Protein AF-A0A2E7MAU9-F1 (afdb_monomer)

pLDDT: mean 73.9, std 22.78, range [24.48, 98.44]

Nearest PDB structures (foldseek):
  3no2-assembly1_A  TM=4.862E-01  e=2.668E-08  Bacteroides caccae ATCC 43185
  8fo9-assembly1_C  TM=5.262E-01  e=4.729E-03  Homo sapiens
  9c61-assembly1_A  TM=3.497E-01  e=7.335E-04  Homo sapiens
  7rcb-assembly1_B  TM=6.253E-01  e=1.070E+00  Homo sapiens

Sequence (410 aa):
MRTTRFSCFSLPISLLAAASLGLVGCDQIPPELVDAVVANQPEEDVSGDDQDSLADFVADEDGDGFTPDEGDCDDSDPSTHPGADEDECDGVDRDCDGFIADCADEAPDMTDPTDDLRLGDDDDDDDDDDDDDDGDDDDDGDDESVASGARFAVLVSDGTNEQDIQIRDANNELMQHIDANIPGGQYLDYHRDGFFLVSNNDRVYRVETDGSQSVLFDGCSEAVLEAEMDCVAPIYQIDEKLNGNVVIAAEAKAVEIDLYGTIVGVTYGSCFMDVIAKPVGSEDAALMDVMAPNVVDWSGSSDDPNELVFTYANYDHRALGQDLAGGYWVAGWSEDVSRYVDGEEQFIGELSEIFPGAFEVVSMDGAGQTSVFALIQAESGSVIARISEEGTSDTVIEAGWDYWYDMVVL

Foldseek 3Di:
DDDDDDDDDDDDDDDDDDDDPDPPFLVRDDQVPPVPPVPDDPPDDDDDDDDDDDDPPQDQQCPLPAGVVNQFPDSVDSQAEQPHDADQPDQDRRNNPPDHRHNPDDDDDPDDDDDDDDDDDDDDDDDDDDDDDDDPPPCPVPLVVLLQAWKKWFWADPVPQFIWIFIAHLVRDTPDTQQQRHHNWFEWDAFPVQWIWTDHFFFIWTAHSNNDIDTQAGQCDPVCVVVVHDRQGGWQYWDAWPVRWIWTFGAQKIFTAHSNHHTQAIDGDHGFRAWDQYDDPPDRAIETEHEADDFDDDQDPDPDPRYGGYRYHHDLWHFAEAAPLGWTWTAHLQQWIWIDDNRDIQGQGRNCVLPPFWNDFQHWYYSHNFKIFTFTQGPQGTWTWIAGSNSHIDTRDRPGNGHTSYMDID

Secondary structure (DSSP, 8-state):
-------------------------GGG--GGGGGGTTT---------------------SS-SS--GGGT-S-TT-TTSSTTPPPPTTS---SS-SS--------------------------------------------THHHHHH-EEEEEEE-SSSEEEEEEEETT--EEEEEEEEEET--EEEEETTTEEEEE-SSEEEEE-TTS-EEEEEETTSHHHHHTT-----SEEEEEE-TTS-EEEEETTEEEEE-TTS-EEEEEE-S-EEEEE-S-BTTB--EEEEESSS---------SSTTS--EEEE-SSEEEEEE-TTS-EEEEETTSEEEEEETTEEEEEEEHHHHSTTEEEEEEEEESSSSEEEEEEEETTEEEEEEEETTS-EEEEEEEET--EEEEEE-

Structure (mmCIF, N/CA/C/O backbone):
data_AF-A0A2E7MAU9-F1
#
_entry.id   AF-A0A2E7MAU9-F1
#
loop_
_atom_site.group_PDB
_atom_site.id
_atom_site.type_symbol
_atom_site.label_atom_id
_atom_site.label_alt_id
_atom_site.label_comp_id
_atom_site.label_asym_id
_atom_site.label_entity_id
_atom_site.label_seq_id
_atom_site.pdbx_PDB_ins_code
_atom_site.Cartn_x
_atom_site.Cartn_y
_atom_site.Cartn_z
_atom_site.occupancy
_atom_site.B_iso_or_equiv
_atom_site.auth_seq_id
_atom_site.auth_comp_id
_atom_site.auth_asym_id
_atom_site.auth_atom_id
_atom_site.pdbx_PDB_model_num
ATOM 1 N N . MET A 1 1 ? 70.227 -12.896 50.135 1.00 30.41 1 MET A N 1
ATOM 2 C CA . MET A 1 1 ? 70.548 -14.172 49.459 1.00 30.41 1 MET A CA 1
ATOM 3 C C . MET A 1 1 ? 69.605 -14.309 48.264 1.00 30.41 1 MET A C 1
ATOM 5 O O . MET A 1 1 ? 68.428 -14.070 48.464 1.00 30.41 1 MET A O 1
ATOM 9 N N . ARG A 1 2 ? 70.178 -14.538 47.065 1.00 29.75 2 ARG A N 1
ATOM 10 C CA . ARG A 1 2 ? 69.657 -15.066 45.766 1.00 29.75 2 ARG A CA 1
ATOM 11 C C . ARG A 1 2 ? 68.141 -15.418 45.665 1.00 29.75 2 ARG A C 1
ATOM 13 O O . ARG A 1 2 ? 67.638 -16.001 46.608 1.00 29.75 2 ARG A O 1
ATOM 20 N N . THR A 1 3 ? 67.373 -15.219 44.574 1.00 28.08 3 THR A N 1
ATOM 21 C CA . THR A 1 3 ? 67.659 -15.011 43.127 1.00 28.08 3 THR A CA 1
ATOM 22 C C . THR A 1 3 ? 66.359 -14.754 42.309 1.00 28.08 3 THR A C 1
ATOM 24 O O . THR A 1 3 ? 65.350 -15.382 42.593 1.00 28.08 3 THR A O 1
ATOM 27 N N . THR A 1 4 ? 66.484 -13.946 41.236 1.00 28.98 4 THR A N 1
ATOM 28 C CA . THR A 1 4 ? 65.782 -13.920 39.908 1.00 28.98 4 THR A CA 1
ATOM 29 C C . THR A 1 4 ? 64.334 -13.422 39.675 1.00 28.98 4 THR A C 1
ATOM 31 O O . THR A 1 4 ? 63.436 -13.596 40.481 1.00 28.98 4 THR A O 1
ATOM 34 N N . ARG A 1 5 ? 64.200 -12.775 38.495 1.00 36.25 5 ARG A N 1
ATOM 35 C CA . ARG A 1 5 ? 63.120 -11.980 37.857 1.00 36.25 5 ARG A CA 1
ATOM 36 C C . ARG A 1 5 ? 61.977 -12.825 37.252 1.00 36.25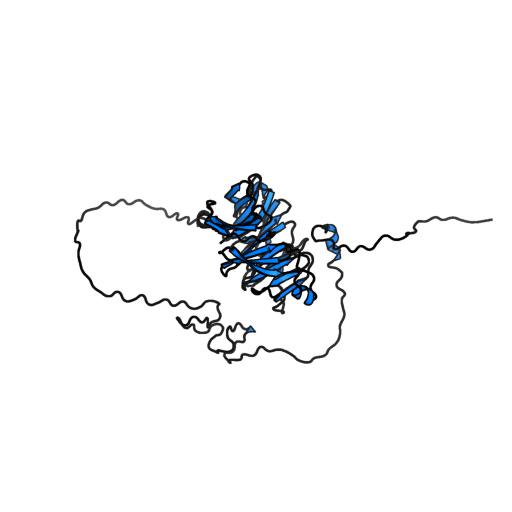 5 ARG A C 1
ATOM 38 O O . ARG A 1 5 ? 62.264 -13.946 36.859 1.00 36.25 5 ARG A O 1
ATOM 45 N N . PHE A 1 6 ? 60.787 -12.240 37.022 1.00 26.52 6 PHE A N 1
ATOM 46 C CA . PHE A 1 6 ? 60.186 -11.936 35.693 1.00 26.52 6 PHE A CA 1
ATOM 47 C C . PHE A 1 6 ? 58.797 -11.257 35.823 1.00 26.52 6 PHE A C 1
ATOM 49 O O . PHE A 1 6 ? 58.112 -11.411 36.826 1.00 26.52 6 PHE A O 1
ATOM 56 N N . SER A 1 7 ? 58.447 -10.464 34.808 1.00 29.16 7 SER A N 1
ATOM 57 C CA . SER A 1 7 ? 57.209 -9.691 34.590 1.00 29.16 7 SER A CA 1
ATOM 58 C C . SER A 1 7 ? 56.127 -10.530 33.893 1.00 29.16 7 SER A C 1
ATOM 60 O O . SER A 1 7 ? 56.510 -11.311 33.028 1.00 29.16 7 SER A O 1
ATOM 62 N N . CYS A 1 8 ? 54.829 -10.312 34.178 1.00 24.48 8 CYS A N 1
ATOM 63 C CA . CYS A 1 8 ? 53.796 -9.926 33.185 1.00 24.48 8 CYS A CA 1
ATOM 64 C C . CYS A 1 8 ? 52.359 -9.835 33.760 1.00 24.48 8 CYS A C 1
ATOM 66 O O . CYS A 1 8 ? 51.867 -10.789 34.346 1.00 24.48 8 CYS A O 1
ATOM 68 N N . PHE A 1 9 ? 51.732 -8.689 33.462 1.00 24.58 9 PHE A N 1
ATOM 69 C CA . PHE A 1 9 ? 50.348 -8.413 33.030 1.00 24.58 9 PHE A CA 1
ATOM 70 C C . PHE A 1 9 ? 49.085 -8.515 33.927 1.00 24.58 9 PHE A C 1
ATOM 72 O O . PHE A 1 9 ? 48.878 -9.434 34.708 1.00 24.58 9 PHE A O 1
ATOM 79 N N . SER A 1 10 ? 48.268 -7.468 33.712 1.00 27.61 10 SER A N 1
ATOM 80 C CA . SER A 1 10 ? 46.963 -7.005 34.237 1.00 27.61 10 SER A CA 1
ATOM 81 C C . SER A 1 10 ? 45.803 -7.969 33.922 1.00 27.61 10 SER A C 1
ATOM 83 O O . SER A 1 10 ? 45.858 -8.619 32.885 1.00 27.61 10 SER A O 1
ATOM 85 N N . LEU A 1 11 ? 44.769 -8.160 34.757 1.00 26.28 11 LEU A N 1
ATOM 86 C CA . LEU A 1 11 ? 43.612 -7.268 35.011 1.00 26.28 11 LEU A CA 1
ATOM 87 C C . LEU A 1 11 ? 42.786 -7.780 36.219 1.00 26.28 11 LEU A C 1
ATOM 89 O O . LEU A 1 11 ? 42.714 -8.994 36.414 1.00 26.28 11 LEU A O 1
ATOM 93 N N . PRO A 1 12 ? 42.048 -6.909 36.938 1.00 27.47 12 PRO A N 1
ATOM 94 C CA . PRO A 1 12 ? 40.807 -7.311 37.594 1.00 27.47 12 PRO A CA 1
ATOM 95 C C . PRO A 1 12 ? 39.613 -6.500 37.061 1.00 27.47 12 PRO A C 1
ATOM 97 O O . PRO A 1 12 ? 39.573 -5.275 37.180 1.00 27.47 12 PRO A O 1
ATOM 100 N N . ILE A 1 13 ? 38.621 -7.192 36.495 1.00 29.03 13 ILE A N 1
ATOM 101 C CA . ILE A 1 13 ? 37.309 -6.616 36.173 1.00 29.03 13 ILE A CA 1
ATOM 102 C C . ILE A 1 13 ? 36.515 -6.508 37.474 1.00 29.03 13 ILE A C 1
ATOM 104 O O . ILE A 1 13 ? 36.338 -7.487 38.199 1.00 29.03 13 ILE A O 1
ATOM 108 N N . SER A 1 14 ? 36.072 -5.289 37.769 1.00 27.94 14 SER A N 1
ATOM 109 C CA . SER A 1 14 ? 35.207 -4.962 38.897 1.00 27.94 14 SER A CA 1
ATOM 110 C C . SER A 1 14 ? 33.819 -4.603 38.368 1.00 27.94 14 SER A C 1
ATOM 112 O O . SER A 1 14 ? 33.694 -3.653 37.611 1.00 27.94 14 SER A O 1
ATOM 114 N N . LEU A 1 15 ? 32.822 -5.353 38.840 1.00 26.11 15 LEU A N 1
ATOM 115 C CA . LEU A 1 15 ? 31.550 -4.883 39.402 1.00 26.11 15 LEU A CA 1
ATOM 116 C C . LEU A 1 15 ? 30.560 -4.048 38.544 1.00 26.11 15 LEU A C 1
ATOM 118 O O . LEU A 1 15 ? 30.750 -2.857 38.341 1.00 26.11 15 LEU A O 1
ATOM 122 N N . LEU A 1 16 ? 29.431 -4.707 38.232 1.00 31.09 16 LEU A N 1
ATOM 123 C CA . LEU A 1 16 ? 28.031 -4.242 38.125 1.00 31.09 16 LEU A CA 1
ATOM 124 C C . LEU A 1 16 ? 27.711 -2.890 37.450 1.00 31.09 16 LEU A C 1
ATOM 126 O O . LEU A 1 16 ? 27.891 -1.834 38.053 1.00 31.09 16 LEU A O 1
ATOM 130 N N . ALA A 1 17 ? 26.954 -2.960 36.348 1.00 25.23 17 ALA A N 1
ATOM 131 C CA . ALA A 1 17 ? 25.847 -2.038 36.085 1.00 25.23 17 ALA A CA 1
ATOM 132 C C . ALA A 1 17 ? 24.708 -2.743 35.318 1.00 25.23 17 ALA A C 1
ATOM 134 O O . ALA A 1 17 ? 24.935 -3.329 34.270 1.00 25.23 17 ALA A O 1
ATOM 135 N N . ALA A 1 18 ? 23.529 -2.699 35.944 1.00 26.94 18 ALA A N 1
ATOM 136 C CA . ALA A 1 18 ? 22.154 -2.782 35.446 1.00 26.94 18 ALA A CA 1
ATOM 137 C C . ALA A 1 18 ? 21.823 -3.603 34.183 1.00 26.94 18 ALA A C 1
ATOM 139 O O . ALA A 1 18 ? 22.152 -3.239 33.062 1.00 26.94 18 ALA A O 1
ATOM 140 N N . ALA A 1 19 ? 20.997 -4.628 34.404 1.00 34.62 19 ALA A N 1
ATOM 141 C CA . ALA A 1 19 ? 20.053 -5.129 33.422 1.00 34.62 19 ALA A CA 1
ATOM 142 C C . ALA A 1 19 ? 19.014 -4.043 33.089 1.00 34.62 19 ALA A C 1
ATOM 144 O O . ALA A 1 19 ? 18.263 -3.606 33.962 1.00 34.62 19 ALA A O 1
ATOM 145 N N . SER A 1 20 ? 18.972 -3.657 31.821 1.00 28.64 20 SER A N 1
ATOM 146 C CA . SER A 1 20 ? 17.784 -3.165 31.132 1.00 28.64 20 SER A CA 1
ATOM 147 C C . SER A 1 20 ? 17.825 -3.785 29.739 1.00 28.64 20 SER A C 1
ATOM 149 O O . SER A 1 20 ? 18.468 -3.250 28.841 1.00 28.64 20 SER A O 1
ATOM 151 N N . LEU A 1 21 ? 17.201 -4.952 29.584 1.00 32.88 21 LEU A N 1
ATOM 152 C CA . LEU A 1 21 ? 16.746 -5.411 28.274 1.00 32.88 21 LEU A CA 1
ATOM 153 C C . LEU A 1 21 ? 15.588 -4.482 27.896 1.00 32.88 21 LEU A C 1
ATOM 155 O O . LEU A 1 21 ? 14.435 -4.761 28.204 1.00 32.88 21 LEU A O 1
ATOM 159 N N . GLY A 1 22 ? 15.926 -3.297 27.392 1.00 28.95 22 GLY A N 1
ATOM 160 C CA . GLY A 1 22 ? 15.002 -2.529 26.576 1.00 28.95 22 GLY A CA 1
ATOM 161 C C . GLY A 1 22 ? 15.010 -3.186 25.208 1.00 28.95 22 GLY A C 1
ATOM 162 O O . GLY A 1 22 ? 16.095 -3.426 24.677 1.00 28.95 22 GLY A O 1
ATOM 163 N N . LEU A 1 23 ? 13.828 -3.520 24.694 1.00 37.69 23 LEU A N 1
ATOM 164 C CA . LEU A 1 23 ? 13.654 -3.825 23.282 1.00 37.69 23 LEU A CA 1
ATOM 165 C C . LEU A 1 23 ? 14.294 -2.682 22.486 1.00 37.69 23 LEU A C 1
ATOM 167 O O . LEU A 1 23 ? 13.937 -1.516 22.663 1.00 37.69 23 LEU A O 1
ATOM 171 N N . VAL A 1 24 ? 15.320 -3.012 21.710 1.00 42.03 24 VAL A N 1
ATOM 172 C CA . VAL A 1 24 ? 15.852 -2.122 20.683 1.00 42.03 24 VAL A CA 1
ATOM 173 C C . VAL A 1 24 ? 14.859 -2.260 19.538 1.00 42.03 24 VAL A C 1
ATOM 175 O O . VAL A 1 24 ? 14.795 -3.335 18.955 1.00 42.03 24 VAL A O 1
ATOM 178 N N . GLY A 1 25 ? 14.033 -1.238 19.307 1.00 42.00 25 GLY A N 1
ATOM 179 C CA . GLY A 1 25 ? 13.111 -1.238 18.169 1.00 42.00 25 GLY A CA 1
ATOM 180 C C . GLY A 1 25 ? 13.878 -1.247 16.845 1.00 42.00 25 GLY A C 1
ATOM 181 O O . GLY A 1 25 ? 15.048 -0.842 16.823 1.00 42.00 25 GLY A O 1
ATOM 182 N N . CYS A 1 26 ? 13.239 -1.693 15.761 1.00 53.09 26 CYS A N 1
ATOM 183 C CA . CYS A 1 26 ? 13.882 -1.880 14.448 1.00 53.09 26 CYS A CA 1
ATOM 184 C C . CYS A 1 26 ? 14.654 -0.641 13.946 1.00 53.09 26 CYS A C 1
ATOM 186 O O . CYS A 1 26 ? 15.724 -0.780 13.361 1.00 53.09 26 CYS A O 1
ATOM 188 N N . ASP A 1 27 ? 14.206 0.568 14.298 1.00 44.72 27 ASP A N 1
ATOM 189 C CA . ASP A 1 27 ? 14.852 1.854 13.975 1.00 44.72 27 ASP A CA 1
ATOM 190 C C . ASP A 1 27 ? 16.237 2.073 14.643 1.00 44.72 27 ASP A C 1
ATOM 192 O O . ASP A 1 27 ? 16.925 3.062 14.401 1.00 44.72 27 ASP A O 1
ATOM 196 N N . GLN A 1 28 ? 16.675 1.182 15.539 1.00 45.53 28 GLN A N 1
ATOM 197 C CA . GLN A 1 28 ? 17.880 1.371 16.363 1.00 45.53 28 GLN A CA 1
ATOM 198 C C . GLN A 1 28 ? 18.920 0.247 16.206 1.00 45.53 28 GLN A C 1
ATOM 200 O O . GLN A 1 28 ? 19.881 0.190 16.984 1.00 45.53 28 GLN A O 1
ATOM 205 N N . ILE A 1 29 ? 18.755 -0.644 15.221 1.00 44.72 29 ILE A N 1
ATOM 206 C CA . ILE A 1 29 ? 19.693 -1.742 14.952 1.00 44.72 29 ILE A CA 1
ATOM 207 C C . ILE A 1 29 ? 20.746 -1.269 13.933 1.00 44.72 29 ILE A C 1
ATOM 209 O O . ILE A 1 29 ? 20.421 -1.054 12.770 1.00 44.72 29 ILE A O 1
ATOM 213 N N . PRO A 1 30 ? 22.023 -1.091 14.323 1.00 39.09 30 PRO A N 1
ATOM 214 C CA . PRO A 1 30 ? 23.070 -0.756 13.367 1.00 39.09 30 PRO A CA 1
ATOM 215 C C . PRO A 1 30 ? 23.395 -1.970 12.472 1.00 39.09 30 PRO A C 1
ATOM 217 O O . PRO A 1 30 ? 23.480 -3.089 12.992 1.00 39.09 30 PRO A O 1
ATOM 220 N N . PRO A 1 31 ? 23.687 -1.764 11.173 1.00 43.31 31 PRO A N 1
ATOM 221 C CA . PRO A 1 31 ? 23.888 -2.844 10.194 1.00 43.31 31 PRO A CA 1
ATOM 222 C C . PRO A 1 31 ? 25.037 -3.812 10.542 1.00 43.31 31 PRO A C 1
ATOM 224 O O . PRO A 1 31 ? 25.063 -4.949 10.089 1.00 43.31 31 PRO A O 1
ATOM 227 N N . GLU A 1 32 ? 25.972 -3.415 11.412 1.00 41.53 32 GLU A N 1
ATOM 228 C CA . GLU A 1 32 ? 27.127 -4.236 11.813 1.00 41.53 32 GLU A CA 1
ATOM 229 C C . GLU A 1 32 ? 26.816 -5.346 12.849 1.00 41.53 32 GLU A C 1
ATOM 231 O O . GLU A 1 32 ? 27.714 -6.116 13.199 1.00 41.53 32 GLU A O 1
ATOM 236 N N . LEU A 1 33 ? 25.589 -5.434 13.390 1.00 42.75 33 LEU A N 1
ATOM 237 C CA . LEU A 1 33 ? 25.211 -6.421 14.425 1.00 42.75 33 LEU A CA 1
ATOM 238 C C . LEU A 1 33 ? 24.386 -7.620 13.911 1.00 42.75 33 LEU A C 1
ATOM 240 O O . LEU A 1 33 ? 24.076 -8.513 14.703 1.00 42.75 33 LEU A O 1
ATOM 244 N N . VAL A 1 34 ? 24.071 -7.677 12.614 1.00 46.03 34 VAL A N 1
ATOM 245 C CA . VAL A 1 34 ? 23.149 -8.673 12.027 1.00 46.03 34 VAL A CA 1
ATOM 246 C C . VAL A 1 34 ? 23.797 -10.059 11.830 1.00 46.03 34 VAL A C 1
ATOM 248 O O . VAL A 1 34 ? 23.130 -11.084 11.963 1.00 46.03 34 VAL A O 1
ATOM 251 N N . ASP A 1 35 ? 25.126 -10.131 11.696 1.00 35.56 35 ASP A N 1
ATOM 252 C CA . ASP A 1 35 ? 25.879 -11.388 11.495 1.00 35.56 35 ASP A CA 1
ATOM 253 C C . ASP A 1 35 ? 25.819 -12.391 12.674 1.00 35.56 35 ASP A C 1
ATOM 255 O O . ASP A 1 35 ? 26.315 -13.516 12.574 1.00 35.56 35 ASP A O 1
ATOM 259 N N . ALA A 1 36 ? 25.245 -12.013 13.821 1.00 35.97 36 ALA A N 1
ATOM 260 C CA . ALA A 1 36 ? 25.211 -12.856 15.020 1.00 35.97 36 ALA A CA 1
ATOM 261 C C . ALA A 1 36 ? 23.891 -13.622 15.237 1.00 35.97 36 ALA A C 1
ATOM 263 O O . ALA A 1 36 ? 23.847 -14.481 16.123 1.00 35.97 36 ALA A O 1
ATOM 264 N N . VAL A 1 37 ? 22.831 -13.342 14.468 1.00 38.31 37 VAL A N 1
ATOM 265 C CA . VAL A 1 37 ? 21.492 -13.928 14.700 1.00 38.31 37 VAL A CA 1
ATOM 266 C C . VAL A 1 37 ? 21.268 -15.222 13.905 1.00 38.31 37 VAL A C 1
ATOM 268 O O . VAL A 1 37 ? 20.605 -16.128 14.400 1.00 38.31 37 VAL A O 1
ATOM 271 N N . VAL A 1 38 ? 21.935 -15.401 12.760 1.00 38.25 38 VAL A N 1
ATOM 272 C CA . VAL A 1 38 ? 21.810 -16.620 11.927 1.00 38.25 38 VAL A CA 1
ATOM 273 C C . VAL A 1 38 ? 22.558 -17.837 12.519 1.00 38.25 38 VAL A C 1
ATOM 275 O O . VAL A 1 38 ? 22.352 -18.972 12.104 1.00 38.25 38 VAL A O 1
ATOM 278 N N . ALA A 1 39 ? 23.410 -17.651 13.535 1.00 33.16 39 ALA A N 1
ATOM 279 C CA . ALA A 1 39 ? 24.313 -18.701 14.027 1.00 33.16 39 ALA A CA 1
ATOM 280 C C . ALA A 1 39 ? 23.886 -19.420 15.328 1.00 33.16 39 ALA A C 1
ATOM 282 O O . ALA A 1 39 ? 24.680 -20.193 15.863 1.00 33.16 39 ALA A O 1
ATOM 283 N N . ASN A 1 40 ? 22.682 -19.187 15.868 1.00 33.09 40 ASN A N 1
ATOM 284 C CA . ASN A 1 40 ? 22.233 -19.813 17.126 1.00 33.09 40 ASN A CA 1
ATOM 285 C C . ASN A 1 40 ? 20.841 -20.460 17.031 1.00 33.09 40 ASN A C 1
ATOM 287 O O . ASN A 1 40 ? 19.969 -20.204 17.859 1.00 33.09 40 ASN A O 1
ATOM 291 N N . GLN A 1 41 ? 20.656 -21.364 16.074 1.00 33.72 41 GLN A N 1
ATOM 292 C CA . GLN A 1 41 ? 19.671 -22.437 16.220 1.00 33.72 41 GLN A CA 1
ATOM 293 C C . GLN A 1 41 ? 20.356 -23.587 16.990 1.00 33.72 41 GLN A C 1
ATOM 295 O O . GLN A 1 41 ? 21.405 -24.066 16.546 1.00 33.72 41 GLN A O 1
ATOM 300 N N . P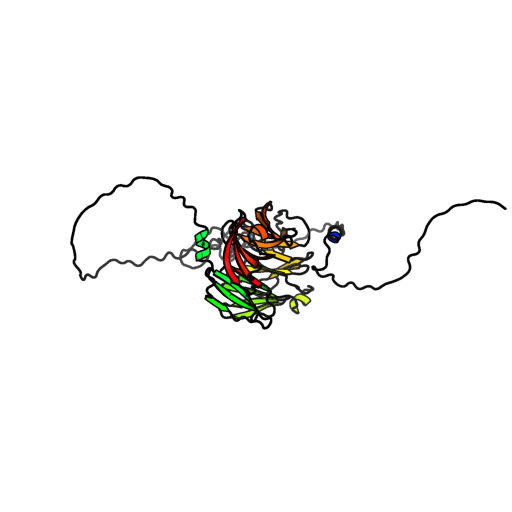RO A 1 42 ? 19.870 -24.011 18.172 1.00 35.31 42 PRO A N 1
ATOM 301 C CA . PRO A 1 42 ? 20.369 -25.225 18.797 1.00 35.31 42 PRO A CA 1
ATOM 302 C C . PRO A 1 42 ? 19.860 -26.433 18.001 1.00 35.31 42 PRO A C 1
ATOM 304 O O . PRO A 1 42 ? 18.662 -26.672 17.920 1.00 35.31 42 PRO A O 1
ATOM 307 N N . GLU A 1 43 ? 20.787 -27.199 17.432 1.00 39.59 43 GLU A N 1
ATOM 308 C CA . GLU A 1 43 ? 20.529 -28.525 16.862 1.00 39.59 43 GLU A CA 1
ATOM 309 C C . GLU A 1 43 ? 20.052 -29.468 17.984 1.00 39.59 43 GLU A C 1
ATOM 311 O O . GLU A 1 43 ? 20.859 -30.007 18.750 1.00 39.59 43 GLU A O 1
ATOM 316 N N . GLU A 1 44 ? 18.739 -29.643 18.131 1.00 40.06 44 GLU A N 1
ATOM 317 C CA . GLU A 1 44 ? 18.167 -30.702 18.966 1.00 40.06 44 GLU A CA 1
ATOM 318 C C . GLU A 1 44 ? 18.110 -32.001 18.144 1.00 40.06 44 GLU A C 1
ATOM 320 O O . GLU A 1 44 ? 17.206 -32.241 17.347 1.00 40.06 44 GLU A O 1
ATOM 325 N N . ASP A 1 45 ? 19.106 -32.861 18.369 1.00 40.00 45 ASP A N 1
ATOM 326 C CA . ASP A 1 45 ? 19.083 -34.283 18.022 1.00 40.00 45 ASP A CA 1
ATOM 327 C C . ASP A 1 45 ? 17.861 -34.972 18.673 1.00 40.00 45 ASP A C 1
ATOM 329 O O . ASP A 1 45 ? 17.895 -35.311 19.861 1.00 40.00 45 ASP A O 1
ATOM 333 N N . VAL A 1 46 ? 16.822 -35.302 17.898 1.00 41.56 46 VAL A N 1
ATOM 334 C CA . VAL A 1 46 ? 15.821 -36.302 18.311 1.00 41.56 46 VAL A CA 1
ATOM 335 C C . VAL A 1 46 ? 15.859 -37.495 17.367 1.00 41.56 46 VAL A C 1
ATOM 337 O O . VAL A 1 46 ? 15.265 -37.529 16.296 1.00 41.56 46 VAL A O 1
ATOM 340 N N . SER A 1 47 ? 16.569 -38.525 17.820 1.00 50.44 47 SER A N 1
ATOM 341 C CA . SER A 1 47 ? 16.387 -39.891 17.337 1.00 50.44 47 SER A CA 1
ATOM 342 C C . SER A 1 47 ? 15.223 -40.541 18.088 1.00 50.44 47 SER A C 1
ATOM 344 O O . SER A 1 47 ? 15.240 -40.605 19.319 1.00 50.44 47 SER A O 1
ATOM 346 N N . GLY A 1 48 ? 14.233 -41.055 17.357 1.00 37.66 48 GLY A N 1
ATOM 347 C CA . GLY A 1 48 ? 13.150 -41.847 17.933 1.00 37.66 48 GLY A CA 1
ATOM 348 C C . GLY A 1 48 ? 12.072 -42.212 16.920 1.00 37.66 48 GLY A C 1
ATOM 349 O O . GLY A 1 48 ? 11.135 -41.452 16.729 1.00 37.66 48 GLY A O 1
ATOM 350 N N . ASP A 1 49 ? 12.215 -43.386 16.301 1.00 48.41 49 ASP A N 1
ATOM 351 C CA . ASP A 1 49 ? 11.130 -44.099 15.621 1.00 48.41 49 ASP A CA 1
ATOM 352 C C . ASP A 1 49 ? 9.931 -44.270 16.566 1.00 48.41 49 ASP A C 1
ATOM 354 O O . ASP A 1 49 ? 10.086 -44.901 17.610 1.00 48.41 49 ASP A O 1
ATOM 358 N N . ASP A 1 50 ? 8.749 -43.807 16.159 1.00 46.69 50 ASP A N 1
ATOM 359 C CA . ASP A 1 50 ? 7.471 -44.467 16.438 1.00 46.69 50 ASP A CA 1
ATOM 360 C C . ASP A 1 50 ? 6.469 -44.091 15.332 1.00 46.69 50 ASP A C 1
ATOM 362 O O . ASP A 1 50 ? 6.015 -42.959 15.195 1.00 46.69 50 ASP A O 1
ATOM 366 N N . GLN A 1 51 ? 6.178 -45.079 14.492 1.00 61.72 51 GLN A N 1
ATOM 367 C CA . GLN A 1 51 ? 5.168 -45.057 13.441 1.00 61.72 51 GLN A CA 1
ATOM 368 C C . GLN A 1 51 ? 3.785 -45.293 14.067 1.00 61.72 51 GLN A C 1
ATOM 370 O O . GLN A 1 51 ? 3.556 -46.405 14.547 1.00 61.72 51 GLN A O 1
ATOM 375 N N . ASP A 1 52 ? 2.869 -44.317 14.010 1.00 45.66 52 ASP A N 1
ATOM 376 C CA . ASP A 1 52 ? 1.417 -44.573 13.928 1.00 45.66 52 ASP A CA 1
ATOM 377 C C . ASP A 1 52 ? 0.620 -43.333 13.452 1.00 45.66 52 ASP A C 1
ATOM 379 O O . ASP A 1 52 ? 0.388 -42.396 14.207 1.00 45.66 52 ASP A O 1
ATOM 383 N N . SER A 1 53 ? 0.219 -43.362 12.175 1.00 53.19 53 SER A N 1
ATOM 384 C CA . SER A 1 53 ? -1.104 -42.982 11.648 1.00 53.19 53 SER A CA 1
ATOM 385 C C . SER A 1 53 ? -1.826 -41.747 12.215 1.00 53.19 53 SER A C 1
ATOM 387 O O . SER A 1 53 ? -2.553 -41.891 13.193 1.00 53.19 53 SER A O 1
ATOM 389 N N . LEU A 1 54 ? -1.843 -40.650 11.444 1.00 43.22 54 LEU A N 1
ATOM 390 C CA . LEU A 1 54 ? -3.069 -40.025 10.904 1.00 43.22 54 LEU A CA 1
ATOM 391 C C . LEU A 1 54 ? -2.700 -39.242 9.628 1.00 43.22 54 LEU A C 1
ATOM 393 O O . LEU A 1 54 ? -2.345 -38.073 9.692 1.00 43.22 54 LEU A O 1
ATOM 397 N N . ALA A 1 55 ? -2.744 -39.915 8.478 1.00 46.19 55 ALA A N 1
ATOM 398 C CA . ALA A 1 55 ? -2.972 -39.221 7.218 1.00 46.19 55 ALA A CA 1
ATOM 399 C C . ALA A 1 55 ? -4.461 -38.867 7.208 1.00 46.19 55 ALA A C 1
ATOM 401 O O . ALA A 1 55 ? -5.298 -39.775 7.164 1.00 46.19 55 ALA A O 1
ATOM 402 N N . ASP A 1 56 ? -4.771 -37.584 7.356 1.00 46.25 56 ASP A N 1
ATOM 403 C CA . ASP A 1 56 ? -6.083 -37.061 7.006 1.00 46.25 56 ASP A CA 1
ATOM 404 C C . ASP A 1 56 ? -6.103 -37.014 5.479 1.00 46.25 56 ASP A C 1
ATOM 406 O O . ASP A 1 56 ? -5.511 -36.140 4.859 1.00 46.25 56 ASP A O 1
ATOM 410 N N . PHE A 1 57 ? -6.614 -38.081 4.869 1.00 50.06 57 PHE A N 1
ATOM 411 C CA . PHE A 1 57 ? -6.949 -38.047 3.456 1.00 50.06 57 PHE A CA 1
ATOM 412 C C . PHE A 1 57 ? -8.220 -37.213 3.372 1.00 50.06 57 PHE A C 1
ATOM 414 O O . PHE A 1 57 ? -9.261 -37.693 3.832 1.00 50.06 57 PHE A O 1
ATOM 421 N N . VAL A 1 58 ? -8.142 -36.006 2.812 1.00 64.56 58 VAL A N 1
ATOM 422 C CA . VAL A 1 58 ? -9.343 -35.348 2.300 1.00 64.56 58 VAL A CA 1
ATOM 423 C C . VAL A 1 58 ? -9.914 -36.310 1.260 1.00 64.56 58 VAL A C 1
ATOM 425 O O . VAL A 1 58 ? -9.212 -36.763 0.353 1.00 64.56 58 VAL A O 1
ATOM 428 N N . ALA A 1 59 ? -11.109 -36.813 1.538 1.00 79.88 59 ALA A N 1
ATOM 429 C CA . ALA A 1 59 ? -11.704 -37.894 0.779 1.00 79.88 59 ALA A CA 1
ATOM 430 C C . ALA A 1 59 ? -12.684 -37.285 -0.210 1.00 79.88 59 ALA A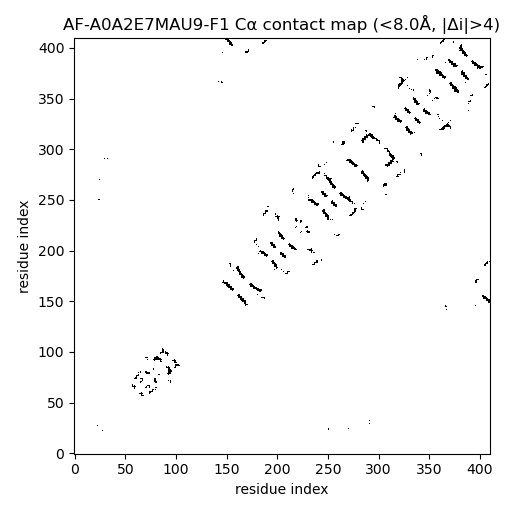 C 1
ATOM 432 O O . ALA A 1 59 ? -13.621 -36.667 0.263 1.00 79.88 59 ALA A O 1
ATOM 433 N N . ASP A 1 60 ? -12.471 -37.556 -1.499 1.00 83.81 60 ASP A N 1
ATOM 434 C CA . ASP A 1 60 ? -13.422 -37.375 -2.608 1.00 83.81 60 ASP A CA 1
ATOM 435 C C . ASP A 1 60 ? -14.825 -37.849 -2.163 1.00 83.81 60 ASP A C 1
ATOM 437 O O . ASP A 1 60 ? -15.075 -39.066 -2.041 1.00 83.81 60 ASP A O 1
ATOM 441 N N . GLU A 1 61 ? -15.678 -36.903 -1.751 1.00 87.94 61 GLU A N 1
ATOM 442 C CA . GLU A 1 61 ? -16.957 -37.181 -1.082 1.00 87.94 61 GLU A CA 1
ATOM 443 C C . GLU A 1 61 ? -18.074 -37.464 -2.101 1.00 87.94 61 GLU A C 1
ATOM 445 O O . GLU A 1 61 ? -19.000 -38.242 -1.800 1.00 87.94 61 GLU A O 1
ATOM 450 N N . ASP A 1 62 ? -17.945 -36.971 -3.332 1.00 86.12 62 ASP A N 1
ATOM 451 C CA . ASP A 1 62 ? -18.929 -37.158 -4.397 1.00 86.12 62 ASP A CA 1
ATOM 452 C C . ASP A 1 62 ? -18.567 -38.216 -5.464 1.00 86.12 62 ASP A C 1
ATOM 454 O O . ASP A 1 62 ? -19.464 -38.797 -6.103 1.00 86.12 62 ASP A O 1
ATOM 458 N N . GLY A 1 63 ? -17.296 -38.606 -5.538 1.00 87.44 63 GLY A N 1
ATOM 459 C CA . GLY A 1 63 ? -16.768 -39.709 -6.328 1.00 87.44 63 GLY A CA 1
ATOM 460 C C . GLY A 1 63 ? -16.442 -39.379 -7.784 1.00 87.44 63 GLY A C 1
ATOM 461 O O . GLY A 1 63 ? -16.462 -40.319 -8.602 1.00 87.44 63 GLY A O 1
ATOM 462 N N . ASP A 1 64 ? -16.205 -38.119 -8.141 1.00 82.19 64 ASP A N 1
ATOM 463 C CA . ASP A 1 64 ? -15.818 -37.734 -9.504 1.00 82.19 64 ASP A CA 1
ATOM 464 C C . ASP A 1 64 ? -14.322 -37.928 -9.821 1.00 82.19 64 ASP A C 1
ATOM 466 O O . ASP A 1 64 ? -13.935 -38.036 -10.996 1.00 82.19 64 ASP A O 1
ATOM 470 N N . GLY A 1 65 ? -13.516 -38.161 -8.783 1.00 86.25 65 GLY A N 1
ATOM 471 C CA . GLY A 1 65 ? -12.091 -38.441 -8.879 1.00 86.25 65 GLY A CA 1
ATOM 472 C C . GLY A 1 65 ? -11.180 -37.242 -8.641 1.00 86.25 65 GLY A C 1
ATOM 473 O O . GLY A 1 65 ? -9.981 -37.408 -8.888 1.00 86.25 65 GLY A O 1
ATOM 474 N N . PHE A 1 66 ? -11.719 -36.114 -8.179 1.00 81.81 66 PHE A N 1
ATOM 475 C CA . PHE A 1 66 ? -10.989 -34.988 -7.608 1.00 81.81 66 PHE A CA 1
ATOM 476 C C . PHE A 1 66 ? -11.300 -34.878 -6.109 1.00 81.81 66 PHE A C 1
ATOM 478 O O . PHE A 1 66 ? -12.295 -35.391 -5.615 1.00 81.81 66 PHE A O 1
ATOM 485 N N . THR A 1 67 ? -10.380 -34.301 -5.346 1.00 88.12 67 THR A N 1
ATOM 486 C CA . THR A 1 67 ? -10.601 -33.934 -3.942 1.00 88.12 67 THR A CA 1
ATOM 487 C C . THR A 1 67 ? -10.518 -32.412 -3.809 1.00 88.12 67 THR A C 1
ATOM 489 O O . THR A 1 67 ? -9.966 -31.756 -4.700 1.00 88.12 67 THR A O 1
ATOM 492 N N . PRO A 1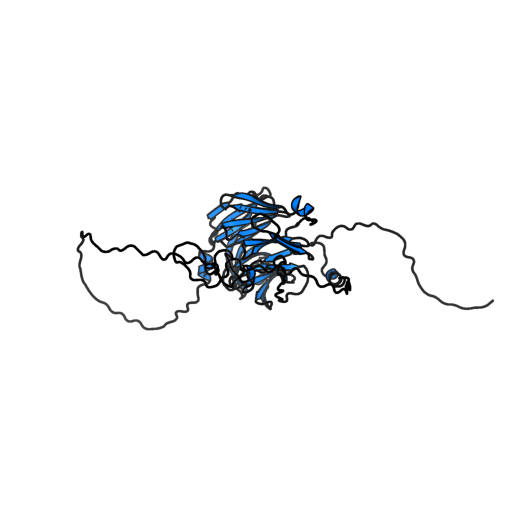 68 ? -10.930 -31.824 -2.670 1.00 82.69 68 PRO A N 1
ATOM 493 C CA . PRO A 1 68 ? -10.720 -30.404 -2.397 1.00 82.69 68 PRO A CA 1
ATOM 494 C C . PRO A 1 68 ? -9.251 -29.983 -2.556 1.00 82.69 68 PRO A C 1
ATOM 496 O O . PRO A 1 68 ? -8.959 -28.890 -3.028 1.00 82.69 68 PRO A O 1
ATOM 499 N N . ASP A 1 69 ? -8.311 -30.879 -2.229 1.00 82.06 69 ASP A N 1
ATOM 500 C CA . ASP A 1 69 ? -6.868 -30.643 -2.381 1.00 82.06 69 ASP A CA 1
ATOM 501 C C . ASP A 1 69 ? -6.397 -30.687 -3.850 1.00 82.06 69 ASP A C 1
ATOM 503 O O . ASP A 1 69 ? -5.327 -30.173 -4.177 1.00 82.06 69 ASP A O 1
ATOM 507 N N . GLU A 1 70 ? -7.165 -31.316 -4.744 1.00 85.00 70 GLU A N 1
ATOM 508 C CA . GLU A 1 70 ? -6.888 -31.402 -6.185 1.00 85.00 70 GLU A CA 1
ATOM 509 C C . GLU A 1 70 ? -7.595 -30.296 -6.995 1.00 85.00 70 GLU A C 1
ATOM 511 O O . GLU A 1 70 ? -7.493 -30.288 -8.224 1.00 85.00 70 GLU A O 1
ATOM 516 N N . GLY A 1 71 ? -8.238 -29.336 -6.318 1.00 83.50 71 GLY A N 1
ATOM 517 C CA . GLY A 1 71 ? -8.888 -28.172 -6.928 1.00 83.50 71 GLY A CA 1
ATOM 518 C C . GLY A 1 71 ? -10.400 -28.302 -7.101 1.00 83.50 71 GLY A C 1
ATOM 519 O O . GLY A 1 71 ? -10.978 -27.529 -7.859 1.00 83.50 71 GLY A O 1
ATOM 520 N N . ASP A 1 72 ? -11.035 -29.265 -6.430 1.00 89.31 72 ASP A N 1
ATOM 521 C CA . ASP A 1 72 ? -12.490 -29.380 -6.397 1.00 89.31 72 ASP A CA 1
ATOM 522 C C . ASP A 1 72 ? -13.117 -28.252 -5.556 1.00 89.31 72 ASP A C 1
ATOM 524 O O . ASP A 1 72 ? -12.887 -28.133 -4.347 1.00 89.31 72 ASP A O 1
ATOM 528 N N . CYS A 1 73 ? -13.886 -27.394 -6.224 1.00 90.88 73 CYS A N 1
ATOM 529 C CA . CYS A 1 73 ? -14.548 -26.245 -5.628 1.00 90.88 73 CYS A CA 1
ATOM 530 C C . CYS A 1 73 ? -15.885 -26.591 -4.938 1.00 90.88 73 CYS A C 1
ATOM 532 O O . CYS A 1 73 ? -16.369 -25.773 -4.146 1.00 90.88 73 CYS A O 1
AT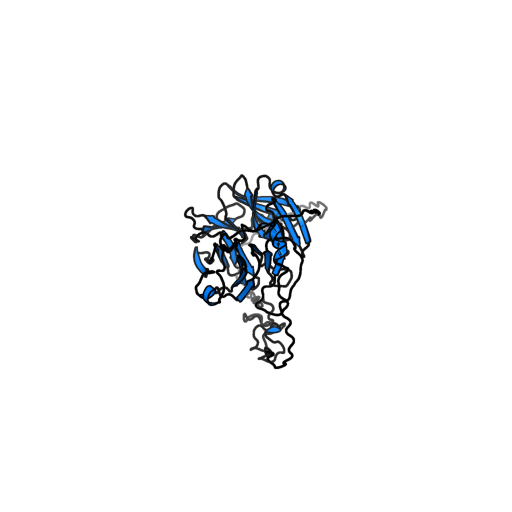OM 534 N N . ASP A 1 74 ? -16.449 -27.787 -5.160 1.00 89.00 74 ASP A N 1
ATOM 535 C CA . ASP A 1 74 ? -17.593 -28.338 -4.419 1.00 89.00 74 ASP A CA 1
ATOM 536 C C . ASP A 1 74 ? -17.575 -29.883 -4.402 1.00 89.00 74 ASP A C 1
ATOM 538 O O . ASP A 1 74 ? -18.394 -30.515 -5.059 1.00 89.00 74 ASP A O 1
ATOM 542 N N . ASP A 1 75 ? -16.747 -30.464 -3.520 1.00 88.38 75 ASP A N 1
ATOM 543 C CA . ASP A 1 75 ? -16.566 -31.918 -3.248 1.00 88.38 75 ASP A CA 1
ATOM 544 C C . ASP A 1 75 ? -17.830 -32.654 -2.746 1.00 88.38 75 ASP A C 1
ATOM 546 O O . ASP A 1 75 ? -17.801 -33.767 -2.215 1.00 88.38 75 ASP A O 1
ATOM 550 N N . SER A 1 76 ? -18.992 -32.011 -2.848 1.00 91.25 76 SER A N 1
ATOM 551 C CA . SER A 1 76 ? -20.299 -32.610 -2.606 1.00 91.25 76 SER A CA 1
ATOM 552 C C . SER A 1 76 ? -21.156 -32.753 -3.873 1.00 91.25 76 SER A C 1
ATOM 554 O O . SER A 1 76 ? -22.246 -33.352 -3.795 1.00 91.25 76 SER A O 1
ATOM 556 N N . ASP A 1 77 ? -20.688 -32.250 -5.020 1.00 88.69 77 ASP A N 1
ATOM 557 C CA . ASP A 1 77 ? -21.352 -32.286 -6.321 1.00 88.69 77 ASP A CA 1
ATOM 558 C C . ASP A 1 77 ? -20.408 -32.798 -7.431 1.00 88.69 77 ASP A C 1
ATOM 560 O O . ASP A 1 77 ? -19.660 -32.015 -8.006 1.00 88.69 77 ASP A O 1
ATOM 564 N N . PRO A 1 78 ? -20.584 -34.050 -7.909 1.00 91.69 78 PRO A N 1
ATOM 565 C CA . PRO A 1 78 ? -19.672 -34.687 -8.867 1.00 91.69 78 PRO A CA 1
ATOM 566 C C . PRO A 1 78 ? -19.794 -34.124 -10.297 1.00 91.69 78 PRO A C 1
ATOM 568 O O . PRO A 1 78 ? -19.426 -34.778 -11.279 1.00 91.69 78 PRO A O 1
ATOM 571 N N . SER A 1 79 ? -20.487 -32.994 -10.451 1.00 89.44 79 SER A N 1
ATOM 572 C CA . SER A 1 79 ? -20.564 -32.202 -11.677 1.00 89.44 79 SER A CA 1
ATOM 573 C C . SER A 1 79 ? -19.814 -30.874 -11.589 1.00 89.44 79 SER A C 1
ATOM 575 O O . SER A 1 79 ? -19.827 -30.139 -12.576 1.00 89.44 79 SER A O 1
ATOM 577 N N . THR A 1 80 ? -19.170 -30.600 -10.455 1.00 91.50 80 THR A N 1
ATOM 578 C CA . THR A 1 80 ? -18.389 -29.401 -10.170 1.00 91.50 80 THR A CA 1
ATOM 579 C C . THR A 1 80 ? -16.976 -29.840 -9.806 1.00 91.50 80 THR A C 1
ATOM 581 O O . THR A 1 80 ? -16.726 -30.212 -8.677 1.00 91.50 80 THR A O 1
ATOM 584 N N . HIS A 1 81 ? -16.065 -29.852 -10.773 1.00 92.06 81 HIS A N 1
ATOM 585 C CA . HIS A 1 81 ? -14.688 -30.301 -10.588 1.00 92.06 81 HIS A CA 1
ATOM 586 C C . HIS A 1 81 ? -13.778 -29.735 -11.680 1.00 92.06 81 HIS A C 1
ATOM 588 O O . HIS A 1 81 ? -14.265 -29.402 -12.765 1.00 92.06 81 HIS A O 1
ATOM 594 N N . PRO A 1 82 ? -12.444 -29.731 -11.496 1.00 93.12 82 PRO A N 1
ATOM 595 C CA . PRO A 1 82 ? -11.504 -29.267 -12.509 1.00 93.12 82 PRO A CA 1
ATOM 596 C C . PRO A 1 82 ? -11.787 -29.821 -13.915 1.00 93.12 82 PRO A C 1
ATOM 598 O O . PRO A 1 82 ? -11.689 -31.028 -14.177 1.00 93.12 82 PRO A O 1
ATOM 601 N N . GLY A 1 83 ? -12.136 -28.926 -14.842 1.00 85.75 83 GLY A N 1
ATOM 602 C CA . GLY A 1 83 ? -12.443 -29.264 -16.236 1.00 85.75 83 GLY A CA 1
ATOM 603 C C . GLY A 1 83 ? -13.802 -29.937 -16.481 1.00 85.75 83 GLY A C 1
ATOM 604 O O . GLY A 1 83 ? -13.932 -30.657 -17.481 1.00 85.75 83 GLY A O 1
ATOM 605 N N . ALA A 1 84 ? -14.782 -29.758 -15.588 1.00 89.19 84 ALA A N 1
ATOM 606 C CA . ALA A 1 84 ? -16.185 -30.100 -15.837 1.00 89.19 84 ALA A CA 1
ATOM 607 C C . ALA A 1 84 ? -16.792 -29.278 -16.998 1.00 89.19 84 ALA A C 1
ATOM 609 O O . ALA A 1 84 ? -16.199 -28.329 -17.498 1.00 89.19 84 ALA A O 1
ATOM 610 N N . ASP A 1 85 ? -17.971 -29.680 -17.486 1.00 87.56 85 ASP A N 1
ATOM 611 C CA . ASP A 1 85 ? -18.688 -28.919 -18.519 1.00 87.56 85 ASP A CA 1
ATOM 612 C C . ASP A 1 85 ? -19.499 -27.782 -17.858 1.00 87.56 85 ASP A C 1
ATOM 614 O O . ASP A 1 85 ? -20.416 -28.048 -17.076 1.00 87.56 85 ASP A O 1
ATOM 618 N N . GLU A 1 86 ? -19.217 -26.535 -18.232 1.00 84.50 86 GLU A N 1
ATOM 619 C CA . GLU A 1 86 ? -19.980 -25.348 -17.820 1.00 84.50 86 GLU A CA 1
ATOM 620 C C . GLU A 1 86 ? -21.424 -25.353 -18.376 1.00 84.50 86 GLU A C 1
ATOM 622 O O . GLU A 1 86 ? -21.653 -25.625 -19.563 1.00 84.50 86 GLU A O 1
ATOM 627 N N . ASP A 1 87 ? -22.417 -25.007 -17.542 1.00 80.31 87 ASP A N 1
ATOM 628 C CA . ASP A 1 87 ? -23.791 -24.720 -17.994 1.00 80.31 87 ASP A CA 1
ATOM 629 C C . ASP A 1 87 ? -23.929 -23.203 -18.180 1.00 80.31 87 ASP A C 1
ATOM 631 O O . ASP A 1 87 ? -23.825 -22.443 -17.222 1.00 80.31 87 ASP A O 1
ATOM 635 N N . GLU A 1 88 ?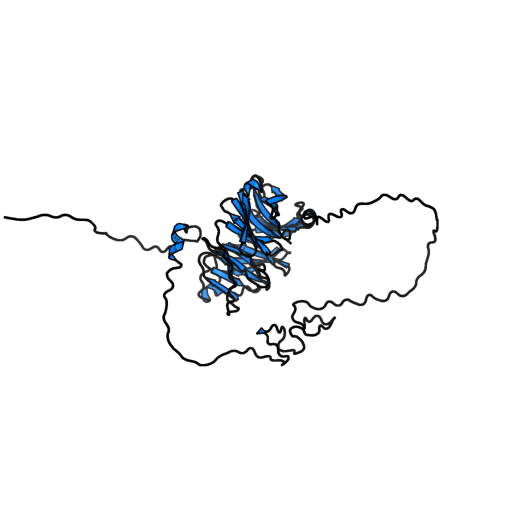 -24.179 -22.755 -19.414 1.00 70.81 88 GLU A N 1
ATOM 636 C CA . GLU A 1 88 ? -24.020 -21.363 -19.883 1.00 70.81 88 GLU A CA 1
ATOM 637 C C . GLU A 1 88 ? -24.920 -20.311 -19.180 1.00 70.81 88 GLU A C 1
ATOM 639 O O . GLU A 1 88 ? -25.011 -19.172 -19.642 1.00 70.81 88 GLU A O 1
ATOM 644 N N . CYS A 1 89 ? -25.660 -20.657 -18.118 1.00 72.81 89 CYS A N 1
ATOM 645 C CA . CYS A 1 89 ? -26.729 -19.815 -17.573 1.00 72.81 89 CYS A CA 1
ATOM 646 C C . CYS A 1 89 ? -27.079 -19.975 -16.086 1.00 72.81 89 CYS A C 1
ATOM 648 O O . CYS A 1 89 ? -28.031 -19.323 -15.637 1.00 72.81 89 CYS A O 1
ATOM 650 N N . ASP A 1 90 ? -26.423 -20.840 -15.317 1.00 79.94 90 ASP A N 1
ATOM 651 C CA . ASP A 1 90 ? -26.864 -21.089 -13.937 1.00 79.94 90 ASP A CA 1
ATOM 652 C C . ASP A 1 90 ? -26.043 -20.367 -12.861 1.00 79.94 90 ASP A C 1
ATOM 654 O O . ASP A 1 90 ? -26.460 -20.331 -11.700 1.00 79.94 90 ASP A O 1
ATOM 658 N N . GLY A 1 91 ? -24.967 -19.692 -13.271 1.00 76.88 91 GLY A N 1
ATOM 659 C CA . GLY A 1 91 ? -24.164 -18.846 -12.398 1.00 76.88 91 GLY A CA 1
ATOM 660 C C . GLY A 1 91 ? -23.251 -19.628 -11.456 1.00 76.88 91 GLY A C 1
ATOM 661 O O . GLY A 1 91 ? -22.858 -19.078 -10.427 1.00 76.88 91 GLY A O 1
ATOM 662 N N . VAL A 1 92 ? -22.983 -20.899 -11.762 1.00 82.56 92 VAL A N 1
ATOM 663 C CA . VAL A 1 92 ? -22.100 -21.783 -10.998 1.00 82.56 92 VAL A CA 1
ATOM 664 C C . VAL A 1 92 ? -20.859 -22.052 -11.839 1.00 82.56 92 VAL A C 1
ATOM 666 O O . VAL A 1 92 ? -20.995 -22.509 -12.967 1.00 82.56 92 VAL A O 1
ATOM 669 N N . ASP A 1 93 ? -19.689 -21.775 -11.272 1.00 84.94 93 ASP A N 1
ATOM 670 C CA . ASP A 1 93 ? -18.392 -22.219 -11.790 1.00 84.94 93 ASP A CA 1
ATOM 671 C C . ASP A 1 93 ? -18.272 -23.721 -11.492 1.00 84.94 93 ASP A C 1
ATOM 673 O O . ASP A 1 93 ? -18.105 -24.117 -10.336 1.00 84.94 93 ASP A O 1
ATOM 677 N N . ARG A 1 94 ? -18.510 -24.554 -12.507 1.00 91.56 94 ARG A N 1
ATOM 678 C CA . ARG A 1 94 ? -18.431 -26.015 -12.416 1.00 91.56 94 ARG A CA 1
ATOM 679 C C . ARG A 1 94 ? -17.048 -26.531 -12.727 1.00 91.56 94 ARG A C 1
ATOM 681 O O . ARG A 1 94 ? -16.710 -27.606 -12.248 1.00 91.56 94 ARG A O 1
ATOM 688 N N . ASP A 1 95 ? -16.287 -25.853 -13.572 1.00 91.75 95 ASP A N 1
ATOM 689 C CA . ASP A 1 95 ? -14.967 -26.329 -13.973 1.00 91.75 95 ASP A CA 1
ATOM 690 C C . ASP A 1 95 ? -13.828 -25.864 -13.052 1.00 91.75 95 ASP A C 1
ATOM 692 O O . ASP A 1 95 ? -12.683 -26.294 -13.245 1.00 91.75 95 ASP A O 1
ATOM 696 N N . CYS A 1 96 ? -14.173 -25.094 -12.014 1.00 88.56 96 CYS A N 1
ATOM 697 C CA . CYS A 1 96 ? -13.318 -24.598 -10.941 1.00 88.56 96 CYS A CA 1
ATOM 698 C C . CYS A 1 96 ? -12.128 -23.776 -11.463 1.00 88.56 96 CYS A C 1
ATOM 700 O O . CYS A 1 96 ? -11.041 -23.795 -10.873 1.00 88.56 96 CYS A O 1
ATOM 702 N N . ASP A 1 97 ? -12.312 -23.071 -12.584 1.00 88.81 97 ASP A N 1
ATOM 703 C CA . ASP A 1 97 ? -11.280 -22.241 -13.210 1.00 88.81 97 ASP A CA 1
ATOM 704 C C . ASP A 1 97 ? -11.276 -20.780 -12.710 1.00 88.81 97 ASP A C 1
ATOM 706 O O . ASP A 1 97 ? -10.371 -20.003 -13.043 1.00 88.81 97 ASP A O 1
ATOM 710 N N . GLY A 1 98 ? -12.243 -20.428 -11.853 1.00 83.44 98 GLY A N 1
ATOM 711 C CA . GLY A 1 98 ? -12.413 -19.100 -11.272 1.00 83.44 98 GLY A CA 1
ATOM 712 C C . GLY A 1 98 ? -13.283 -18.162 -12.111 1.00 83.44 98 GLY A C 1
ATOM 713 O O . GLY A 1 98 ? -13.428 -16.986 -11.748 1.00 83.44 98 GLY A O 1
ATOM 714 N N . PHE A 1 99 ? -13.872 -18.643 -13.210 1.00 79.50 99 PHE A N 1
ATOM 715 C CA . PHE A 1 99 ? -14.752 -17.888 -14.091 1.00 79.50 99 PHE A CA 1
ATOM 716 C C . PHE A 1 99 ? -16.100 -18.594 -14.261 1.00 79.50 99 PHE A C 1
ATOM 718 O O . PHE A 1 99 ? -16.207 -19.710 -14.737 1.00 79.50 99 PHE A O 1
ATOM 725 N N . ILE A 1 100 ? -17.183 -17.875 -13.975 1.00 80.81 100 ILE A N 1
ATOM 726 C CA . ILE A 1 100 ? -18.530 -18.341 -14.321 1.00 80.81 100 ILE A CA 1
ATOM 727 C C . ILE A 1 100 ? -18.764 -18.078 -15.814 1.00 80.81 100 ILE A C 1
ATOM 729 O O . ILE A 1 100 ? -18.625 -16.928 -16.256 1.00 80.81 100 ILE A O 1
ATOM 733 N N . ALA A 1 101 ? -19.186 -19.091 -16.580 1.00 76.06 101 ALA A N 1
ATOM 734 C CA . ALA A 1 101 ? -19.594 -18.891 -17.970 1.00 76.06 101 ALA A CA 1
ATOM 735 C C . ALA A 1 101 ? -20.734 -17.850 -18.079 1.00 76.06 101 ALA A C 1
ATOM 737 O O . ALA A 1 101 ? -21.853 -18.058 -17.602 1.00 76.06 101 ALA A O 1
ATOM 738 N N . ASP A 1 102 ? -20.450 -16.702 -18.710 1.00 64.69 102 ASP A N 1
ATOM 739 C CA . ASP A 1 102 ? -21.428 -15.622 -18.884 1.00 64.69 102 ASP A CA 1
ATOM 740 C C . ASP A 1 102 ? -22.504 -16.015 -19.901 1.00 64.69 102 ASP A C 1
ATOM 742 O O . ASP A 1 102 ? -22.227 -16.546 -20.985 1.00 64.69 102 ASP A O 1
ATOM 746 N N . CYS A 1 103 ? -23.750 -15.688 -19.573 1.00 66.31 103 CYS A N 1
ATOM 747 C CA . CYS A 1 103 ? -24.874 -15.862 -20.470 1.00 66.31 103 CYS A CA 1
ATOM 748 C C . CYS A 1 103 ? -24.720 -14.854 -21.612 1.00 66.31 103 CYS A C 1
ATOM 750 O O . CYS A 1 103 ? -25.174 -13.710 -21.516 1.00 66.31 103 CYS A O 1
ATOM 752 N N . ALA A 1 104 ? -24.128 -15.266 -22.732 1.00 54.50 104 ALA A N 1
ATOM 753 C CA . ALA A 1 104 ? -24.271 -14.531 -23.981 1.00 54.50 104 ALA A CA 1
ATOM 754 C C . ALA A 1 104 ? -25.739 -14.633 -24.431 1.00 54.50 104 ALA A C 1
ATOM 756 O O . ALA A 1 104 ? -26.117 -15.499 -25.220 1.00 54.50 104 ALA A O 1
ATOM 757 N N . ASP A 1 105 ? -26.574 -13.762 -23.862 1.00 48.38 105 ASP A N 1
ATOM 758 C CA . ASP A 1 105 ? -28.012 -13.742 -24.065 1.00 48.38 105 ASP A CA 1
ATOM 759 C C . ASP A 1 105 ? -28.313 -13.582 -25.556 1.00 48.38 105 ASP A C 1
ATOM 761 O O . ASP A 1 105 ? -27.757 -12.730 -26.266 1.00 48.38 105 ASP A O 1
ATOM 765 N N . GLU A 1 106 ? -29.226 -14.426 -26.023 1.00 50.00 106 GLU A N 1
ATOM 766 C CA . GLU A 1 106 ? -29.837 -14.301 -27.326 1.00 50.00 106 GLU A CA 1
ATOM 767 C C . GLU A 1 106 ? -30.398 -12.884 -27.475 1.00 50.00 106 GLU A C 1
ATOM 769 O O . GLU A 1 106 ? -31.404 -12.509 -26.868 1.00 50.00 106 GLU A O 1
ATOM 774 N N . ALA A 1 107 ? -29.761 -12.078 -28.325 1.00 42.47 107 ALA A N 1
ATOM 775 C CA . ALA A 1 107 ? -30.333 -10.808 -28.731 1.00 42.47 107 ALA A CA 1
ATOM 776 C C . ALA A 1 107 ? -31.748 -11.066 -29.290 1.00 42.47 107 ALA A C 1
ATOM 778 O O . ALA A 1 107 ? -31.906 -11.898 -30.192 1.00 42.47 107 ALA A O 1
ATOM 779 N N . PRO A 1 108 ? -32.789 -10.367 -28.800 1.00 42.91 108 PRO A N 1
ATOM 780 C CA . PRO A 1 108 ? -34.136 -10.594 -29.280 1.00 42.91 108 PRO A CA 1
ATOM 781 C C . PRO A 1 108 ? -34.234 -10.255 -30.768 1.00 42.91 108 PRO A C 1
ATOM 783 O O . PRO A 1 108 ? -33.908 -9.152 -31.212 1.00 42.91 108 PRO A O 1
ATOM 786 N N . ASP A 1 109 ? -34.735 -11.243 -31.505 1.00 42.75 109 ASP A N 1
ATOM 787 C CA . ASP A 1 109 ? -35.375 -11.167 -32.814 1.00 42.75 109 ASP A CA 1
ATOM 788 C C . ASP A 1 109 ? -36.029 -9.797 -33.075 1.00 42.75 109 ASP A C 1
ATOM 790 O O . ASP A 1 109 ? -37.093 -9.472 -32.545 1.00 42.75 109 ASP A O 1
ATOM 794 N N . MET A 1 110 ? -35.390 -8.999 -33.933 1.00 43.69 110 MET A N 1
ATOM 795 C CA . MET A 1 110 ? -35.989 -7.824 -34.565 1.00 43.69 110 MET A CA 1
ATOM 796 C C . MET A 1 110 ? -36.281 -8.132 -36.035 1.00 43.69 110 MET A C 1
ATOM 798 O O . MET A 1 110 ? -35.737 -7.509 -36.950 1.00 43.69 110 MET A O 1
ATOM 802 N N . THR A 1 111 ? -37.176 -9.091 -36.274 1.00 41.81 111 THR A N 1
ATOM 803 C CA . THR A 1 111 ? -37.938 -9.158 -37.522 1.00 41.81 111 THR A CA 1
ATOM 804 C C . THR A 1 111 ? -39.234 -8.330 -37.433 1.00 41.81 111 THR A C 1
ATOM 806 O O . THR A 1 111 ? -40.257 -8.787 -36.936 1.00 41.81 111 THR A O 1
ATOM 809 N N . ASP A 1 112 ? -39.180 -7.139 -38.056 1.00 38.69 112 ASP A N 1
ATOM 810 C CA . ASP A 1 112 ? -40.261 -6.526 -38.871 1.00 38.69 112 ASP A CA 1
ATOM 811 C C . ASP A 1 112 ? -41.477 -5.855 -38.154 1.00 38.69 112 ASP A C 1
ATOM 813 O O . ASP A 1 112 ? -41.845 -6.238 -37.046 1.00 38.69 112 ASP A O 1
ATOM 817 N N . PRO A 1 113 ? -42.304 -5.002 -38.813 1.00 53.16 113 PRO A N 1
ATOM 818 C CA . PRO A 1 113 ? -42.105 -3.727 -39.535 1.00 53.16 113 PRO A CA 1
ATOM 819 C C . PRO A 1 113 ? -42.945 -2.561 -38.953 1.00 53.16 113 PRO A C 1
ATOM 821 O O . PRO A 1 113 ? -44.123 -2.737 -38.648 1.00 53.16 113 PRO A O 1
ATOM 824 N N . THR A 1 114 ? -42.431 -1.328 -39.016 1.00 41.25 114 THR A N 1
ATOM 825 C CA . THR A 1 114 ? -43.208 -0.097 -39.324 1.00 41.25 114 THR A CA 1
ATOM 826 C C . THR A 1 114 ? -42.211 0.931 -39.873 1.00 41.25 114 THR A C 1
ATOM 828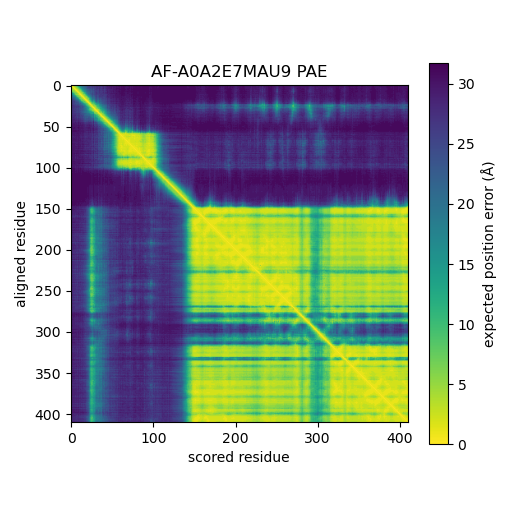 O O . THR A 1 114 ? -41.384 1.434 -39.121 1.00 41.25 114 THR A O 1
ATOM 831 N N . ASP A 1 115 ? -42.058 1.130 -41.182 1.00 41.91 115 ASP A N 1
ATOM 832 C CA . ASP A 1 115 ? -42.958 1.895 -42.063 1.00 41.91 115 ASP A CA 1
ATOM 833 C C . ASP A 1 115 ? -43.473 3.191 -41.408 1.00 41.91 115 ASP A C 1
ATOM 835 O O . ASP A 1 115 ? -44.478 3.145 -40.706 1.00 41.91 115 ASP A O 1
ATOM 839 N N . ASP A 1 116 ? -42.745 4.310 -41.580 1.00 42.81 116 ASP A N 1
ATOM 840 C CA . ASP A 1 116 ? -43.284 5.576 -42.127 1.00 42.81 116 ASP A CA 1
ATOM 841 C C . ASP A 1 116 ? -42.168 6.652 -42.303 1.00 42.81 116 ASP A C 1
ATOM 843 O O . ASP A 1 116 ? -41.738 7.313 -41.362 1.00 42.81 116 ASP A O 1
ATOM 847 N N . LEU A 1 117 ? -41.757 6.858 -43.562 1.00 48.47 117 LEU A N 1
ATOM 848 C CA . LEU A 1 117 ? -41.377 8.138 -44.200 1.00 48.47 117 LEU A CA 1
ATOM 849 C C . LEU A 1 117 ? -40.157 8.953 -43.709 1.00 48.47 117 LEU A C 1
ATOM 851 O O . LEU A 1 117 ? -40.270 9.803 -42.823 1.00 48.47 117 LEU A O 1
ATOM 855 N N . ARG A 1 118 ? -39.118 8.999 -44.562 1.00 42.59 118 ARG A N 1
ATOM 856 C CA . ARG A 1 118 ? -38.891 10.177 -45.432 1.00 42.59 118 ARG A CA 1
ATOM 857 C C . ARG A 1 118 ? -37.899 9.914 -46.571 1.00 42.59 118 ARG A C 1
ATOM 859 O O . ARG A 1 118 ? -36.744 9.590 -46.355 1.00 42.59 118 ARG A O 1
ATOM 866 N N . LEU A 1 119 ? -38.422 10.125 -47.775 1.00 47.34 119 LEU A N 1
ATOM 867 C CA . LEU A 1 119 ? -37.733 10.224 -49.057 1.00 47.34 119 LEU A CA 1
ATOM 868 C C . LEU A 1 119 ? -36.732 11.385 -49.073 1.00 47.34 119 LEU A C 1
ATOM 870 O O . LEU A 1 119 ? -37.045 12.467 -48.566 1.00 47.34 119 LEU A O 1
ATOM 874 N N . GLY A 1 120 ? -35.613 11.168 -49.757 1.00 41.16 120 GLY A N 1
ATOM 875 C CA . GLY A 1 120 ? -34.656 12.198 -50.142 1.00 41.16 120 GLY A CA 1
ATOM 876 C C . GLY A 1 120 ? -33.438 11.594 -50.829 1.00 41.16 120 GLY A C 1
ATOM 877 O O . GLY A 1 120 ? -32.349 11.687 -50.280 1.00 41.16 120 GLY A O 1
ATOM 878 N N . ASP A 1 121 ? -33.656 10.957 -51.982 1.00 57.69 121 ASP A N 1
ATOM 879 C CA . ASP A 1 121 ? -32.617 10.816 -53.005 1.00 57.69 121 ASP A CA 1
ATOM 880 C C . ASP A 1 121 ? -32.171 12.223 -53.427 1.00 57.69 121 ASP A C 1
ATOM 882 O O . ASP A 1 121 ? -33.033 13.075 -53.654 1.00 57.69 121 ASP A O 1
ATOM 886 N N . ASP A 1 122 ? -30.865 12.439 -53.537 1.00 50.16 122 ASP A N 1
ATOM 887 C CA . ASP A 1 122 ? -30.251 13.221 -54.610 1.00 50.16 122 ASP A CA 1
ATOM 888 C C . ASP A 1 122 ? -28.804 12.720 -54.758 1.00 50.16 122 ASP A C 1
ATOM 890 O O . ASP A 1 122 ? -27.992 12.803 -53.833 1.00 50.16 122 ASP A O 1
ATOM 894 N N . ASP A 1 123 ? -28.561 12.122 -55.922 1.00 56.78 123 ASP A N 1
ATOM 895 C CA . ASP A 1 123 ? -27.270 11.753 -56.493 1.00 56.78 123 ASP A CA 1
ATOM 896 C C . ASP A 1 123 ? -26.347 12.985 -56.635 1.00 56.78 123 ASP A C 1
ATOM 898 O O . ASP A 1 123 ? -26.839 14.105 -56.783 1.00 56.78 123 ASP A O 1
ATOM 902 N N . ASP A 1 124 ? -25.024 12.784 -56.596 1.00 50.84 124 ASP A N 1
ATOM 903 C CA . ASP A 1 124 ? -24.091 13.178 -57.674 1.00 50.84 124 ASP A CA 1
ATOM 904 C C . ASP A 1 124 ? -22.618 13.222 -57.191 1.00 50.84 124 ASP A C 1
ATOM 906 O O . ASP A 1 124 ? -22.251 13.987 -56.299 1.00 50.84 124 ASP A O 1
ATOM 910 N N . ASP A 1 125 ? -21.820 12.402 -57.884 1.00 52.25 125 ASP A N 1
ATOM 911 C CA . ASP A 1 125 ? -20.486 12.655 -58.450 1.00 52.25 125 ASP A CA 1
ATOM 912 C C . ASP A 1 125 ? -19.217 12.783 -57.573 1.00 52.25 125 ASP A C 1
ATOM 914 O O . ASP A 1 125 ? -19.022 13.730 -56.815 1.00 52.25 125 ASP A O 1
ATOM 918 N N . ASP A 1 126 ? -18.331 11.802 -57.813 1.00 55.00 126 ASP A N 1
ATOM 919 C CA . ASP A 1 126 ? -16.924 11.915 -58.239 1.00 55.00 126 ASP A CA 1
ATOM 920 C C . ASP A 1 126 ? -16.004 12.932 -57.534 1.00 55.00 126 ASP A C 1
ATOM 922 O O . ASP A 1 126 ? -16.161 14.142 -57.668 1.00 55.00 126 ASP A O 1
ATOM 926 N N . ASP A 1 127 ? -14.934 12.431 -56.910 1.00 52.47 127 ASP A N 1
ATOM 927 C CA . ASP A 1 127 ? -13.583 12.630 -57.455 1.00 52.47 127 ASP A CA 1
ATOM 928 C C . ASP A 1 127 ? -12.571 11.709 -56.746 1.00 52.47 127 ASP A C 1
ATOM 930 O O . ASP A 1 127 ? -12.479 11.658 -55.518 1.00 52.47 127 ASP A O 1
ATOM 934 N N . ASP A 1 128 ? -11.844 10.965 -57.580 1.00 58.25 128 ASP A N 1
ATOM 935 C CA . ASP A 1 128 ? -10.609 10.258 -57.268 1.00 58.25 128 ASP A CA 1
ATOM 936 C C . ASP A 1 128 ? -9.546 11.250 -56.766 1.00 58.25 128 ASP A C 1
ATOM 938 O O . ASP A 1 128 ? -9.322 12.274 -57.408 1.00 58.25 128 ASP A O 1
ATOM 942 N N . ASP A 1 129 ? -8.822 10.895 -55.708 1.00 54.91 129 ASP A N 1
ATOM 943 C CA . ASP A 1 129 ? -7.399 11.217 -55.590 1.00 54.91 129 ASP A CA 1
ATOM 944 C C . ASP A 1 129 ? -6.718 10.048 -54.861 1.00 54.91 129 ASP A C 1
ATOM 946 O O . ASP A 1 129 ? -6.887 9.830 -53.660 1.00 54.91 129 ASP A O 1
ATOM 950 N N . ASP A 1 130 ? -5.999 9.260 -55.663 1.00 57.53 130 ASP A N 1
ATOM 951 C CA . ASP A 1 130 ? -4.919 8.384 -55.233 1.00 57.53 130 ASP A CA 1
ATOM 952 C C . ASP A 1 130 ? -3.833 9.240 -54.558 1.00 57.53 130 ASP A C 1
ATOM 954 O O . ASP A 1 130 ? -3.286 10.138 -55.198 1.00 57.53 130 ASP A O 1
ATOM 958 N N . ASP A 1 131 ? -3.465 8.913 -53.321 1.00 54.94 131 ASP A N 1
ATOM 959 C CA . ASP A 1 131 ? -2.105 9.132 -52.833 1.00 54.94 131 ASP A CA 1
ATOM 960 C C . ASP A 1 131 ? -1.622 7.841 -52.151 1.00 54.94 131 ASP A C 1
ATOM 962 O O . ASP A 1 131 ? -2.299 7.241 -51.312 1.00 54.94 131 ASP A O 1
ATOM 966 N N . ASP A 1 132 ? -0.462 7.416 -52.641 1.00 51.66 132 ASP A N 1
ATOM 967 C CA . ASP A 1 132 ? 0.367 6.263 -52.297 1.00 51.66 132 ASP A CA 1
ATOM 968 C C . ASP A 1 132 ? 0.673 6.174 -50.776 1.00 51.66 132 ASP A C 1
ATOM 970 O O . ASP A 1 132 ? 0.688 7.190 -50.085 1.00 51.66 132 ASP A O 1
ATOM 974 N N . ASP A 1 133 ? 0.763 4.963 -50.204 1.00 50.28 133 ASP A N 1
ATOM 975 C CA . ASP A 1 133 ? 2.032 4.344 -49.727 1.00 50.28 133 ASP A CA 1
ATOM 976 C C . ASP A 1 133 ? 2.785 5.282 -48.751 1.00 50.28 133 ASP A C 1
ATOM 978 O O . ASP A 1 133 ? 3.278 6.339 -49.128 1.00 50.28 133 ASP A O 1
ATOM 982 N N . ASP A 1 134 ? 2.821 5.023 -47.448 1.00 50.31 134 ASP A N 1
ATOM 983 C CA . ASP A 1 134 ? 3.571 3.922 -46.857 1.00 50.31 134 ASP A CA 1
ATOM 984 C C . ASP A 1 134 ? 2.980 3.567 -45.483 1.00 50.31 134 ASP A C 1
ATOM 986 O O . ASP A 1 134 ? 2.651 4.439 -44.677 1.00 50.31 134 ASP A O 1
ATOM 990 N N . GLY A 1 135 ? 2.859 2.266 -45.224 1.00 52.94 135 GLY A N 1
ATOM 991 C CA . GLY A 1 135 ? 2.596 1.749 -43.892 1.00 52.94 135 GLY A CA 1
ATOM 992 C C . GLY A 1 135 ? 3.794 1.990 -42.984 1.00 52.94 135 GLY A C 1
ATOM 993 O O . GLY A 1 135 ? 4.763 1.245 -43.062 1.00 52.94 135 GLY A O 1
ATOM 994 N N . ASP A 1 136 ? 3.659 2.983 -42.119 1.00 50.81 136 ASP A N 1
ATOM 995 C CA . ASP A 1 136 ? 4.291 3.047 -40.807 1.00 50.81 136 ASP A CA 1
ATOM 996 C C . ASP A 1 136 ? 3.137 3.213 -39.804 1.00 50.81 136 ASP A C 1
ATOM 998 O O . ASP A 1 136 ? 2.936 4.273 -39.215 1.00 50.81 136 ASP A O 1
ATOM 1002 N N . ASP A 1 137 ? 2.327 2.158 -39.646 1.00 49.25 137 ASP A N 1
ATOM 1003 C CA . ASP A 1 137 ? 1.650 1.938 -38.367 1.00 49.25 137 ASP A CA 1
ATOM 1004 C C . ASP A 1 137 ? 2.744 1.445 -37.409 1.00 49.25 137 ASP A C 1
ATOM 1006 O O . ASP A 1 137 ? 2.826 0.262 -37.064 1.00 49.25 137 ASP A O 1
ATOM 1010 N N . ASP A 1 138 ? 3.639 2.366 -37.043 1.00 49.34 138 ASP A N 1
ATOM 1011 C CA . ASP A 1 138 ? 4.289 2.335 -35.744 1.00 49.34 138 ASP A CA 1
ATOM 1012 C C . ASP A 1 138 ? 3.143 2.507 -34.738 1.00 49.34 138 ASP A C 1
ATOM 1014 O O . ASP A 1 138 ? 2.838 3.602 -34.268 1.00 49.34 138 ASP A O 1
ATOM 1018 N N . ASP A 1 139 ? 2.448 1.399 -34.471 1.00 48.28 139 ASP A N 1
ATOM 1019 C CA . ASP A 1 139 ? 1.682 1.176 -33.250 1.00 48.28 139 ASP A CA 1
ATOM 1020 C C . ASP A 1 139 ? 2.711 1.075 -32.113 1.00 48.28 139 ASP A C 1
ATOM 1022 O O . ASP A 1 139 ? 2.926 0.028 -31.498 1.00 48.28 139 ASP A O 1
ATOM 1026 N N . ASP A 1 140 ? 3.429 2.181 -31.901 1.00 47.34 140 ASP A N 1
ATOM 1027 C CA . ASP A 1 140 ? 4.006 2.534 -30.621 1.00 47.34 140 ASP A CA 1
ATOM 1028 C C . ASP A 1 140 ? 2.789 2.708 -29.721 1.00 47.34 140 ASP A C 1
ATOM 1030 O O . ASP A 1 140 ? 2.215 3.789 -29.646 1.00 47.34 140 ASP A O 1
ATOM 1034 N N . GLY A 1 141 ? 2.321 1.599 -29.140 1.00 45.84 141 GLY A N 1
ATOM 1035 C CA . GLY A 1 141 ? 1.216 1.590 -28.197 1.00 45.84 141 GLY A CA 1
ATOM 1036 C C . GLY A 1 141 ? 1.488 2.650 -27.141 1.00 45.84 141 GLY A C 1
ATOM 1037 O O . GLY A 1 141 ? 2.329 2.458 -26.264 1.00 45.84 141 GLY A O 1
ATOM 1038 N N . ASP A 1 142 ? 0.823 3.789 -27.307 1.00 48.69 142 ASP A N 1
ATOM 1039 C CA . ASP A 1 142 ? 1.090 5.017 -26.588 1.00 48.69 142 ASP A CA 1
ATOM 1040 C C . ASP A 1 142 ? 0.925 4.762 -25.084 1.00 48.69 142 ASP A C 1
ATOM 1042 O O . ASP A 1 142 ? -0.189 4.774 -24.548 1.00 48.69 142 ASP A O 1
ATOM 1046 N N . ASP A 1 143 ? 2.047 4.581 -24.385 1.00 51.06 143 ASP A N 1
ATOM 1047 C CA . ASP A 1 143 ? 2.151 4.653 -22.922 1.00 51.06 143 ASP A CA 1
ATOM 1048 C C . ASP A 1 143 ? 1.529 5.982 -22.431 1.00 51.06 143 ASP A C 1
ATOM 1050 O O . ASP A 1 143 ? 0.916 6.062 -21.371 1.00 51.06 143 ASP A O 1
ATOM 1054 N N . GLU A 1 144 ? 1.560 7.041 -23.250 1.00 46.53 144 GLU A N 1
ATOM 1055 C CA . GLU A 1 144 ? 0.850 8.316 -23.035 1.00 46.53 144 GLU A CA 1
ATOM 1056 C C . GLU A 1 144 ? -0.672 8.169 -22.795 1.00 46.53 144 GLU A C 1
ATOM 1058 O O . GLU A 1 144 ? -1.273 9.014 -22.128 1.00 46.53 144 GLU A O 1
ATOM 1063 N N . SER A 1 145 ? -1.318 7.103 -23.288 1.00 48.44 145 SER A N 1
ATOM 1064 C CA . SER A 1 145 ? -2.769 6.912 -23.139 1.00 48.44 145 SER A CA 1
ATOM 1065 C C . SER A 1 145 ? -3.192 6.469 -21.732 1.00 48.44 145 SER A C 1
ATOM 1067 O O . SER A 1 145 ? -4.279 6.857 -21.284 1.00 48.44 145 SER A O 1
ATOM 1069 N N . VAL A 1 146 ? -2.337 5.737 -21.003 1.00 50.56 146 VAL A N 1
ATOM 1070 C CA . VAL A 1 146 ? -2.683 5.170 -19.684 1.00 50.56 146 VAL A CA 1
ATOM 1071 C C . VAL A 1 146 ? -2.808 6.264 -18.626 1.00 50.56 146 VAL A C 1
ATOM 1073 O O . VAL A 1 146 ? -3.732 6.246 -17.812 1.00 50.56 146 VAL A O 1
ATOM 1076 N N . ALA A 1 147 ? -1.959 7.294 -18.702 1.00 57.34 147 ALA A N 1
ATOM 1077 C CA . ALA A 1 147 ? -2.048 8.442 -17.807 1.00 57.34 147 ALA A CA 1
ATOM 1078 C C . ALA A 1 147 ? -3.397 9.171 -17.936 1.00 57.34 147 ALA A C 1
ATOM 1080 O O . ALA A 1 147 ? -3.943 9.609 -16.935 1.00 57.34 147 ALA A O 1
ATOM 1081 N N . SER A 1 148 ? -3.993 9.264 -19.130 1.00 61.91 148 SER A N 1
ATOM 1082 C CA . SER A 1 148 ? -5.222 10.052 -19.334 1.00 61.91 148 SER A CA 1
ATOM 1083 C C . SER A 1 148 ? -6.484 9.473 -18.668 1.00 61.91 148 SER A C 1
ATOM 1085 O O . SER A 1 148 ? -7.444 10.214 -18.441 1.00 61.91 148 SER A O 1
ATOM 1087 N N . GLY A 1 149 ? -6.484 8.172 -18.352 1.00 78.50 149 GLY A N 1
ATOM 1088 C CA . GLY A 1 149 ? -7.597 7.464 -17.706 1.00 78.50 149 GLY A CA 1
ATOM 1089 C C . GLY A 1 149 ? -7.339 7.043 -16.257 1.00 78.50 149 GLY A C 1
ATOM 1090 O O . GLY A 1 149 ? -8.271 6.580 -15.598 1.00 78.50 149 GLY A O 1
ATOM 1091 N N . ALA A 1 150 ? -6.108 7.202 -15.761 1.00 87.94 150 ALA A N 1
ATOM 1092 C CA . ALA A 1 150 ? -5.724 6.784 -14.420 1.00 87.94 150 ALA A CA 1
ATOM 1093 C C . ALA A 1 150 ? -6.451 7.591 -13.333 1.00 87.94 150 ALA A C 1
ATOM 1095 O O . ALA A 1 150 ? -6.651 8.810 -13.439 1.00 87.94 150 ALA A O 1
ATOM 1096 N N . ARG A 1 151 ? -6.824 6.893 -12.259 1.00 95.25 151 ARG A N 1
ATOM 1097 C CA . ARG A 1 151 ? -7.375 7.479 -11.037 1.00 95.25 151 ARG A CA 1
ATOM 1098 C C . ARG A 1 151 ? -6.491 7.088 -9.868 1.00 95.25 151 ARG A C 1
ATOM 1100 O O . ARG A 1 151 ? -6.060 5.947 -9.767 1.00 95.25 151 ARG A O 1
ATOM 1107 N N . PHE A 1 152 ? -6.276 8.039 -8.976 1.00 97.25 152 PHE A N 1
ATOM 1108 C CA . PHE A 1 152 ? -5.405 7.883 -7.824 1.00 97.25 152 PHE A CA 1
ATOM 1109 C C . PHE A 1 152 ? -6.221 8.101 -6.563 1.00 97.25 152 PHE A C 1
ATOM 1111 O O . PHE A 1 152 ? -6.829 9.164 -6.400 1.00 97.25 152 PHE A O 1
ATOM 1118 N N . ALA A 1 153 ? -6.228 7.118 -5.671 1.00 98.19 153 ALA A N 1
ATOM 1119 C CA . ALA A 1 153 ? -6.607 7.343 -4.289 1.00 98.19 153 ALA A CA 1
ATOM 1120 C C . ALA A 1 153 ? -5.359 7.746 -3.511 1.00 98.19 153 ALA A C 1
ATOM 1122 O O . ALA A 1 153 ? -4.354 7.046 -3.541 1.00 98.19 153 ALA A O 1
ATOM 1123 N N . VAL A 1 154 ? -5.424 8.883 -2.822 1.00 98.12 154 VAL A N 1
ATOM 1124 C CA . VAL A 1 154 ? -4.321 9.397 -2.006 1.00 98.12 154 VAL A CA 1
ATOM 1125 C C . VAL A 1 154 ? -4.766 9.588 -0.566 1.00 98.12 154 VAL A C 1
ATOM 1127 O O . VAL A 1 154 ? -5.867 10.088 -0.304 1.00 98.12 154 VAL A O 1
ATOM 1130 N N . LEU A 1 155 ? -3.892 9.211 0.366 1.00 97.88 155 LEU A N 1
ATOM 1131 C CA . LEU A 1 155 ? -4.109 9.380 1.798 1.00 97.88 155 LEU A CA 1
ATOM 1132 C C . LEU A 1 155 ? -3.663 10.782 2.219 1.00 97.88 155 LEU A C 1
ATOM 1134 O O . LEU A 1 155 ? -2.496 11.157 2.074 1.00 97.88 155 LEU A O 1
ATOM 1138 N N . VAL A 1 156 ? -4.589 11.575 2.749 1.00 96.75 156 VAL A N 1
ATOM 1139 C CA . VAL A 1 156 ? -4.361 12.992 3.070 1.00 96.75 156 VAL A CA 1
ATOM 1140 C C . VAL A 1 156 ? -4.690 13.278 4.526 1.00 96.75 156 VAL A C 1
ATOM 1142 O O . VAL A 1 156 ? -5.589 12.666 5.089 1.00 96.75 156 VAL A O 1
ATOM 1145 N N . SER A 1 157 ? -4.003 14.239 5.150 1.00 93.81 157 SER A N 1
ATOM 1146 C CA . SER A 1 157 ? -4.400 14.698 6.488 1.00 93.81 157 SER A CA 1
ATOM 1147 C C . SER A 1 157 ? -5.526 15.728 6.415 1.00 93.81 157 SER A C 1
ATOM 1149 O O . SER A 1 157 ? -5.484 16.660 5.610 1.00 93.81 157 SER A O 1
ATOM 1151 N N . ASP A 1 158 ? -6.473 15.625 7.342 1.00 88.62 158 ASP A N 1
ATOM 1152 C CA . ASP A 1 158 ? -7.528 16.618 7.571 1.00 88.62 158 ASP A CA 1
ATOM 1153 C C . ASP A 1 158 ? -7.058 17.831 8.421 1.00 88.62 158 ASP A C 1
ATOM 1155 O O . ASP A 1 158 ? -7.792 18.802 8.633 1.00 88.62 158 ASP A O 1
ATOM 1159 N N . GLY A 1 159 ? -5.814 17.796 8.922 1.00 87.19 159 GLY A N 1
ATOM 1160 C CA . GLY A 1 159 ? -5.230 18.799 9.817 1.00 87.19 159 GLY A CA 1
ATOM 1161 C C . GLY A 1 159 ? -5.496 18.579 11.314 1.00 87.19 159 GLY A C 1
ATOM 1162 O O . GLY A 1 159 ? -5.066 19.404 12.131 1.00 87.19 159 GLY A O 1
ATOM 1163 N N . THR A 1 160 ? -6.164 17.487 11.695 1.00 87.88 160 THR A N 1
ATOM 1164 C CA . THR A 1 160 ? -6.474 17.108 13.084 1.00 87.88 160 THR A CA 1
ATOM 1165 C C . THR A 1 160 ? -5.750 15.845 13.567 1.00 87.88 160 THR A C 1
ATOM 1167 O O . THR A 1 160 ? -5.977 15.413 14.698 1.00 87.88 160 THR A O 1
ATOM 1170 N N . ASN A 1 161 ? -4.771 15.357 12.789 1.00 83.19 161 ASN A N 1
ATOM 1171 C CA . ASN A 1 161 ? -4.095 14.058 12.962 1.00 83.19 161 ASN A CA 1
ATOM 1172 C C . ASN A 1 161 ? -5.001 12.864 12.606 1.00 83.19 161 ASN A C 1
ATOM 1174 O O . ASN A 1 161 ? -4.756 11.741 13.056 1.00 83.19 161 ASN A O 1
ATOM 1178 N N . GLU A 1 162 ? -6.034 13.125 11.811 1.00 94.25 162 GLU A N 1
ATOM 1179 C CA . GLU A 1 162 ? -6.849 12.120 11.152 1.00 94.25 162 GLU A CA 1
ATOM 1180 C C . GLU A 1 162 ? -6.565 12.169 9.641 1.00 94.25 162 GLU A C 1
ATOM 1182 O O . GLU A 1 162 ? -6.050 13.162 9.099 1.00 94.25 162 GLU A O 1
ATOM 1187 N N . GLN A 1 163 ? -6.813 11.043 8.983 1.00 96.62 163 GLN A N 1
ATOM 1188 C CA . GLN A 1 163 ? -6.559 10.846 7.569 1.00 96.62 163 GLN A CA 1
ATOM 1189 C C . GLN A 1 163 ? -7.856 10.543 6.829 1.00 96.62 163 GLN A C 1
ATOM 1191 O O . GLN A 1 163 ? -8.687 9.754 7.285 1.00 96.62 163 GLN A O 1
ATOM 1196 N N . ASP A 1 164 ? -7.964 11.157 5.660 1.00 97.38 164 ASP A N 1
ATOM 1197 C CA . ASP A 1 164 ? -9.031 10.987 4.687 1.00 97.38 164 ASP A CA 1
ATOM 1198 C C . ASP A 1 164 ? -8.454 10.451 3.380 1.00 97.38 164 ASP A C 1
ATOM 1200 O O . ASP A 1 164 ? -7.241 10.478 3.156 1.00 97.38 164 ASP A O 1
ATOM 1204 N N . ILE A 1 165 ? -9.338 10.020 2.483 1.00 98.44 165 ILE A N 1
ATOM 1205 C CA . ILE A 1 165 ? -8.952 9.556 1.151 1.00 98.44 165 ILE A CA 1
ATOM 1206 C C . ILE A 1 165 ? -9.509 10.531 0.117 1.00 98.44 165 ILE A C 1
ATOM 1208 O O . ILE A 1 165 ? -10.686 10.905 0.148 1.00 98.44 165 ILE A O 1
ATOM 1212 N N . GLN A 1 166 ? -8.666 10.958 -0.817 1.00 97.88 166 GLN A N 1
ATOM 1213 C CA . GLN A 1 166 ? -9.092 11.724 -1.985 1.00 97.88 166 GLN A CA 1
ATOM 1214 C C . GLN A 1 166 ? -8.874 10.898 -3.242 1.00 97.88 166 GLN A C 1
ATOM 1216 O O . GLN A 1 166 ? -7.771 10.420 -3.473 1.00 97.88 166 GLN A O 1
ATOM 1221 N N . ILE A 1 167 ? -9.911 10.778 -4.067 1.00 97.88 167 ILE A N 1
ATOM 1222 C CA . ILE A 1 167 ? -9.811 10.194 -5.403 1.00 97.88 167 ILE A CA 1
ATOM 1223 C C . ILE A 1 167 ? -9.658 11.333 -6.401 1.00 97.88 167 ILE A C 1
ATOM 1225 O O . ILE A 1 167 ? -10.499 12.241 -6.453 1.00 97.88 167 ILE A O 1
ATOM 1229 N N . ARG A 1 168 ? -8.584 11.286 -7.181 1.00 96.12 168 ARG A N 1
ATOM 1230 C CA . ARG A 1 168 ? -8.214 12.305 -8.163 1.00 96.12 168 ARG A CA 1
ATOM 1231 C C . ARG A 1 168 ? -7.978 11.667 -9.522 1.00 96.12 168 ARG A C 1
ATOM 1233 O O . ARG A 1 168 ? -7.493 10.543 -9.596 1.00 96.12 168 ARG A O 1
ATOM 1240 N N . ASP A 1 169 ? -8.323 12.385 -10.581 1.00 94.62 169 ASP A N 1
ATOM 1241 C CA . ASP A 1 169 ? -7.906 12.006 -11.930 1.00 94.62 169 ASP A CA 1
ATOM 1242 C C . ASP A 1 169 ? -6.468 12.476 -12.207 1.00 94.62 169 ASP A C 1
ATOM 1244 O O . ASP A 1 169 ? -5.880 13.243 -11.436 1.00 94.62 169 ASP A O 1
ATOM 1248 N N . ALA A 1 170 ? -5.906 12.064 -13.340 1.00 91.56 170 ALA A N 1
ATOM 1249 C CA . ALA A 1 170 ? -4.575 12.484 -13.769 1.00 91.56 170 ALA A CA 1
ATOM 1250 C C . ALA A 1 170 ? -4.428 13.985 -14.082 1.00 91.56 170 ALA A C 1
ATOM 1252 O O . ALA A 1 170 ? -3.309 14.479 -14.179 1.00 91.56 170 ALA A O 1
ATOM 1253 N N . ASN A 1 171 ? -5.526 14.743 -14.194 1.00 90.56 171 ASN A N 1
ATOM 1254 C CA . ASN A 1 171 ? -5.487 16.205 -14.308 1.00 90.56 171 ASN A CA 1
ATOM 1255 C C . ASN A 1 171 ? -5.473 16.898 -12.936 1.00 90.56 171 ASN A C 1
ATOM 1257 O O . ASN A 1 171 ? -5.561 18.130 -12.865 1.00 90.56 171 ASN A O 1
ATOM 1261 N N . ASN A 1 172 ? -5.378 16.122 -11.851 1.00 92.81 172 ASN A N 1
ATOM 1262 C CA . ASN A 1 172 ? -5.508 16.574 -10.471 1.00 92.81 172 ASN A CA 1
ATOM 1263 C C . ASN A 1 172 ? -6.897 17.165 -10.144 1.00 92.81 172 ASN A C 1
ATOM 1265 O O . ASN A 1 172 ? -7.043 17.976 -9.219 1.00 92.81 172 ASN A O 1
ATOM 1269 N N . GLU A 1 173 ? -7.939 16.779 -10.884 1.00 94.25 173 GLU A N 1
ATOM 1270 C CA . GLU A 1 173 ? -9.319 17.087 -10.526 1.00 94.25 173 GLU A CA 1
ATOM 1271 C C . GLU A 1 173 ? -9.767 16.163 -9.389 1.00 94.25 173 GLU A C 1
ATOM 1273 O O . GLU A 1 173 ? -9.675 14.939 -9.467 1.00 94.25 173 GLU A O 1
ATOM 1278 N N . LEU A 1 174 ? -10.266 16.759 -8.304 1.00 96.12 174 LEU A N 1
ATOM 1279 C CA . LEU A 1 174 ? -10.835 16.009 -7.190 1.00 96.12 174 LEU A CA 1
ATOM 1280 C C . LEU A 1 174 ? -12.173 15.397 -7.616 1.00 96.12 174 LEU A C 1
ATOM 1282 O O . LEU A 1 174 ? -13.170 16.110 -7.744 1.00 96.12 174 LEU A O 1
ATOM 1286 N N . MET A 1 175 ? -12.197 14.077 -7.775 1.00 95.69 175 MET A N 1
ATOM 1287 C CA . MET A 1 175 ? -13.395 13.317 -8.131 1.00 95.69 175 MET A CA 1
ATOM 1288 C C . MET A 1 175 ? -14.242 13.012 -6.896 1.00 95.69 175 MET A C 1
ATOM 1290 O O . MET A 1 175 ? -15.467 13.146 -6.922 1.00 95.69 175 MET A O 1
ATOM 1294 N N . GLN A 1 176 ? -13.587 12.619 -5.802 1.00 96.56 176 GLN A N 1
ATOM 1295 C CA . GLN A 1 176 ? -14.249 12.266 -4.552 1.00 96.56 176 GLN A CA 1
ATOM 1296 C C . GLN A 1 176 ? -13.356 12.570 -3.350 1.00 96.56 176 GLN A C 1
ATOM 1298 O O . GLN A 1 176 ? -12.147 12.375 -3.391 1.00 96.56 176 GLN A O 1
ATOM 1303 N N . HIS A 1 177 ? -13.975 13.016 -2.260 1.00 96.94 177 HIS A N 1
ATOM 1304 C CA . HIS A 1 177 ? -13.352 13.106 -0.941 1.00 96.94 177 HIS A CA 1
ATOM 1305 C C . HIS A 1 177 ? -14.138 12.198 0.005 1.00 96.94 177 HIS A C 1
ATOM 1307 O O . HIS A 1 177 ? -15.345 12.381 0.176 1.00 96.94 177 HIS A O 1
ATOM 1313 N N . ILE A 1 178 ? -13.453 11.204 0.560 1.00 97.75 178 ILE A N 1
ATOM 1314 C CA . ILE A 1 178 ? -13.956 10.234 1.528 1.00 97.75 178 ILE A CA 1
ATOM 1315 C C . ILE A 1 178 ? -13.507 10.698 2.921 1.00 97.75 178 ILE A C 1
ATOM 1317 O O . ILE A 1 178 ? -12.325 10.634 3.252 1.00 97.75 178 ILE A O 1
ATOM 1321 N N . ASP A 1 179 ? -14.464 11.201 3.700 1.00 95.81 179 ASP A N 1
ATOM 1322 C CA . ASP A 1 179 ? -14.287 11.710 5.069 1.00 95.81 179 ASP A CA 1
ATOM 1323 C C . ASP A 1 179 ? -14.269 10.527 6.057 1.00 95.81 179 ASP A C 1
ATOM 1325 O O . ASP A 1 179 ? -15.297 10.149 6.628 1.00 95.81 179 ASP A O 1
ATOM 1329 N N . ALA A 1 180 ? -13.112 9.871 6.160 1.00 93.88 180 ALA A N 1
ATOM 1330 C CA . ALA A 1 180 ? -12.933 8.607 6.878 1.00 93.88 180 ALA A CA 1
ATOM 1331 C C . ALA A 1 180 ? -12.480 8.818 8.332 1.00 93.88 180 ALA A C 1
ATOM 1333 O O . ALA A 1 180 ? -12.735 7.967 9.196 1.00 93.88 180 ALA A O 1
ATOM 1334 N N . ASN A 1 181 ? -11.846 9.965 8.614 1.00 94.94 181 ASN A N 1
ATOM 1335 C CA . ASN A 1 181 ? -11.323 10.335 9.931 1.00 94.94 181 ASN A CA 1
ATOM 1336 C C . ASN A 1 181 ? -10.471 9.213 10.563 1.00 94.94 181 ASN A C 1
ATOM 1338 O O . ASN A 1 181 ? -10.682 8.822 11.717 1.00 94.94 181 ASN A O 1
ATOM 1342 N N . ILE A 1 182 ? -9.547 8.626 9.795 1.00 95.62 182 ILE A N 1
ATOM 1343 C CA . ILE A 1 182 ? -8.709 7.515 10.263 1.00 95.62 182 ILE A CA 1
ATOM 1344 C C . ILE A 1 182 ? -7.625 8.056 11.198 1.00 95.62 182 ILE A C 1
ATOM 1346 O O . ILE A 1 182 ? -6.807 8.855 10.756 1.00 95.62 182 ILE A O 1
ATOM 1350 N N . PRO A 1 183 ? -7.551 7.642 12.475 1.00 93.94 183 PRO A N 1
ATOM 1351 C CA . PRO A 1 183 ? -6.572 8.209 13.395 1.00 93.94 183 PRO A CA 1
ATOM 1352 C C . PRO A 1 183 ? -5.153 7.727 13.084 1.00 93.94 183 PRO A C 1
ATOM 1354 O O . PRO A 1 183 ? -4.816 6.563 13.327 1.00 93.94 183 PRO A O 1
ATOM 1357 N N . GLY A 1 184 ? -4.304 8.643 12.617 1.00 92.81 184 GLY A N 1
ATOM 1358 C CA . GLY A 1 184 ? -2.898 8.366 12.336 1.00 92.81 184 GLY A CA 1
ATOM 1359 C C . GLY A 1 184 ? -2.688 7.341 11.224 1.00 92.81 184 GLY A C 1
ATOM 1360 O O . GLY A 1 184 ? -1.753 6.557 11.336 1.00 92.81 184 GLY A O 1
ATOM 1361 N N . GLY A 1 185 ? -3.555 7.315 10.209 1.00 92.62 185 GLY A N 1
ATOM 1362 C CA . GLY A 1 185 ? -3.366 6.486 9.019 1.00 92.62 185 GLY A CA 1
ATOM 1363 C C . GLY A 1 185 ? -2.037 6.800 8.324 1.00 92.62 185 GLY A C 1
ATOM 1364 O O . GLY A 1 185 ? -1.649 7.968 8.222 1.00 92.62 185 GLY A O 1
ATOM 1365 N N . GLN A 1 186 ? -1.338 5.758 7.885 1.00 92.88 186 GLN A N 1
ATOM 1366 C CA . GLN A 1 186 ? -0.010 5.852 7.272 1.00 92.88 186 GLN A CA 1
ATOM 1367 C C . GLN A 1 186 ? 0.053 5.159 5.917 1.00 92.88 186 GLN A C 1
ATOM 1369 O O . GLN A 1 186 ? 0.644 5.731 5.013 1.00 92.88 186 GLN A O 1
ATOM 1374 N N . TYR A 1 187 ? -0.580 3.993 5.790 1.00 95.12 187 TYR A N 1
ATOM 1375 C CA . TYR A 1 187 ? -0.555 3.187 4.571 1.00 95.12 187 TYR A CA 1
ATOM 1376 C C . TYR A 1 187 ? -1.963 3.025 4.020 1.00 95.12 187 TYR A C 1
ATOM 1378 O O . TYR A 1 187 ? -2.916 2.938 4.803 1.00 95.12 187 TYR A O 1
ATOM 1386 N N . LEU A 1 188 ? -2.078 3.009 2.700 1.00 97.06 188 LEU A N 1
ATOM 1387 C CA . LEU A 1 188 ? -3.316 2.938 1.942 1.00 97.06 188 LEU A CA 1
ATOM 1388 C C . LEU A 1 188 ? -3.201 1.836 0.896 1.00 97.06 188 LEU A C 1
ATOM 1390 O O . LEU A 1 188 ? -2.258 1.818 0.118 1.00 97.06 188 LEU A O 1
ATOM 1394 N N . ASP A 1 189 ? -4.224 0.999 0.826 1.00 96.25 189 ASP A N 1
ATOM 1395 C CA . ASP A 1 189 ? -4.383 0.020 -0.240 1.00 96.25 189 ASP A CA 1
ATOM 1396 C C . ASP A 1 189 ? -5.861 -0.057 -0.669 1.00 96.25 189 ASP A C 1
ATOM 1398 O O . ASP A 1 189 ? -6.761 0.416 0.047 1.00 96.25 189 ASP A O 1
ATOM 1402 N N . TYR A 1 190 ? -6.126 -0.595 -1.856 1.00 95.44 190 TYR A N 1
ATOM 1403 C CA . TYR A 1 190 ? -7.465 -0.746 -2.415 1.00 95.44 190 TYR A CA 1
ATOM 1404 C C . TYR A 1 190 ? -7.778 -2.211 -2.681 1.00 95.44 190 TYR A C 1
ATOM 1406 O O . TYR A 1 190 ? -7.253 -2.819 -3.604 1.00 95.44 190 TYR A O 1
ATOM 1414 N N . HIS A 1 191 ? -8.709 -2.737 -1.893 1.00 95.19 191 HIS A N 1
ATOM 1415 C CA . HIS A 1 191 ? -9.116 -4.123 -1.977 1.00 95.19 191 HIS A CA 1
ATOM 1416 C C . HIS A 1 191 ? -10.010 -4.369 -3.202 1.00 95.19 191 HIS A C 1
ATOM 1418 O O . HIS A 1 191 ? -10.945 -3.591 -3.443 1.00 95.19 191 HIS A O 1
ATOM 1424 N N . ARG A 1 192 ? -9.827 -5.492 -3.912 1.00 91.56 192 ARG A N 1
ATOM 1425 C CA . ARG A 1 192 ? -10.603 -5.847 -5.127 1.00 91.56 192 ARG A CA 1
ATOM 1426 C C . ARG A 1 192 ? -12.123 -5.840 -4.947 1.00 91.56 192 ARG A C 1
ATOM 1428 O O . ARG A 1 192 ? -12.865 -5.550 -5.882 1.00 91.56 192 ARG A O 1
ATOM 1435 N N . ASP A 1 193 ? -12.588 -6.111 -3.729 1.00 92.88 193 ASP A N 1
ATOM 1436 C CA . ASP A 1 193 ? -14.014 -6.079 -3.356 1.00 92.88 193 ASP A CA 1
ATOM 1437 C C . ASP A 1 193 ? -14.593 -4.654 -3.245 1.00 92.88 193 ASP A C 1
ATOM 1439 O O . ASP A 1 193 ? -15.769 -4.468 -2.916 1.00 92.88 193 ASP A O 1
ATOM 1443 N N . GLY A 1 194 ? -13.787 -3.626 -3.510 1.00 94.31 194 GLY A N 1
ATOM 1444 C CA . GLY A 1 194 ? -14.249 -2.256 -3.690 1.00 94.31 194 GLY A CA 1
ATOM 1445 C C . GLY A 1 194 ? -14.201 -1.378 -2.441 1.00 94.31 194 GLY A C 1
ATOM 1446 O O . GLY A 1 194 ? -14.940 -0.390 -2.364 1.00 94.31 194 GLY A O 1
ATOM 1447 N N . PHE A 1 195 ? -13.346 -1.706 -1.472 1.00 97.50 195 PHE A N 1
ATOM 1448 C CA . PHE A 1 195 ? -13.121 -0.910 -0.263 1.00 97.50 195 PHE A CA 1
ATOM 1449 C C . PHE A 1 195 ? -11.635 -0.598 -0.079 1.00 97.50 195 PHE A C 1
ATOM 1451 O O . PHE A 1 195 ? -10.774 -1.260 -0.643 1.00 97.50 195 PHE A O 1
ATOM 1458 N N . PHE A 1 196 ? -11.326 0.405 0.734 1.00 98.44 196 PHE A N 1
ATOM 1459 C CA . PHE A 1 196 ? -9.950 0.759 1.060 1.00 98.44 196 PHE A CA 1
ATOM 1460 C C . PHE A 1 196 ? -9.500 0.083 2.346 1.00 98.44 196 PHE A C 1
ATOM 1462 O O . PHE A 1 196 ? -10.267 -0.042 3.310 1.00 98.44 196 PHE A O 1
ATOM 1469 N N . LEU A 1 197 ? -8.231 -0.285 2.376 1.00 98.25 197 LEU A N 1
ATOM 1470 C CA . LEU A 1 197 ? -7.517 -0.644 3.582 1.00 98.25 197 LEU A CA 1
ATOM 1471 C C . LEU A 1 197 ? -6.655 0.547 3.985 1.00 98.25 197 LEU A C 1
ATOM 1473 O O . LEU A 1 197 ? -5.937 1.113 3.168 1.00 98.25 197 LEU A O 1
ATOM 1477 N N . VAL A 1 198 ? -6.732 0.945 5.250 1.00 98.12 198 VAL A N 1
ATOM 1478 C CA . VAL A 1 198 ? -5.835 1.962 5.807 1.00 98.12 198 VAL A CA 1
ATOM 1479 C C . VAL A 1 198 ? -5.250 1.419 7.091 1.00 98.12 198 VAL A C 1
ATOM 1481 O O . VAL A 1 198 ? -6.010 0.994 7.957 1.00 98.12 198 VAL A O 1
ATOM 1484 N N . SER A 1 199 ? -3.933 1.441 7.263 1.00 97.19 199 SER A N 1
ATOM 1485 C CA . SER A 1 199 ? -3.315 1.041 8.532 1.00 97.19 199 SER A CA 1
ATOM 1486 C C . SER A 1 199 ? -2.688 2.211 9.273 1.00 97.19 199 SER A C 1
ATOM 1488 O O . SER A 1 199 ? -2.305 3.234 8.702 1.00 97.19 199 SER A O 1
ATOM 1490 N N . ASN A 1 200 ? -2.628 2.061 10.590 1.00 95.31 200 ASN A N 1
ATOM 1491 C CA . ASN A 1 200 ? -1.814 2.878 11.476 1.00 95.31 200 ASN A CA 1
ATOM 1492 C C . ASN A 1 200 ? -0.892 1.955 12.289 1.00 95.31 200 ASN A C 1
ATOM 1494 O O . ASN A 1 200 ? -0.827 0.758 12.035 1.00 95.31 200 ASN A O 1
ATOM 1498 N N . ASN A 1 201 ? -0.230 2.494 13.313 1.00 94.88 201 ASN A N 1
ATOM 1499 C CA . ASN A 1 201 ? 0.735 1.769 14.140 1.00 94.88 201 ASN A CA 1
ATOM 1500 C C . ASN A 1 201 ? 0.302 0.366 14.623 1.00 94.88 201 ASN A C 1
ATOM 1502 O O . ASN A 1 201 ? 1.163 -0.494 14.762 1.00 94.88 201 ASN A O 1
ATOM 1506 N N . ASP A 1 202 ? -0.965 0.133 14.969 1.00 95.75 202 ASP A N 1
ATOM 1507 C CA . ASP A 1 202 ? -1.418 -1.138 15.562 1.00 95.75 202 ASP A CA 1
ATOM 1508 C C . ASP A 1 202 ? -2.745 -1.667 15.002 1.00 95.75 202 ASP A C 1
ATOM 1510 O O . ASP A 1 202 ? -3.260 -2.679 15.485 1.00 95.75 202 ASP A O 1
ATOM 1514 N N . ARG A 1 203 ? -3.325 -0.996 14.001 1.00 97.50 203 ARG A N 1
ATOM 1515 C CA . ARG A 1 203 ? -4.633 -1.347 13.442 1.00 97.50 203 ARG A CA 1
ATOM 1516 C C . ARG A 1 203 ? -4.659 -1.269 11.932 1.00 97.50 203 ARG A C 1
ATOM 1518 O O . ARG A 1 203 ? -4.038 -0.394 11.335 1.00 97.50 203 ARG A O 1
ATOM 1525 N N . VAL A 1 204 ? -5.499 -2.121 11.355 1.00 98.38 204 VAL A N 1
ATOM 1526 C CA . VAL A 1 204 ? -5.945 -2.042 9.963 1.00 98.38 204 VAL A CA 1
ATOM 1527 C C . VAL A 1 204 ? -7.431 -1.699 9.959 1.00 98.38 204 VAL A C 1
ATOM 1529 O O . VAL A 1 204 ? -8.237 -2.322 10.657 1.00 98.38 204 VAL A O 1
ATOM 1532 N N . TYR A 1 205 ? -7.795 -0.684 9.190 1.00 98.38 205 TYR A N 1
ATOM 1533 C CA . TYR A 1 205 ? -9.151 -0.196 9.011 1.00 98.38 205 TYR A CA 1
ATOM 1534 C C . TYR A 1 205 ? -9.652 -0.587 7.627 1.00 98.38 205 TYR A C 1
ATOM 1536 O O . TYR A 1 205 ? -8.959 -0.391 6.634 1.00 98.38 205 TYR A O 1
ATOM 1544 N N . ARG A 1 206 ? -10.887 -1.078 7.575 1.00 98.12 206 ARG A N 1
ATOM 1545 C CA . ARG A 1 206 ? -11.670 -1.193 6.347 1.00 98.12 206 ARG A CA 1
ATOM 1546 C C . ARG A 1 206 ? -12.484 0.083 6.187 1.00 98.12 206 ARG A C 1
ATOM 1548 O O . ARG A 1 206 ? -13.243 0.428 7.097 1.00 98.12 206 ARG A O 1
ATOM 1555 N N . VAL A 1 207 ? -12.320 0.766 5.061 1.00 98.31 207 VAL A N 1
ATOM 1556 C CA . VAL A 1 207 ? -12.949 2.055 4.762 1.00 98.31 207 VAL A CA 1
ATOM 1557 C C . VAL A 1 207 ? -13.764 1.936 3.482 1.00 98.31 207 VAL A C 1
ATOM 1559 O O . VAL A 1 207 ? -13.245 1.654 2.407 1.00 98.31 207 VAL A O 1
ATOM 1562 N N . GLU A 1 208 ? -15.063 2.158 3.602 1.00 97.25 208 GLU A N 1
ATOM 1563 C CA . GLU A 1 208 ? -15.989 2.125 2.479 1.00 97.25 208 GLU A CA 1
ATOM 1564 C C . GLU A 1 208 ? -15.918 3.422 1.672 1.00 97.25 208 GLU A C 1
ATOM 1566 O O . GLU A 1 208 ? -15.575 4.495 2.177 1.00 97.25 208 GLU A O 1
ATOM 1571 N N . THR A 1 209 ? -16.348 3.358 0.414 1.00 93.81 209 THR A N 1
ATOM 1572 C CA . THR A 1 209 ? -16.396 4.533 -0.474 1.00 93.81 209 THR A CA 1
ATOM 1573 C C . THR A 1 209 ? -17.347 5.637 0.009 1.00 93.81 209 THR A C 1
ATOM 1575 O O . THR A 1 209 ? -17.250 6.774 -0.453 1.00 93.81 209 THR A O 1
ATOM 1578 N N . ASP A 1 210 ? -18.252 5.347 0.949 1.00 91.81 210 ASP A N 1
ATOM 1579 C CA . ASP A 1 210 ? -19.130 6.340 1.578 1.00 91.81 210 ASP A CA 1
ATOM 1580 C C . ASP A 1 210 ? -18.513 7.034 2.811 1.00 91.81 210 ASP A C 1
ATOM 1582 O O . ASP A 1 210 ? -19.146 7.925 3.385 1.00 91.81 210 ASP A O 1
ATOM 1586 N N . GLY A 1 211 ? -17.287 6.658 3.194 1.00 92.56 211 GLY A N 1
ATOM 1587 C CA . GLY A 1 211 ? -16.555 7.182 4.352 1.00 92.56 211 GLY A CA 1
ATOM 1588 C C . GLY A 1 211 ? -16.820 6.443 5.659 1.00 92.56 211 GLY A C 1
ATOM 1589 O O . GLY A 1 211 ? -16.183 6.741 6.670 1.00 92.56 211 GLY A O 1
ATOM 1590 N N . SER A 1 212 ? -17.728 5.463 5.682 1.00 95.19 212 SER A N 1
ATOM 1591 C CA . SER A 1 212 ? -17.858 4.601 6.853 1.00 95.19 212 SER A CA 1
ATOM 1592 C C . SER A 1 212 ? -16.616 3.721 7.012 1.00 95.19 212 SER A C 1
ATOM 1594 O O . SER A 1 212 ? -16.061 3.210 6.043 1.00 95.19 212 SER A O 1
ATOM 1596 N N . GLN A 1 213 ? -16.164 3.555 8.254 1.00 95.94 213 GLN A N 1
ATOM 1597 C CA . GLN A 1 213 ? -14.993 2.744 8.571 1.00 95.94 213 GLN A CA 1
ATOM 1598 C C . GLN A 1 213 ? -15.256 1.788 9.732 1.00 95.94 213 GLN A C 1
ATOM 1600 O O . GLN A 1 213 ? -16.053 2.062 10.639 1.00 95.94 213 GLN A O 1
ATOM 1605 N N . SER A 1 214 ? -14.545 0.669 9.711 1.00 96.50 214 SER A N 1
ATOM 1606 C CA . SER A 1 214 ? -14.493 -0.312 10.789 1.00 96.50 214 SER A CA 1
ATOM 1607 C C . SER A 1 214 ? -13.058 -0.766 11.008 1.00 96.50 214 SER A C 1
ATOM 1609 O O . SER A 1 214 ? -12.290 -0.871 10.057 1.00 96.50 214 SER A O 1
ATOM 1611 N N . VAL A 1 215 ? -12.707 -1.090 12.251 1.00 97.31 215 VAL A N 1
ATOM 1612 C CA . VAL A 1 215 ? -11.443 -1.777 12.537 1.00 97.31 215 VAL A CA 1
ATOM 1613 C C . VAL A 1 215 ? -11.563 -3.197 11.993 1.00 97.31 215 VAL A C 1
ATOM 1615 O O . VAL A 1 215 ? -12.362 -3.973 12.517 1.00 97.31 215 VAL A O 1
ATOM 1618 N N . LEU A 1 216 ? -10.809 -3.496 10.936 1.00 97.38 216 LEU A N 1
ATOM 1619 C CA . LEU A 1 216 ? -10.696 -4.840 10.377 1.00 97.38 216 LEU A CA 1
ATOM 1620 C C . LEU A 1 216 ? -9.827 -5.699 11.297 1.00 97.38 216 LEU A C 1
ATOM 1622 O O . LEU A 1 216 ? -10.209 -6.806 11.648 1.00 97.38 216 LEU A O 1
ATOM 1626 N N . PHE A 1 217 ? -8.708 -5.145 11.764 1.00 97.75 217 PHE A N 1
ATOM 1627 C CA . PHE A 1 217 ? -7.776 -5.840 12.643 1.00 97.75 217 PHE A CA 1
ATOM 1628 C C . PHE A 1 217 ? -7.214 -4.907 13.717 1.00 97.75 217 PHE A C 1
ATOM 1630 O O . PHE A 1 217 ? -6.822 -3.775 13.433 1.00 97.75 217 PHE A O 1
ATOM 1637 N N . ASP A 1 218 ? -7.183 -5.391 14.961 1.00 97.31 218 ASP A N 1
ATOM 1638 C CA . ASP A 1 218 ? -6.533 -4.733 16.099 1.00 97.31 218 ASP A CA 1
ATOM 1639 C C . ASP A 1 218 ? -5.399 -5.633 16.599 1.00 97.31 218 ASP A C 1
ATOM 1641 O O . ASP A 1 218 ? -5.625 -6.635 17.294 1.00 97.31 218 ASP A O 1
ATOM 1645 N N . GLY A 1 219 ? -4.174 -5.256 16.226 1.00 95.00 219 GLY A N 1
ATOM 1646 C CA . GLY A 1 219 ? -2.946 -5.999 16.486 1.00 95.00 219 GLY A CA 1
ATOM 1647 C C . GLY A 1 219 ? -2.575 -6.086 17.962 1.00 95.00 219 GLY A C 1
ATOM 1648 O O . GLY A 1 219 ? -1.720 -6.891 18.320 1.00 95.00 219 GLY A O 1
ATOM 1649 N N . CYS A 1 220 ? -3.225 -5.311 18.832 1.00 95.44 220 CYS A N 1
ATOM 1650 C CA . CYS A 1 220 ? -3.059 -5.366 20.284 1.00 95.44 220 CYS A CA 1
ATOM 1651 C C . CYS A 1 220 ? -4.342 -5.804 21.010 1.00 95.44 220 CYS A C 1
ATOM 1653 O O . CYS A 1 220 ? -4.471 -5.602 22.225 1.00 95.44 220 CYS A O 1
ATOM 1655 N N . SER A 1 221 ? -5.301 -6.395 20.291 1.00 94.00 221 SER A N 1
ATOM 1656 C CA . SER A 1 221 ? -6.535 -6.898 20.888 1.00 94.00 221 SER A CA 1
ATOM 1657 C C . SER A 1 221 ? -6.279 -8.003 21.915 1.00 94.00 221 SER A C 1
ATOM 1659 O O . SER A 1 221 ? -5.271 -8.710 21.880 1.00 94.00 221 SER A O 1
ATOM 1661 N N . GLU A 1 222 ? -7.238 -8.196 22.828 1.00 88.81 222 GLU A N 1
ATOM 1662 C CA . GLU A 1 222 ? -7.180 -9.303 23.791 1.00 88.81 222 GLU A CA 1
ATOM 1663 C C . GLU A 1 222 ? -7.054 -10.659 23.081 1.00 88.81 222 GLU A C 1
ATOM 1665 O O . GLU A 1 222 ? -6.325 -11.511 23.569 1.00 88.81 222 GLU A O 1
ATOM 1670 N N . ALA A 1 223 ? -7.674 -10.832 21.908 1.00 85.44 223 ALA A N 1
ATOM 1671 C CA . ALA A 1 223 ? -7.596 -12.069 21.132 1.00 85.44 223 ALA A CA 1
ATOM 1672 C C . ALA A 1 223 ? -6.165 -12.385 20.661 1.00 85.44 223 ALA A C 1
ATOM 1674 O O . ALA A 1 223 ? -5.720 -13.522 20.804 1.00 85.44 223 ALA A O 1
ATOM 1675 N N . VAL A 1 224 ? -5.424 -11.383 20.171 1.00 87.44 224 VAL A N 1
ATOM 1676 C CA . VAL A 1 224 ? -4.013 -11.549 19.769 1.00 87.44 224 VAL A CA 1
ATOM 1677 C C . VAL A 1 224 ? -3.156 -11.941 20.976 1.00 87.44 224 VAL A C 1
ATOM 1679 O O . VAL A 1 224 ? -2.370 -12.883 20.914 1.00 87.44 224 VAL A O 1
ATOM 1682 N N . LEU A 1 225 ? -3.359 -11.270 22.111 1.00 85.00 225 LEU A N 1
ATOM 1683 C CA . LEU A 1 225 ? -2.601 -11.544 23.335 1.00 85.00 225 LEU A CA 1
ATOM 1684 C C . LEU A 1 225 ? -2.954 -12.908 23.959 1.00 85.00 225 LEU A C 1
ATOM 1686 O O . LEU A 1 225 ? -2.098 -13.552 24.568 1.00 85.00 225 LEU A O 1
ATOM 1690 N N . GLU A 1 226 ? -4.206 -13.355 23.830 1.00 82.81 226 GLU A N 1
ATOM 1691 C CA . GLU A 1 226 ? -4.666 -14.677 24.277 1.00 82.81 226 GLU A CA 1
ATOM 1692 C C . GLU A 1 226 ? -4.143 -15.814 23.392 1.00 82.81 226 GLU A C 1
ATOM 1694 O O . GLU A 1 226 ? -3.952 -16.922 23.897 1.00 82.81 226 GLU A O 1
ATOM 1699 N N . ALA A 1 227 ? -3.833 -15.536 22.123 1.00 77.38 227 ALA A N 1
ATOM 1700 C CA . ALA A 1 227 ? -3.127 -16.449 21.225 1.00 77.38 227 ALA A CA 1
ATOM 1701 C C . ALA A 1 227 ? -1.614 -16.557 21.530 1.00 77.38 227 ALA A C 1
ATOM 1703 O O . ALA A 1 227 ? -0.858 -17.094 20.728 1.00 77.38 227 ALA A O 1
ATOM 1704 N N . GLU A 1 228 ? -1.166 -16.046 22.686 1.00 78.56 228 GLU A N 1
ATOM 1705 C CA . GLU A 1 228 ? 0.240 -15.986 23.114 1.00 78.56 228 GLU A CA 1
ATOM 1706 C C . GLU A 1 228 ? 1.153 -15.202 22.146 1.00 78.56 228 GLU A C 1
ATOM 1708 O O . GLU A 1 228 ? 2.376 -15.340 22.191 1.00 78.56 228 GLU A O 1
ATOM 1713 N N . MET A 1 229 ? 0.574 -14.332 21.311 1.00 81.31 229 MET A N 1
ATOM 1714 C CA . MET A 1 229 ? 1.314 -13.440 20.421 1.00 81.31 229 MET A CA 1
ATOM 1715 C C . MET A 1 229 ? 1.576 -12.092 21.101 1.00 81.31 229 MET A C 1
ATOM 1717 O O . MET A 1 229 ? 0.694 -11.502 21.726 1.00 81.31 229 MET A O 1
ATOM 1721 N N . ASP A 1 230 ? 2.788 -11.557 20.939 1.00 88.62 230 ASP A N 1
ATOM 1722 C CA . ASP A 1 230 ? 3.039 -10.138 21.201 1.00 88.62 230 ASP A CA 1
ATOM 1723 C C . ASP A 1 230 ? 2.280 -9.279 20.181 1.00 88.62 230 ASP A C 1
ATOM 1725 O O . ASP A 1 230 ? 2.132 -9.700 19.031 1.00 88.62 230 ASP A O 1
ATOM 1729 N N . CYS A 1 231 ? 1.896 -8.056 20.573 1.00 92.12 231 CYS A N 1
ATOM 1730 C CA . CYS A 1 231 ? 1.226 -7.090 19.696 1.00 92.12 231 CYS A CA 1
ATOM 1731 C C . CYS A 1 231 ? 1.800 -7.094 18.271 1.00 92.12 231 CYS A C 1
ATOM 1733 O O . CYS A 1 231 ? 3.022 -7.033 18.091 1.00 92.12 231 CYS A O 1
ATOM 1735 N N . VAL A 1 232 ? 0.929 -7.128 17.266 1.00 92.31 232 VAL A N 1
ATOM 1736 C CA . VAL A 1 232 ? 1.286 -6.934 15.853 1.00 92.31 232 VAL A CA 1
ATOM 1737 C C . VAL A 1 232 ? 1.421 -5.430 15.612 1.00 92.31 232 VAL A C 1
ATOM 1739 O O . VAL A 1 232 ? 0.523 -4.780 15.091 1.00 92.31 232 VAL A O 1
ATOM 1742 N N . ALA A 1 233 ? 2.503 -4.863 16.143 1.00 92.56 233 ALA A N 1
ATOM 1743 C CA . ALA A 1 233 ? 2.798 -3.439 16.106 1.00 92.56 233 ALA A CA 1
ATOM 1744 C C . ALA A 1 233 ? 4.295 -3.191 16.388 1.00 92.56 233 ALA A C 1
ATOM 1746 O O . ALA A 1 233 ? 4.878 -3.954 17.167 1.00 92.56 233 ALA A O 1
ATOM 1747 N N . PRO A 1 234 ? 4.883 -2.089 15.880 1.00 92.31 234 PRO A N 1
ATOM 1748 C CA . PRO A 1 234 ? 4.346 -1.208 14.840 1.00 92.31 234 PRO A CA 1
ATOM 1749 C C . PRO A 1 234 ? 4.087 -1.946 13.518 1.00 92.31 234 PRO A C 1
ATOM 1751 O O . PRO A 1 234 ? 4.860 -2.828 13.151 1.00 92.31 234 PRO A O 1
ATOM 1754 N N . ILE A 1 235 ? 2.992 -1.593 12.843 1.00 93.69 235 ILE A N 1
ATOM 1755 C CA . ILE A 1 235 ? 2.688 -1.982 11.459 1.00 93.69 235 ILE A CA 1
ATOM 1756 C C . ILE A 1 235 ? 3.433 -1.028 10.520 1.00 93.69 235 ILE A C 1
ATOM 1758 O O . ILE A 1 235 ? 3.385 0.189 10.720 1.00 93.69 235 ILE A O 1
ATOM 1762 N N . TYR A 1 236 ? 4.114 -1.588 9.523 1.00 89.19 236 TYR A N 1
ATOM 1763 C CA . TYR A 1 236 ? 4.964 -0.855 8.584 1.00 89.19 236 TYR A CA 1
ATOM 1764 C C . TYR A 1 236 ? 4.492 -0.898 7.136 1.00 89.19 236 TYR A C 1
ATOM 1766 O O . TYR A 1 236 ? 4.889 -0.029 6.381 1.00 89.19 236 TYR A O 1
ATOM 1774 N N . GLN A 1 237 ? 3.672 -1.866 6.738 1.00 91.19 237 GLN A N 1
ATOM 1775 C CA . GLN A 1 237 ? 3.000 -1.870 5.439 1.00 91.19 237 GLN A CA 1
ATOM 1776 C C . GLN A 1 237 ? 1.889 -2.923 5.456 1.00 91.19 237 GLN A C 1
ATOM 1778 O O . GLN A 1 237 ? 1.905 -3.857 6.267 1.00 91.19 237 GLN A O 1
ATOM 1783 N N . ILE A 1 238 ? 0.909 -2.741 4.580 1.00 94.12 238 ILE A N 1
ATOM 1784 C CA . ILE A 1 238 ? -0.150 -3.705 4.299 1.00 94.12 238 ILE A CA 1
ATOM 1785 C C . ILE A 1 238 ? -0.282 -3.863 2.789 1.00 94.12 238 ILE A C 1
ATOM 1787 O O . ILE A 1 238 ? 0.002 -2.907 2.072 1.00 94.12 238 ILE A O 1
ATOM 1791 N N . ASP A 1 239 ? -0.713 -5.034 2.335 1.00 92.06 239 ASP A N 1
ATOM 1792 C CA . ASP A 1 239 ? -1.063 -5.259 0.929 1.00 92.06 239 ASP A CA 1
ATOM 1793 C C . ASP A 1 239 ? -2.076 -6.411 0.801 1.00 92.06 239 ASP A C 1
ATOM 1795 O O . ASP A 1 239 ? -2.139 -7.301 1.666 1.00 92.06 239 ASP A O 1
ATOM 1799 N N . GLU A 1 240 ? -2.877 -6.383 -0.259 1.00 90.81 240 GLU A N 1
ATOM 1800 C CA . GLU A 1 240 ? -3.854 -7.416 -0.605 1.00 90.81 240 GLU A CA 1
ATOM 1801 C C . GLU A 1 240 ? -3.203 -8.569 -1.391 1.00 90.81 240 GLU A C 1
ATOM 1803 O O . GLU A 1 240 ? -2.528 -8.361 -2.398 1.00 90.81 240 GLU A O 1
ATOM 1808 N N . LYS A 1 241 ? -3.470 -9.811 -0.973 1.00 85.62 241 LYS A N 1
ATOM 1809 C CA . LYS A 1 241 ? -3.112 -11.031 -1.713 1.00 85.62 241 LYS A CA 1
ATOM 1810 C C . LYS A 1 241 ? -4.095 -11.360 -2.829 1.00 85.62 241 LYS A C 1
ATOM 1812 O O . LYS A 1 241 ? -5.231 -10.886 -2.869 1.00 85.62 241 LYS A O 1
ATOM 1817 N N . LEU A 1 242 ? -3.714 -12.284 -3.715 1.00 79.88 242 LEU A N 1
ATOM 1818 C CA . LEU A 1 242 ? -4.614 -12.753 -4.769 1.00 79.88 242 LEU A CA 1
ATOM 1819 C C . LEU A 1 242 ? -5.847 -13.484 -4.249 1.00 79.88 242 LEU A C 1
ATOM 1821 O O . LEU A 1 242 ? -6.888 -13.452 -4.905 1.00 79.88 242 LEU A O 1
ATOM 1825 N N . ASN A 1 243 ? -5.736 -14.113 -3.085 1.00 82.81 243 ASN A N 1
ATOM 1826 C CA . ASN A 1 243 ? -6.846 -14.774 -2.412 1.00 82.81 243 ASN A CA 1
ATOM 1827 C C . ASN A 1 243 ? -7.800 -13.797 -1.679 1.00 82.81 243 ASN A C 1
ATOM 1829 O O . ASN A 1 243 ? -8.794 -14.250 -1.114 1.00 82.81 243 ASN A O 1
ATOM 1833 N N . GLY A 1 244 ? -7.524 -12.484 -1.683 1.00 87.31 244 GLY A N 1
ATOM 1834 C CA . GLY A 1 244 ? -8.308 -11.461 -0.975 1.00 87.31 244 GLY A CA 1
ATOM 1835 C C . GLY A 1 244 ? -7.992 -11.337 0.522 1.00 87.31 244 GLY A C 1
ATOM 1836 O O . GLY A 1 244 ? -8.650 -10.590 1.243 1.00 87.31 244 GLY A O 1
ATOM 1837 N N . ASN A 1 245 ? -6.998 -12.066 1.028 1.00 91.00 245 ASN A N 1
ATOM 1838 C CA . ASN A 1 245 ? -6.494 -11.844 2.377 1.00 91.00 245 ASN A CA 1
ATOM 1839 C C . ASN A 1 245 ? -5.558 -10.634 2.404 1.00 91.00 245 ASN A C 1
ATOM 1841 O O . ASN A 1 245 ? -4.998 -10.218 1.390 1.00 91.00 245 ASN A O 1
ATOM 1845 N N . VAL A 1 246 ? -5.363 -10.078 3.595 1.00 93.50 246 VAL A N 1
ATOM 1846 C CA . VAL A 1 246 ? -4.486 -8.924 3.806 1.00 93.50 246 VAL A CA 1
ATOM 1847 C C . VAL A 1 246 ? -3.237 -9.380 4.527 1.00 93.50 246 VAL A C 1
ATOM 1849 O O . VAL A 1 246 ? -3.314 -9.992 5.595 1.00 93.50 246 VAL A O 1
ATOM 1852 N N . VAL A 1 247 ? -2.082 -9.035 3.977 1.00 91.94 247 VAL A N 1
ATOM 1853 C CA . VAL A 1 247 ? -0.797 -9.287 4.618 1.00 91.94 247 VAL A CA 1
ATOM 1854 C C . VAL A 1 247 ? -0.314 -8.015 5.293 1.00 91.94 247 VAL A C 1
ATOM 1856 O O . VAL A 1 247 ? -0.422 -6.918 4.758 1.00 91.94 247 VAL A O 1
ATOM 1859 N N . ILE A 1 248 ? 0.212 -8.170 6.502 1.00 93.06 248 ILE A N 1
ATOM 1860 C CA . ILE A 1 248 ? 0.654 -7.094 7.379 1.00 93.06 248 ILE A CA 1
ATOM 1861 C C . ILE A 1 248 ? 2.132 -7.314 7.689 1.00 93.06 248 ILE A C 1
ATOM 1863 O O . ILE A 1 248 ? 2.486 -8.272 8.385 1.00 93.06 248 ILE A O 1
ATOM 1867 N N . ALA A 1 249 ? 2.985 -6.402 7.227 1.00 90.38 249 ALA A N 1
ATOM 1868 C CA . ALA A 1 249 ? 4.369 -6.304 7.677 1.00 90.38 249 ALA A CA 1
ATOM 1869 C C . ALA A 1 249 ? 4.419 -5.517 8.993 1.00 90.38 249 ALA A C 1
ATOM 1871 O O . ALA A 1 249 ? 3.954 -4.377 9.074 1.00 90.38 249 ALA A O 1
ATOM 1872 N N . ALA A 1 250 ? 4.960 -6.129 10.046 1.00 89.81 250 ALA A N 1
ATOM 1873 C CA . ALA A 1 250 ? 5.071 -5.515 11.362 1.00 89.81 250 ALA A CA 1
ATOM 1874 C C . ALA A 1 250 ? 6.409 -5.835 12.048 1.00 89.81 250 ALA A C 1
ATOM 1876 O O . ALA A 1 250 ? 7.178 -6.724 11.662 1.00 89.81 250 ALA A O 1
ATOM 1877 N N . GLU A 1 251 ? 6.687 -5.122 13.142 1.00 85.25 251 GLU A N 1
ATOM 1878 C CA . GLU A 1 251 ? 7.894 -5.355 13.935 1.00 85.25 251 GLU A CA 1
ATOM 1879 C C . GLU A 1 251 ? 7.981 -6.815 14.402 1.00 85.25 251 GLU A C 1
ATOM 1881 O O . GLU A 1 251 ? 7.160 -7.313 15.172 1.00 85.25 251 GLU A O 1
ATOM 1886 N N . ALA A 1 252 ? 9.032 -7.490 13.935 1.00 81.88 252 ALA A N 1
ATOM 1887 C CA . ALA A 1 252 ? 9.374 -8.880 14.229 1.00 81.88 252 ALA A CA 1
ATOM 1888 C C . ALA A 1 252 ? 8.381 -9.961 13.750 1.00 81.88 252 ALA A C 1
ATOM 1890 O O . ALA A 1 252 ? 8.583 -11.141 14.060 1.00 81.88 252 ALA A O 1
ATOM 1891 N N . LYS A 1 253 ? 7.320 -9.603 13.015 1.00 84.38 253 LYS A N 1
ATOM 1892 C CA . LYS A 1 253 ? 6.377 -10.586 12.466 1.00 84.38 253 LYS A CA 1
ATOM 1893 C C . LYS A 1 253 ? 5.639 -10.093 11.222 1.00 84.38 253 LYS A C 1
ATOM 1895 O O . LYS A 1 253 ? 5.385 -8.905 11.073 1.00 84.38 253 LYS A O 1
ATOM 1900 N N . ALA A 1 254 ? 5.276 -11.044 10.384 1.00 86.12 254 ALA A N 1
ATOM 1901 C CA . ALA A 1 254 ? 4.375 -10.898 9.262 1.00 86.12 254 ALA A CA 1
ATOM 1902 C C . ALA A 1 254 ? 3.093 -11.664 9.585 1.00 86.12 254 ALA A C 1
ATOM 1904 O O . ALA A 1 254 ? 3.161 -12.762 10.146 1.00 86.12 254 ALA A O 1
ATOM 1905 N N . VAL A 1 255 ? 1.938 -11.084 9.280 1.00 89.06 255 VAL A N 1
ATOM 1906 C CA . VAL A 1 255 ? 0.635 -11.688 9.587 1.00 89.06 255 VAL A CA 1
ATOM 1907 C C . VAL A 1 255 ? -0.250 -11.617 8.356 1.00 89.06 255 VAL A C 1
ATOM 1909 O O . VAL A 1 255 ? -0.378 -10.549 7.775 1.00 89.06 255 VAL A O 1
ATOM 1912 N N . GLU A 1 256 ? -0.883 -12.725 7.992 1.00 90.44 256 GLU A N 1
ATOM 1913 C CA . GLU A 1 256 ? -1.985 -12.746 7.029 1.00 90.44 256 GLU A CA 1
ATOM 1914 C C . GLU A 1 256 ? -3.300 -12.843 7.793 1.00 90.44 256 GLU A C 1
ATOM 1916 O O . GLU A 1 256 ? -3.456 -13.673 8.701 1.00 90.44 256 GLU A O 1
ATOM 1921 N N . ILE A 1 257 ? -4.233 -11.966 7.439 1.00 93.00 257 ILE A N 1
ATOM 1922 C CA . ILE A 1 257 ? -5.582 -11.936 7.986 1.00 93.00 257 ILE A CA 1
ATOM 1923 C C . ILE A 1 257 ? -6.615 -12.123 6.880 1.00 93.00 257 ILE A C 1
ATOM 1925 O O . ILE A 1 257 ? -6.447 -11.620 5.772 1.00 93.00 257 ILE A O 1
ATOM 1929 N N . ASP A 1 258 ? -7.713 -12.793 7.209 1.00 93.19 258 ASP A N 1
ATOM 1930 C CA . ASP A 1 258 ? -8.900 -12.803 6.358 1.00 93.19 258 ASP A CA 1
ATOM 1931 C C . ASP A 1 258 ? -9.687 -11.479 6.461 1.00 93.19 258 ASP A C 1
ATOM 1933 O O . ASP A 1 258 ? -9.414 -10.603 7.293 1.00 93.19 258 ASP A O 1
ATOM 1937 N N . LEU A 1 259 ? -10.741 -11.347 5.652 1.00 93.25 259 LEU A N 1
ATOM 1938 C CA . LEU A 1 259 ? -11.627 -10.175 5.653 1.00 93.25 259 LEU A CA 1
ATOM 1939 C C . LEU A 1 259 ? -12.532 -10.047 6.890 1.00 93.25 259 LEU A C 1
ATOM 1941 O O . LEU A 1 259 ? -13.282 -9.074 7.019 1.00 93.25 259 LEU A O 1
ATOM 1945 N N . TYR A 1 260 ? -12.457 -10.995 7.823 1.00 92.00 260 TYR A N 1
ATOM 1946 C CA . TYR A 1 260 ? -13.076 -10.902 9.143 1.00 92.00 260 TYR A CA 1
ATOM 1947 C C . TYR A 1 260 ? -12.083 -10.451 10.224 1.00 92.00 260 TYR A C 1
ATOM 1949 O O . TYR A 1 260 ? -12.491 -10.277 11.378 1.00 92.00 260 TYR A O 1
ATOM 1957 N N . GLY A 1 261 ? -10.813 -10.232 9.865 1.00 91.38 261 GLY A N 1
ATOM 1958 C CA . GLY A 1 261 ? -9.741 -9.885 10.795 1.00 91.38 261 GLY A CA 1
ATOM 1959 C C . GLY A 1 261 ? -9.178 -11.083 11.558 1.00 91.38 261 GLY A C 1
ATOM 1960 O O . GLY A 1 261 ? -8.502 -10.900 12.575 1.00 91.38 261 GLY A O 1
ATOM 1961 N N . THR A 1 262 ? -9.482 -12.305 11.120 1.00 89.94 262 THR A N 1
ATOM 1962 C CA . THR A 1 262 ? -8.941 -13.534 11.702 1.00 89.94 262 THR A CA 1
ATOM 1963 C C . THR A 1 262 ? -7.539 -13.755 11.168 1.00 89.94 262 THR A C 1
ATOM 1965 O O . THR A 1 262 ? -7.323 -13.711 9.964 1.00 89.94 262 THR A O 1
ATOM 1968 N N . ILE A 1 263 ? -6.590 -14.038 12.056 1.00 89.38 263 ILE A N 1
ATOM 1969 C CA . ILE A 1 263 ? -5.238 -14.428 11.659 1.00 89.38 263 ILE A CA 1
ATOM 1970 C C . ILE A 1 263 ? -5.287 -15.832 11.051 1.00 89.38 263 ILE A C 1
ATOM 1972 O O . ILE A 1 263 ? -5.685 -16.775 11.738 1.00 89.38 263 ILE A O 1
ATOM 1976 N N . VAL A 1 264 ? -4.863 -15.954 9.795 1.00 87.62 264 VAL A N 1
ATOM 1977 C CA . VAL A 1 264 ? -4.799 -17.224 9.050 1.00 87.62 264 VAL A CA 1
ATOM 1978 C C . VAL A 1 264 ? -3.364 -17.678 8.785 1.00 87.62 264 VAL A C 1
ATOM 1980 O O . VAL A 1 264 ? -3.129 -18.867 8.612 1.00 87.62 264 VAL A O 1
ATOM 1983 N N . GLY A 1 265 ? -2.394 -16.762 8.850 1.00 82.31 265 GLY A N 1
ATOM 1984 C CA . GLY A 1 265 ? -0.974 -17.077 8.719 1.00 82.31 265 GLY A CA 1
ATOM 1985 C C . GLY A 1 265 ? -0.116 -16.144 9.564 1.00 82.31 265 GLY A C 1
ATOM 1986 O O . GLY A 1 265 ? -0.431 -14.963 9.728 1.00 82.31 265 GLY A O 1
ATOM 1987 N N . VAL A 1 266 ? 0.970 -16.669 10.131 1.00 82.75 266 VAL A N 1
ATOM 1988 C CA . VAL A 1 266 ? 1.945 -15.871 10.887 1.00 82.75 266 VAL A CA 1
ATOM 1989 C C . VAL A 1 266 ? 3.340 -16.382 10.618 1.00 82.75 266 VAL A C 1
ATOM 1991 O O . VAL A 1 266 ? 3.613 -17.567 10.799 1.00 82.75 266 VAL A O 1
ATOM 1994 N N . THR A 1 267 ? 4.246 -15.452 10.344 1.00 79.75 267 THR A N 1
ATOM 1995 C CA . THR A 1 267 ? 5.675 -15.742 10.298 1.00 79.75 267 THR A CA 1
ATOM 1996 C C . THR A 1 267 ? 6.443 -14.794 11.195 1.00 79.75 267 THR A C 1
ATOM 1998 O O . THR A 1 267 ? 6.233 -13.582 11.200 1.00 79.75 267 THR A O 1
ATOM 2001 N N . TYR A 1 268 ? 7.363 -15.354 11.973 1.00 79.38 268 TYR A N 1
ATOM 2002 C CA . TYR A 1 268 ? 8.237 -14.595 12.857 1.00 79.38 268 TYR A CA 1
ATOM 2003 C C . TYR A 1 268 ? 9.592 -14.374 12.201 1.00 79.38 268 TYR A C 1
ATOM 2005 O O . TYR A 1 268 ? 10.157 -15.274 11.583 1.00 79.38 268 TYR A O 1
ATOM 2013 N N . GLY A 1 269 ? 10.143 -13.182 12.387 1.00 71.56 269 GLY A N 1
ATOM 2014 C CA . GLY A 1 269 ? 11.403 -12.794 11.771 1.00 71.56 269 GLY A CA 1
ATOM 2015 C C . GLY A 1 269 ? 12.018 -11.590 12.461 1.00 71.56 269 GLY A C 1
ATOM 2016 O O . GLY A 1 269 ? 11.512 -11.085 13.462 1.00 71.56 269 GLY A O 1
ATOM 2017 N N . SER A 1 270 ? 13.145 -11.122 11.942 1.00 64.06 270 SER A N 1
ATOM 2018 C CA . SER A 1 270 ? 13.720 -9.848 12.360 1.00 64.06 270 SER A CA 1
ATOM 2019 C C . SER A 1 270 ? 13.145 -8.736 11.486 1.00 64.06 270 SER A C 1
ATOM 2021 O O . SER A 1 270 ? 13.554 -8.622 10.350 1.00 64.06 270 SER A O 1
ATOM 2023 N N . CYS A 1 271 ? 12.237 -7.911 12.015 1.00 69.50 271 CYS A N 1
ATOM 2024 C CA . CYS A 1 271 ? 11.805 -6.646 11.395 1.00 69.50 271 CYS A CA 1
ATOM 2025 C C . CYS A 1 271 ? 11.318 -6.742 9.934 1.00 69.50 271 CYS A C 1
ATOM 2027 O O . CYS A 1 271 ? 12.070 -6.391 9.031 1.00 69.50 271 CYS A O 1
ATOM 2029 N N . PHE A 1 272 ? 10.063 -7.149 9.716 1.00 77.12 272 PHE A N 1
ATOM 2030 C CA . PHE A 1 272 ? 9.420 -6.983 8.410 1.00 77.12 272 PHE A CA 1
ATOM 2031 C C . PHE A 1 272 ? 9.017 -5.522 8.255 1.00 77.12 272 PHE A C 1
ATOM 2033 O O . PHE A 1 272 ? 8.217 -5.036 9.052 1.00 77.12 272 PHE A O 1
ATOM 2040 N N . MET A 1 273 ? 9.612 -4.824 7.294 1.00 77.56 273 MET A N 1
ATOM 2041 C CA . MET A 1 273 ? 9.359 -3.395 7.085 1.00 77.56 273 MET A CA 1
ATOM 2042 C C . MET A 1 273 ? 8.418 -3.156 5.913 1.00 77.56 273 MET A C 1
ATOM 2044 O O . MET A 1 273 ? 7.533 -2.317 6.012 1.00 77.56 273 MET A O 1
ATOM 2048 N N . ASP A 1 274 ? 8.566 -3.948 4.858 1.00 80.00 274 ASP A N 1
ATOM 2049 C CA . ASP A 1 274 ? 7.823 -3.760 3.623 1.00 80.00 274 ASP A CA 1
ATOM 2050 C C . ASP A 1 274 ? 7.102 -5.056 3.244 1.00 80.00 274 ASP A C 1
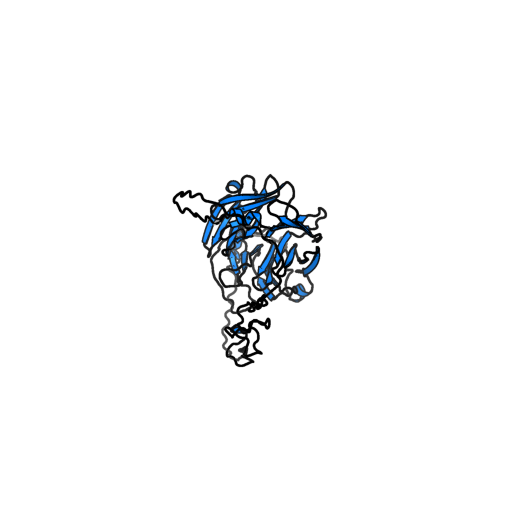ATOM 2052 O O . ASP A 1 274 ? 7.572 -6.155 3.566 1.00 80.00 274 ASP A O 1
ATOM 2056 N N . VAL A 1 275 ? 5.972 -4.926 2.552 1.00 84.12 275 VAL A N 1
ATOM 2057 C CA . VAL A 1 275 ? 5.258 -6.041 1.926 1.00 84.12 275 VAL A CA 1
ATOM 2058 C C . VAL A 1 275 ? 4.691 -5.642 0.570 1.00 84.12 275 VAL A C 1
ATOM 2060 O O . VAL A 1 275 ? 4.101 -4.576 0.434 1.00 84.12 275 VAL A O 1
ATOM 2063 N N . ILE A 1 276 ? 4.844 -6.533 -0.412 1.00 82.19 276 ILE A N 1
ATOM 2064 C CA . ILE A 1 276 ? 4.123 -6.490 -1.686 1.00 82.19 276 ILE A CA 1
ATOM 2065 C C . ILE A 1 276 ? 3.543 -7.885 -1.943 1.00 82.19 276 ILE A C 1
ATOM 2067 O O . ILE A 1 276 ? 4.288 -8.840 -2.155 1.00 82.19 276 ILE A O 1
ATOM 2071 N N . ALA A 1 277 ? 2.224 -8.013 -1.908 1.00 74.31 277 ALA A N 1
ATOM 2072 C CA . ALA A 1 277 ? 1.445 -9.249 -1.952 1.00 74.31 277 ALA A CA 1
ATOM 2073 C C . ALA A 1 277 ? 0.839 -9.540 -3.341 1.00 74.31 277 ALA A C 1
ATOM 2075 O O . ALA A 1 277 ? -0.168 -10.233 -3.472 1.00 74.31 277 ALA A O 1
ATOM 2076 N N . LYS A 1 278 ? 1.473 -9.026 -4.398 1.00 67.62 278 LYS A N 1
ATOM 2077 C CA . LYS A 1 278 ? 1.052 -9.199 -5.794 1.00 67.62 278 LYS A CA 1
ATOM 2078 C C . LYS A 1 278 ? 1.832 -10.340 -6.482 1.00 67.62 278 LYS A C 1
ATOM 2080 O O . LYS A 1 278 ? 2.987 -10.581 -6.119 1.00 67.62 278 LYS A O 1
ATOM 2085 N N . PRO A 1 279 ? 1.228 -11.049 -7.463 1.00 55.56 279 PRO A N 1
ATOM 2086 C CA . PRO A 1 279 ? 1.726 -12.327 -7.981 1.00 55.56 279 PRO A CA 1
ATOM 2087 C C . PRO A 1 279 ? 3.201 -12.322 -8.387 1.00 55.56 279 PRO A C 1
ATOM 2089 O O . PRO A 1 279 ? 3.638 -11.474 -9.169 1.00 55.56 279 PRO A O 1
ATOM 2092 N N . VAL A 1 280 ? 3.928 -13.356 -7.948 1.00 49.62 280 VAL A N 1
ATOM 2093 C CA . VAL A 1 280 ? 5.156 -13.837 -8.600 1.00 49.62 280 VAL A CA 1
ATOM 2094 C C . VAL A 1 280 ? 4.767 -15.026 -9.468 1.00 49.62 280 VAL A C 1
ATOM 2096 O O . VAL A 1 280 ? 4.571 -16.137 -8.976 1.00 49.62 280 VAL A O 1
ATOM 2099 N N . GLY A 1 281 ? 4.624 -14.825 -10.776 1.00 51.88 281 GLY A N 1
ATOM 2100 C CA . GLY A 1 281 ? 4.224 -15.919 -11.664 1.00 51.88 281 GLY A CA 1
ATOM 2101 C C . GLY A 1 281 ? 2.827 -16.468 -11.331 1.00 51.88 281 GLY A C 1
ATOM 2102 O O . GLY A 1 281 ? 1.847 -15.744 -11.465 1.00 51.88 281 GLY A O 1
ATOM 2103 N N . SER A 1 282 ? 2.726 -17.752 -10.960 1.00 47.00 282 SER A N 1
ATOM 2104 C CA . SER A 1 282 ? 1.454 -18.454 -10.691 1.00 47.00 282 SER A CA 1
ATOM 2105 C C . SER A 1 282 ? 1.166 -18.719 -9.209 1.00 47.00 282 SER A C 1
ATOM 2107 O O . SER A 1 282 ? 0.237 -19.466 -8.913 1.00 47.00 282 SER A O 1
ATOM 2109 N N . GLU A 1 283 ? 1.976 -18.194 -8.287 1.00 55.00 283 GLU A N 1
ATOM 2110 C CA . GLU A 1 283 ? 1.842 -18.467 -6.850 1.00 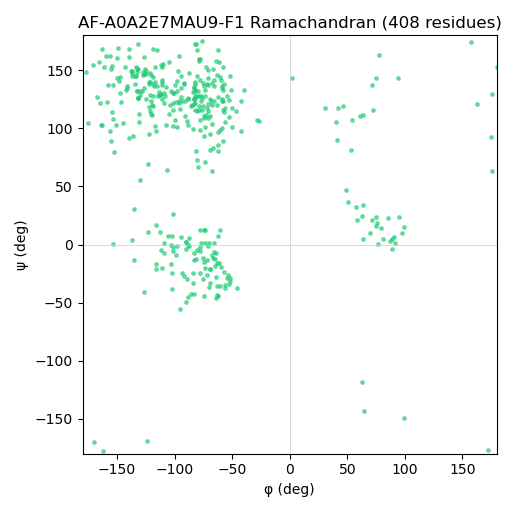55.00 283 GLU A CA 1
ATOM 2111 C C . GLU A 1 283 ? 1.381 -17.218 -6.082 1.00 55.00 283 GLU A C 1
ATOM 2113 O O . GLU A 1 283 ? 1.823 -16.098 -6.349 1.00 55.00 283 GLU A O 1
ATOM 2118 N N . ASP A 1 284 ? 0.489 -17.424 -5.108 1.00 63.94 284 ASP A N 1
ATOM 2119 C CA . ASP A 1 284 ? -0.030 -16.401 -4.190 1.00 63.94 284 ASP A CA 1
ATOM 2120 C C . ASP A 1 284 ? 0.978 -16.131 -3.052 1.00 63.94 284 ASP A C 1
ATOM 2122 O O . ASP A 1 284 ? 0.766 -16.491 -1.889 1.00 63.94 284 ASP A O 1
ATOM 2126 N N . ALA A 1 285 ? 2.129 -15.564 -3.423 1.00 64.06 285 ALA A N 1
ATOM 2127 C CA . ALA A 1 285 ? 3.242 -15.243 -2.530 1.00 64.06 285 ALA A CA 1
ATOM 2128 C C . ALA A 1 285 ? 3.329 -13.737 -2.233 1.00 64.06 285 ALA A C 1
ATOM 2130 O O . ALA A 1 285 ? 2.878 -12.908 -3.023 1.00 64.06 285 ALA A O 1
ATOM 2131 N N . ALA A 1 286 ? 3.963 -13.382 -1.112 1.00 67.31 286 ALA A N 1
ATOM 2132 C CA . ALA A 1 286 ? 4.264 -11.994 -0.767 1.00 67.31 286 ALA A CA 1
ATOM 2133 C C . ALA A 1 286 ? 5.781 -11.755 -0.721 1.00 67.31 286 ALA A C 1
ATOM 2135 O O . ALA A 1 286 ? 6.545 -12.543 -0.159 1.00 67.31 286 ALA A O 1
ATOM 2136 N N . LEU A 1 287 ? 6.241 -10.644 -1.288 1.00 70.38 287 LEU A N 1
ATOM 2137 C CA . LEU A 1 287 ? 7.600 -10.146 -1.099 1.00 70.38 287 LEU A CA 1
ATOM 2138 C C . LEU A 1 287 ? 7.658 -9.377 0.221 1.00 70.38 287 LEU A C 1
ATOM 2140 O O . LEU A 1 287 ? 6.804 -8.527 0.459 1.00 70.38 287 LEU A O 1
ATOM 2144 N N . MET A 1 288 ? 8.674 -9.631 1.047 1.00 70.56 288 MET A N 1
ATOM 2145 C CA . MET A 1 288 ? 8.941 -8.811 2.232 1.00 70.56 288 MET A CA 1
ATOM 2146 C C . MET A 1 288 ? 10.428 -8.515 2.411 1.00 70.56 288 MET A C 1
ATOM 2148 O O . MET A 1 288 ? 11.276 -9.379 2.164 1.00 70.56 288 MET A O 1
ATOM 2152 N N . ASP A 1 289 ? 10.736 -7.314 2.905 1.00 66.75 289 ASP A N 1
ATOM 2153 C CA . ASP A 1 289 ? 12.093 -6.936 3.318 1.00 66.75 289 ASP A CA 1
ATOM 2154 C C . ASP A 1 289 ? 12.279 -7.092 4.836 1.00 66.75 289 ASP A C 1
ATOM 2156 O O . ASP A 1 289 ? 11.468 -6.644 5.656 1.00 66.75 289 ASP A O 1
ATOM 2160 N N . VAL A 1 290 ? 13.393 -7.738 5.178 1.00 56.78 290 VAL A N 1
ATOM 2161 C CA . VAL A 1 290 ? 13.948 -7.932 6.512 1.00 56.78 290 VAL A CA 1
ATOM 2162 C C . VAL A 1 290 ? 15.342 -7.307 6.504 1.00 56.78 290 VAL A C 1
ATOM 2164 O O . VAL A 1 290 ? 16.250 -7.851 5.884 1.00 56.78 290 VAL A O 1
ATOM 2167 N N . MET A 1 291 ? 15.527 -6.210 7.245 1.00 53.81 291 MET A N 1
ATOM 2168 C CA . MET A 1 291 ? 16.791 -5.459 7.373 1.00 53.81 291 MET A CA 1
ATOM 2169 C C . MET A 1 291 ? 18.082 -6.320 7.192 1.00 53.81 291 MET A C 1
ATOM 2171 O O . MET A 1 291 ? 18.479 -7.012 8.138 1.00 53.81 291 MET A O 1
ATOM 2175 N N . ALA A 1 292 ? 18.783 -6.158 6.045 1.00 43.47 292 ALA A N 1
ATOM 2176 C CA . ALA A 1 292 ? 20.202 -6.499 5.709 1.00 43.47 292 ALA A CA 1
ATOM 2177 C C . ALA A 1 292 ? 20.551 -7.866 5.041 1.00 43.47 292 ALA A C 1
ATOM 2179 O O . ALA A 1 292 ? 20.086 -8.887 5.544 1.00 43.47 292 ALA A O 1
ATOM 2180 N N . PRO A 1 293 ? 21.536 -7.965 4.089 1.00 38.16 293 PRO A N 1
ATOM 2181 C CA . PRO A 1 293 ? 21.547 -7.939 2.588 1.00 38.16 293 PRO A CA 1
ATOM 2182 C C . PRO A 1 293 ? 21.670 -9.329 1.871 1.00 38.16 293 PRO A C 1
ATOM 2184 O O . PRO A 1 293 ? 22.776 -9.841 1.834 1.00 38.16 293 PRO A O 1
ATOM 2187 N N . ASN A 1 294 ? 20.614 -9.955 1.313 1.00 34.53 294 ASN A N 1
ATOM 2188 C CA . ASN A 1 294 ? 20.444 -10.748 0.062 1.00 34.53 294 ASN A CA 1
ATOM 2189 C C . ASN A 1 294 ? 18.966 -10.843 -0.466 1.00 34.53 294 ASN A C 1
ATOM 2191 O O . ASN A 1 294 ? 18.131 -11.395 0.249 1.00 34.53 294 ASN A O 1
ATOM 2195 N N . VAL A 1 295 ? 18.662 -10.424 -1.712 1.00 37.62 295 VAL A N 1
ATOM 2196 C CA . VAL A 1 295 ? 17.610 -11.080 -2.538 1.00 37.62 295 VAL A CA 1
ATOM 2197 C C . VAL A 1 295 ? 18.223 -12.283 -3.205 1.00 37.62 295 VAL A C 1
ATOM 2199 O O . VAL A 1 295 ? 19.205 -12.128 -3.929 1.00 37.62 295 VAL A O 1
ATOM 2202 N N . VAL A 1 296 ? 17.622 -13.452 -3.008 1.00 30.84 296 VAL A N 1
ATOM 2203 C CA . VAL A 1 296 ? 17.662 -14.540 -3.988 1.00 30.84 296 VAL A CA 1
ATOM 2204 C C . VAL A 1 296 ? 16.343 -15.304 -3.897 1.00 30.84 296 VAL A C 1
ATOM 2206 O O . VAL A 1 296 ? 15.931 -15.702 -2.810 1.00 30.84 296 VAL A O 1
ATOM 2209 N N . ASP A 1 297 ? 15.735 -15.511 -5.061 1.00 41.38 297 ASP A N 1
ATOM 2210 C CA . ASP A 1 297 ? 14.622 -16.416 -5.337 1.00 41.38 297 ASP A CA 1
ATOM 2211 C C . ASP A 1 297 ? 14.781 -17.788 -4.648 1.00 41.38 297 ASP A C 1
ATOM 2213 O O . ASP A 1 297 ? 15.772 -18.505 -4.849 1.00 41.38 297 ASP A O 1
ATOM 2217 N N . TRP A 1 298 ? 13.782 -18.146 -3.838 1.00 30.86 298 TRP A N 1
ATOM 2218 C CA . TRP A 1 298 ? 13.454 -19.536 -3.552 1.00 30.86 298 TRP A CA 1
ATOM 2219 C C . TRP A 1 298 ? 11.958 -19.646 -3.249 1.00 30.86 298 TRP A C 1
ATOM 2221 O O . TRP A 1 298 ? 11.526 -19.332 -2.141 1.00 30.86 298 TRP A O 1
ATOM 2231 N N . SER A 1 299 ? 11.181 -20.125 -4.224 1.00 39.84 299 SER A N 1
ATOM 2232 C CA . SER A 1 299 ? 9.848 -20.694 -4.005 1.00 39.84 299 SER A CA 1
ATOM 2233 C C . SER A 1 299 ? 9.948 -21.874 -3.034 1.00 39.84 299 SER A C 1
ATOM 2235 O O . SER A 1 299 ? 10.188 -23.031 -3.393 1.00 39.84 299 SER A O 1
ATOM 2237 N N . GLY A 1 300 ? 9.845 -21.557 -1.748 1.00 35.09 300 GLY A N 1
ATOM 2238 C CA . GLY A 1 300 ? 9.612 -22.534 -0.706 1.00 35.09 300 GLY A CA 1
ATOM 2239 C C . GLY A 1 300 ? 8.137 -22.888 -0.730 1.00 35.09 300 GLY A C 1
ATOM 2240 O O . GLY A 1 300 ? 7.335 -22.164 -0.158 1.00 35.09 300 GLY A O 1
ATOM 2241 N N . SER A 1 301 ? 7.786 -24.005 -1.367 1.00 39.44 301 SER A N 1
ATOM 2242 C CA . SER A 1 301 ? 6.542 -24.693 -1.041 1.00 39.44 301 SER A CA 1
ATOM 2243 C C . SER A 1 301 ? 6.631 -25.087 0.434 1.00 39.44 301 SER A C 1
ATOM 2245 O O . SER A 1 301 ? 7.304 -26.067 0.779 1.00 39.44 301 SER A O 1
ATOM 2247 N N . SER A 1 302 ? 6.031 -24.307 1.327 1.00 43.44 302 SER A N 1
ATOM 2248 C CA . SER A 1 302 ? 5.676 -24.855 2.623 1.00 43.44 302 SER A CA 1
ATOM 2249 C C . SER A 1 302 ? 4.611 -25.911 2.358 1.00 43.44 302 SER A C 1
ATOM 2251 O O . SER A 1 302 ? 3.577 -25.638 1.759 1.00 43.44 302 SER A O 1
ATOM 2253 N N . ASP A 1 303 ? 4.853 -27.143 2.800 1.00 44.25 303 ASP A N 1
ATOM 2254 C CA . ASP A 1 303 ? 3.810 -28.179 2.827 1.00 44.25 303 ASP A CA 1
ATOM 2255 C C . ASP A 1 303 ? 2.687 -27.820 3.841 1.00 44.25 303 ASP A C 1
ATOM 2257 O O . ASP A 1 303 ? 1.758 -28.600 4.047 1.00 44.25 303 ASP A O 1
ATOM 2261 N N . ASP A 1 304 ? 2.791 -26.662 4.512 1.00 47.31 304 ASP A N 1
ATOM 2262 C CA . ASP A 1 304 ? 1.788 -26.077 5.395 1.00 47.31 304 ASP A CA 1
ATOM 2263 C C . ASP A 1 304 ? 1.031 -24.950 4.663 1.00 47.31 304 ASP A C 1
ATOM 2265 O O . ASP A 1 304 ? 1.638 -23.922 4.343 1.00 47.31 304 ASP A O 1
ATOM 2269 N N . PRO A 1 305 ? -0.287 -25.098 4.429 1.00 43.00 305 PRO A N 1
ATOM 2270 C CA . PRO A 1 305 ? -1.113 -24.071 3.791 1.00 43.00 305 PRO A CA 1
ATOM 2271 C C . PRO A 1 305 ? -1.296 -22.803 4.645 1.00 43.00 305 PRO A C 1
ATOM 2273 O O . PRO A 1 305 ? -1.842 -21.821 4.152 1.00 43.00 305 PRO A O 1
ATOM 2276 N N . ASN A 1 306 ? -0.867 -22.807 5.914 1.00 41.69 306 ASN A N 1
ATOM 2277 C CA . ASN A 1 306 ? -0.919 -21.642 6.808 1.00 41.69 306 ASN A CA 1
ATOM 2278 C C . ASN A 1 306 ? 0.441 -20.933 6.944 1.00 41.69 306 ASN A C 1
ATOM 2280 O O . ASN A 1 306 ? 0.557 -19.946 7.679 1.00 41.69 306 ASN A O 1
ATOM 2284 N N . GLU A 1 307 ? 1.488 -21.454 6.302 1.00 47.28 307 GLU A N 1
ATOM 2285 C CA . GLU A 1 307 ? 2.807 -20.832 6.300 1.00 47.28 307 GLU A CA 1
ATOM 2286 C C . GLU A 1 307 ? 2.894 -19.839 5.137 1.00 47.28 307 GLU A C 1
ATOM 2288 O O . GLU A 1 307 ? 2.616 -20.153 3.982 1.00 47.28 307 GLU A O 1
ATOM 2293 N N . LEU A 1 308 ? 3.242 -18.596 5.467 1.00 56.06 308 LEU A N 1
ATOM 2294 C CA . LEU A 1 308 ? 3.374 -17.531 4.484 1.00 56.06 308 LEU A CA 1
ATOM 2295 C C . LEU A 1 308 ? 4.584 -17.798 3.586 1.00 56.06 308 LEU A C 1
ATOM 2297 O O . LEU A 1 308 ? 5.706 -17.936 4.078 1.00 56.06 308 LEU A O 1
ATOM 2301 N N . VAL A 1 309 ? 4.357 -17.817 2.272 1.00 55.78 309 VAL A N 1
ATOM 2302 C CA . VAL A 1 309 ? 5.423 -17.945 1.275 1.00 55.78 309 VAL A CA 1
ATOM 2303 C C . VAL A 1 309 ? 6.038 -16.570 1.030 1.00 55.78 309 VAL A C 1
ATOM 2305 O O . VAL A 1 309 ? 5.369 -15.661 0.530 1.00 55.78 309 VAL A O 1
ATOM 2308 N N . PHE A 1 310 ? 7.321 -16.425 1.375 1.00 58.56 310 PHE A N 1
ATOM 2309 C CA . PHE A 1 310 ? 8.074 -15.192 1.160 1.00 58.56 310 PHE A CA 1
ATOM 2310 C C . PHE A 1 310 ? 9.143 -15.336 0.100 1.00 58.56 310 PHE A C 1
ATOM 2312 O O . PHE A 1 310 ? 9.913 -16.296 0.097 1.00 58.56 310 PHE A O 1
ATOM 2319 N N . THR A 1 311 ? 9.288 -14.277 -0.687 1.00 52.81 311 THR A N 1
ATOM 2320 C CA . THR A 1 311 ? 10.565 -13.976 -1.328 1.00 52.81 311 THR A CA 1
ATOM 2321 C C . THR A 1 311 ? 11.290 -12.957 -0.454 1.00 52.81 311 THR A C 1
ATOM 2323 O O . THR A 1 311 ? 10.752 -11.893 -0.146 1.00 52.81 311 THR A O 1
ATOM 2326 N N . TYR A 1 312 ? 12.490 -13.303 0.012 1.00 51.00 312 TYR A N 1
ATOM 2327 C CA . TYR A 1 312 ? 13.280 -12.397 0.839 1.00 51.00 312 TYR A CA 1
ATOM 2328 C C . TYR A 1 312 ? 14.023 -11.428 -0.043 1.00 51.00 312 TYR A C 1
ATOM 2330 O O . TYR A 1 312 ? 14.777 -11.855 -0.922 1.00 51.00 312 TYR A O 1
ATOM 2338 N N . ALA A 1 313 ? 13.822 -10.146 0.250 1.00 46.69 313 ALA A N 1
ATOM 2339 C CA . ALA A 1 313 ? 14.544 -9.066 -0.363 1.00 46.69 313 ALA A CA 1
ATOM 2340 C C . ALA A 1 313 ? 15.372 -8.260 0.588 1.00 46.69 313 ALA A C 1
ATOM 2342 O O . ALA A 1 313 ? 15.170 -8.338 1.793 1.00 46.69 313 ALA A O 1
ATOM 2343 N N . ASN A 1 314 ? 16.436 -7.656 0.058 1.00 48.81 314 ASN A N 1
ATOM 2344 C CA . ASN A 1 314 ? 17.460 -7.224 0.956 1.00 48.81 314 ASN A CA 1
ATOM 2345 C C . ASN A 1 314 ? 18.457 -6.235 0.392 1.00 48.81 314 ASN A C 1
ATOM 2347 O O . ASN A 1 314 ? 19.393 -6.549 -0.359 1.00 48.81 314 ASN A O 1
ATOM 2351 N N . TYR A 1 315 ? 18.214 -5.012 0.803 1.00 53.94 315 TYR A N 1
ATOM 2352 C CA . TYR A 1 315 ? 18.710 -3.858 0.115 1.00 53.94 315 TYR A CA 1
ATOM 2353 C C . TYR A 1 315 ? 18.945 -2.747 1.122 1.00 53.94 315 TYR A C 1
ATOM 2355 O O . TYR A 1 315 ? 18.487 -2.785 2.260 1.00 53.94 315 TYR A O 1
ATOM 2363 N N . ASP A 1 316 ? 19.617 -1.702 0.661 1.00 57.00 316 ASP A N 1
ATOM 2364 C CA . ASP A 1 316 ? 19.475 -0.382 1.272 1.00 57.00 316 ASP A CA 1
ATOM 2365 C C . ASP A 1 316 ? 18.153 0.296 0.811 1.00 57.00 316 ASP A C 1
ATOM 2367 O O . ASP A 1 316 ? 17.992 1.511 0.966 1.00 57.00 316 ASP A O 1
ATOM 2371 N N . HIS A 1 317 ? 17.238 -0.451 0.169 1.00 68.06 317 HIS A N 1
ATOM 2372 C CA . HIS A 1 317 ? 16.065 0.039 -0.562 1.00 68.06 317 HIS A CA 1
ATOM 2373 C C . HIS A 1 317 ? 14.767 -0.549 -0.018 1.00 68.06 317 HIS A C 1
ATOM 2375 O O . HIS A 1 317 ? 14.711 -1.736 0.268 1.00 68.06 317 HIS A O 1
ATOM 2381 N N . ARG A 1 318 ? 13.730 0.290 0.055 1.00 78.56 318 ARG A N 1
ATOM 2382 C CA . ARG A 1 318 ? 12.370 -0.103 0.426 1.00 78.56 318 ARG A CA 1
ATOM 2383 C C . ARG A 1 318 ? 11.636 -0.667 -0.779 1.00 78.56 318 ARG A C 1
ATOM 2385 O O . ARG A 1 318 ? 11.738 -0.082 -1.861 1.00 78.56 318 ARG A O 1
ATOM 2392 N N . ALA A 1 319 ? 10.883 -1.744 -0.599 1.00 82.62 319 ALA A N 1
ATOM 2393 C CA . ALA A 1 319 ? 9.969 -2.239 -1.623 1.00 82.62 319 ALA A CA 1
ATOM 2394 C C . ALA A 1 319 ? 8.693 -1.390 -1.619 1.00 82.62 319 ALA A C 1
ATOM 2396 O O . ALA A 1 319 ? 8.017 -1.295 -0.602 1.00 82.62 319 ALA A O 1
ATOM 2397 N N . LEU A 1 320 ? 8.391 -0.727 -2.739 1.00 87.56 320 LEU A N 1
ATOM 2398 C CA . LEU A 1 320 ? 7.358 0.316 -2.776 1.00 87.56 320 LEU A CA 1
ATOM 2399 C C . LEU A 1 320 ? 6.167 -0.008 -3.672 1.00 87.56 320 LEU A C 1
ATOM 2401 O O . LEU A 1 320 ? 5.149 0.662 -3.541 1.00 87.56 320 LEU A O 1
ATOM 2405 N N . GLY A 1 321 ? 6.294 -0.975 -4.583 1.00 88.38 321 GLY A N 1
ATOM 2406 C CA . GLY A 1 321 ? 5.215 -1.364 -5.487 1.00 88.38 321 GLY A CA 1
ATOM 2407 C C . GLY A 1 321 ? 5.638 -2.355 -6.565 1.00 88.38 321 GLY A C 1
ATOM 2408 O O . GLY A 1 321 ? 6.788 -2.797 -6.616 1.00 88.38 321 GLY A O 1
ATOM 2409 N N . GLN A 1 322 ? 4.703 -2.690 -7.448 1.00 88.25 322 GLN A N 1
ATOM 2410 C CA . GLN A 1 322 ? 4.909 -3.614 -8.562 1.00 88.25 322 GLN A CA 1
ATOM 2411 C C . GLN A 1 322 ? 4.315 -3.028 -9.849 1.00 88.25 322 GLN A C 1
ATOM 2413 O O . GLN A 1 322 ? 3.285 -2.355 -9.807 1.00 88.25 322 GLN A O 1
ATOM 2418 N N . ASP A 1 323 ? 4.952 -3.286 -10.991 1.00 91.06 323 ASP A N 1
ATOM 2419 C CA . ASP A 1 323 ? 4.341 -3.036 -12.301 1.00 91.06 323 ASP A CA 1
ATOM 2420 C C . ASP A 1 323 ? 3.415 -4.180 -12.740 1.00 91.06 323 ASP A C 1
ATOM 2422 O O . ASP A 1 323 ? 3.345 -5.237 -12.113 1.00 91.06 323 ASP A O 1
ATOM 2426 N N . LEU A 1 324 ? 2.695 -3.978 -13.846 1.00 87.19 324 LEU A N 1
ATOM 2427 C CA . LEU A 1 324 ? 1.691 -4.934 -14.319 1.00 87.19 324 LEU A CA 1
ATOM 2428 C C . LEU A 1 324 ? 2.289 -6.229 -14.895 1.00 87.19 324 LEU A C 1
ATOM 2430 O O . LEU A 1 324 ? 1.543 -7.191 -15.077 1.00 87.19 324 LEU A O 1
ATOM 2434 N N . ALA A 1 325 ? 3.598 -6.277 -15.174 1.00 85.19 325 ALA A N 1
ATOM 2435 C CA . ALA A 1 325 ? 4.280 -7.510 -15.575 1.00 85.19 325 ALA A CA 1
ATOM 2436 C C . ALA A 1 325 ? 4.832 -8.301 -14.379 1.00 85.19 325 ALA A C 1
ATOM 2438 O O . ALA A 1 325 ? 5.470 -9.336 -14.579 1.00 85.19 325 ALA A O 1
ATOM 2439 N N . GLY A 1 326 ? 4.610 -7.829 -13.150 1.00 80.62 326 GLY A N 1
ATOM 2440 C CA . GLY A 1 326 ? 5.076 -8.491 -11.938 1.00 80.62 326 GLY A CA 1
ATOM 2441 C C . GLY A 1 326 ? 6.469 -8.052 -11.470 1.00 80.62 326 GLY A C 1
ATOM 2442 O O . GLY A 1 326 ? 7.012 -8.627 -10.526 1.00 80.62 326 GLY A O 1
ATOM 2443 N N . GLY A 1 327 ? 7.072 -7.045 -12.108 1.00 84.12 327 GLY A N 1
ATOM 2444 C CA . GLY A 1 327 ? 8.367 -6.505 -11.704 1.00 84.12 327 GLY A CA 1
ATOM 2445 C C . GLY A 1 327 ? 8.248 -5.669 -10.433 1.00 84.12 327 GLY A C 1
ATOM 2446 O O . GLY A 1 327 ? 7.430 -4.753 -10.365 1.00 84.12 327 GLY A O 1
ATOM 2447 N N . TYR A 1 328 ? 9.074 -5.962 -9.430 1.00 86.38 328 TYR A N 1
ATOM 2448 C CA . TYR A 1 328 ? 9.087 -5.234 -8.161 1.00 86.38 328 TYR A CA 1
ATOM 2449 C C . TYR A 1 328 ? 9.909 -3.964 -8.260 1.00 86.38 328 TYR A C 1
ATOM 2451 O O . TYR A 1 328 ? 11.041 -3.984 -8.738 1.00 86.38 328 TYR A O 1
ATOM 2459 N N . TRP A 1 329 ? 9.372 -2.872 -7.743 1.00 89.56 329 TRP A N 1
ATOM 2460 C CA . TRP A 1 329 ? 10.047 -1.589 -7.721 1.00 89.56 329 TRP A CA 1
ATOM 2461 C C . TRP A 1 329 ? 10.467 -1.235 -6.306 1.00 89.56 329 TRP A C 1
ATOM 2463 O O . TRP A 1 329 ? 9.682 -1.297 -5.355 1.00 89.56 329 TRP A O 1
ATOM 2473 N N . VAL A 1 330 ? 11.737 -0.862 -6.181 1.00 87.94 330 VAL A N 1
ATOM 2474 C CA . VAL A 1 330 ? 12.350 -0.517 -4.905 1.00 87.94 330 VAL A CA 1
ATOM 2475 C C . VAL A 1 330 ? 13.005 0.855 -4.993 1.00 87.94 330 VAL A C 1
ATOM 2477 O O . VAL A 1 330 ? 13.545 1.230 -6.040 1.00 87.94 330 VAL A O 1
ATOM 2480 N N . ALA A 1 331 ? 12.995 1.594 -3.885 1.00 86.44 331 ALA A N 1
ATOM 2481 C CA . ALA A 1 331 ? 13.725 2.853 -3.781 1.00 86.44 331 ALA A CA 1
ATOM 2482 C C . ALA A 1 331 ? 14.543 2.956 -2.487 1.00 86.44 331 ALA A C 1
ATOM 2484 O O . ALA A 1 331 ? 14.062 2.685 -1.385 1.00 86.44 331 ALA A O 1
ATOM 2485 N N . GLY A 1 332 ? 15.803 3.354 -2.648 1.00 69.62 332 GLY A N 1
ATOM 2486 C CA . GLY A 1 332 ? 16.829 3.498 -1.624 1.00 69.62 332 GLY A CA 1
ATOM 2487 C C . GLY A 1 332 ? 16.660 4.678 -0.680 1.00 69.62 332 GLY A C 1
ATOM 2488 O O . GLY A 1 332 ? 16.224 5.756 -1.080 1.00 69.62 332 GLY A O 1
ATOM 2489 N N . TRP A 1 333 ? 17.197 4.538 0.538 1.00 62.41 333 TRP A N 1
ATOM 2490 C CA . TRP A 1 333 ? 17.612 5.703 1.341 1.00 62.41 333 TRP A CA 1
ATOM 2491 C C . TRP A 1 333 ? 18.769 6.477 0.681 1.00 62.41 333 TRP A C 1
ATOM 2493 O O . TRP A 1 333 ? 19.032 7.626 1.037 1.00 62.41 333 TRP A O 1
ATOM 2503 N N . SER A 1 334 ? 19.478 5.833 -0.254 1.00 60.84 334 SER A N 1
ATOM 2504 C CA . SER A 1 334 ? 20.502 6.416 -1.127 1.00 60.84 334 SER A CA 1
ATOM 2505 C C . SER A 1 334 ? 19.930 7.230 -2.290 1.00 60.84 334 SER A C 1
ATOM 2507 O O . SER A 1 334 ? 20.721 7.766 -3.058 1.00 60.84 334 SER A O 1
ATOM 2509 N N . GLU A 1 335 ? 18.599 7.349 -2.389 1.00 72.19 335 GLU A N 1
ATOM 2510 C CA . GLU A 1 335 ? 17.872 7.928 -3.524 1.00 72.19 335 GLU A CA 1
ATOM 2511 C C . GLU A 1 335 ? 17.930 7.061 -4.795 1.00 72.19 335 GLU A C 1
ATOM 2513 O O . GLU A 1 335 ? 17.483 7.508 -5.835 1.00 72.19 335 GLU A O 1
ATOM 2518 N N . ASP A 1 336 ? 18.420 5.823 -4.764 1.00 87.00 336 ASP A N 1
ATOM 2519 C CA . ASP A 1 336 ? 18.447 4.956 -5.951 1.00 87.00 336 ASP A CA 1
ATOM 2520 C C . ASP A 1 336 ? 17.072 4.338 -6.249 1.00 87.00 336 ASP A C 1
ATOM 2522 O O . ASP A 1 336 ? 16.366 3.933 -5.328 1.00 87.00 336 ASP A O 1
ATOM 2526 N N . VAL A 1 337 ? 16.703 4.221 -7.526 1.00 91.25 337 VAL A N 1
ATOM 2527 C CA . VAL A 1 337 ? 15.513 3.488 -7.987 1.00 91.25 337 VAL A CA 1
ATOM 2528 C C . VAL A 1 337 ? 15.964 2.261 -8.774 1.00 91.25 337 VAL A C 1
ATOM 2530 O O . VAL A 1 337 ? 16.755 2.370 -9.717 1.00 91.25 337 VAL A O 1
ATOM 2533 N N . SER A 1 338 ? 15.437 1.095 -8.405 1.00 90.00 338 SER A N 1
ATOM 2534 C CA . SER A 1 338 ? 15.709 -0.177 -9.079 1.00 90.00 338 SER A CA 1
ATOM 2535 C C . SER A 1 338 ? 14.415 -0.948 -9.321 1.00 90.00 338 SER A C 1
ATOM 2537 O O . SER A 1 338 ? 13.447 -0.831 -8.568 1.00 90.00 338 SER A O 1
ATOM 2539 N N . ARG A 1 339 ? 14.434 -1.783 -10.358 1.00 89.25 339 ARG A N 1
ATOM 2540 C CA . ARG A 1 339 ? 13.382 -2.738 -10.694 1.00 89.25 339 ARG A CA 1
ATOM 2541 C C . ARG A 1 339 ? 13.937 -4.157 -10.603 1.00 89.25 339 ARG A C 1
ATOM 2543 O O . ARG A 1 339 ? 15.060 -4.397 -11.033 1.00 89.25 339 ARG A O 1
ATOM 2550 N N . TYR A 1 340 ? 13.161 -5.092 -10.076 1.00 83.44 340 TYR A N 1
ATOM 2551 C CA . TYR A 1 340 ? 13.527 -6.496 -9.937 1.00 83.44 340 TYR A CA 1
ATOM 2552 C C . TYR A 1 340 ? 12.583 -7.386 -10.725 1.00 83.44 340 TYR A C 1
ATOM 2554 O O . TYR A 1 340 ? 11.368 -7.323 -10.549 1.00 83.44 340 TYR A O 1
ATOM 2562 N N . VAL A 1 341 ? 13.157 -8.244 -11.562 1.00 79.56 341 VAL A N 1
ATOM 2563 C CA . VAL A 1 341 ? 12.423 -9.248 -12.339 1.00 79.56 341 VAL A CA 1
ATOM 2564 C C . VAL A 1 341 ? 13.137 -10.573 -12.169 1.00 79.56 341 VAL A C 1
ATOM 2566 O O . VAL A 1 341 ? 14.346 -10.645 -12.384 1.00 79.56 341 VAL A O 1
ATOM 2569 N N . ASP A 1 342 ? 12.411 -11.607 -11.748 1.00 73.94 342 ASP A N 1
ATOM 2570 C CA . ASP A 1 342 ? 12.962 -12.947 -11.507 1.00 73.94 342 ASP A CA 1
ATOM 2571 C C . ASP A 1 342 ? 14.220 -12.937 -10.605 1.00 73.94 342 ASP A C 1
ATOM 2573 O O . ASP A 1 342 ? 15.179 -13.678 -10.817 1.00 73.94 342 ASP A O 1
ATOM 2577 N N . GLY A 1 343 ? 14.244 -12.042 -9.611 1.00 70.19 343 GLY A N 1
ATOM 2578 C CA . GLY A 1 343 ? 15.357 -11.880 -8.667 1.00 70.19 343 GLY A CA 1
ATOM 2579 C C . GLY A 1 343 ? 16.587 -11.134 -9.205 1.00 70.19 343 GLY A C 1
ATOM 2580 O O . GLY A 1 343 ? 17.545 -10.942 -8.456 1.00 70.19 343 GLY A O 1
ATOM 2581 N N . GLU A 1 344 ? 16.580 -10.685 -10.461 1.00 77.94 344 GLU A N 1
ATOM 2582 C CA . GLU A 1 344 ? 17.668 -9.903 -11.058 1.00 77.94 344 GLU A CA 1
ATOM 2583 C C . GLU A 1 344 ? 17.398 -8.395 -10.946 1.00 77.94 344 GLU A C 1
ATOM 2585 O O . GLU A 1 344 ? 16.299 -7.924 -11.243 1.00 77.94 344 GLU A O 1
ATOM 2590 N N . GLU A 1 345 ? 18.419 -7.633 -10.536 1.00 83.50 345 GLU A N 1
ATOM 2591 C CA . GLU A 1 345 ? 18.344 -6.172 -10.429 1.00 83.50 345 GLU A CA 1
ATOM 2592 C C . GLU A 1 345 ? 18.529 -5.493 -11.786 1.00 83.50 345 GLU A C 1
ATOM 2594 O O . GLU A 1 345 ? 19.562 -5.639 -12.450 1.00 83.50 345 GLU A O 1
ATOM 2599 N N . GLN A 1 346 ? 17.586 -4.626 -12.125 1.00 89.12 346 GLN A N 1
ATOM 2600 C CA . GLN A 1 346 ? 17.729 -3.587 -13.127 1.00 89.12 346 GLN A CA 1
ATOM 2601 C C . GLN A 1 346 ? 17.814 -2.228 -12.423 1.00 89.12 346 GLN A C 1
ATOM 2603 O O . GLN A 1 346 ? 16.812 -1.674 -11.975 1.00 89.12 346 GLN A O 1
ATOM 2608 N N . PHE A 1 347 ? 19.026 -1.678 -12.333 1.00 91.19 347 PHE A N 1
ATOM 2609 C CA . PHE A 1 347 ? 19.231 -0.316 -11.840 1.00 91.19 347 PHE A CA 1
ATOM 2610 C C . PHE A 1 347 ? 18.643 0.691 -12.834 1.00 91.19 347 PHE A C 1
ATOM 2612 O O . PHE A 1 347 ? 19.080 0.741 -13.987 1.00 91.19 347 PHE A O 1
ATOM 2619 N N . ILE A 1 348 ? 17.674 1.485 -12.378 1.00 94.12 348 ILE A N 1
ATOM 2620 C CA . ILE A 1 348 ? 16.952 2.459 -13.206 1.00 94.12 348 ILE A CA 1
ATOM 2621 C C . ILE A 1 348 ? 17.686 3.801 -13.201 1.00 94.12 348 ILE A C 1
ATOM 2623 O O . ILE A 1 348 ? 17.896 4.404 -14.253 1.00 94.12 348 ILE A O 1
ATOM 2627 N N . GLY A 1 349 ? 18.123 4.254 -12.025 1.00 92.06 349 GLY A N 1
ATOM 2628 C CA . GLY A 1 349 ? 18.864 5.504 -11.878 1.00 92.06 349 GLY A CA 1
ATOM 2629 C C . GLY A 1 349 ? 18.785 6.092 -10.474 1.00 92.06 349 GLY A C 1
ATOM 2630 O O . GLY A 1 349 ? 18.032 5.622 -9.625 1.00 92.06 349 GLY A O 1
ATOM 2631 N N . GLU A 1 350 ? 19.542 7.164 -10.248 1.00 91.50 350 GLU A N 1
ATOM 2632 C CA . GLU A 1 350 ? 19.397 7.990 -9.047 1.00 91.50 350 GLU A CA 1
ATOM 2633 C C . GLU A 1 350 ? 18.107 8.829 -9.168 1.00 91.50 350 GLU A C 1
ATOM 2635 O O . GLU A 1 350 ? 17.866 9.481 -10.186 1.00 91.50 350 GLU A O 1
ATOM 2640 N N . LEU A 1 351 ? 17.276 8.869 -8.128 1.00 91.00 351 LEU A N 1
ATOM 2641 C CA . LEU A 1 351 ? 15.995 9.584 -8.071 1.00 91.00 351 LEU A CA 1
ATOM 2642 C C . LEU A 1 351 ? 16.169 11.066 -8.390 1.00 91.00 351 LEU A C 1
ATOM 2644 O O . LEU A 1 351 ? 15.332 11.639 -9.077 1.00 91.00 351 LEU A O 1
ATOM 2648 N N . SER A 1 352 ? 17.261 11.689 -7.945 1.00 89.19 352 SER A N 1
ATOM 2649 C CA . SER A 1 352 ? 17.547 13.093 -8.257 1.00 89.19 352 SER A CA 1
ATOM 2650 C C . SER A 1 352 ? 17.905 13.334 -9.734 1.00 89.19 352 SER A C 1
ATOM 2652 O O . SER A 1 352 ? 17.762 14.461 -10.223 1.00 89.19 352 SER A O 1
ATOM 2654 N N . GLU A 1 353 ? 18.342 12.298 -10.457 1.00 90.88 353 GLU A N 1
ATOM 2655 C CA . GLU A 1 353 ? 18.569 12.331 -11.905 1.00 90.88 353 GLU A CA 1
ATOM 2656 C C . GLU A 1 353 ? 17.282 12.026 -12.681 1.00 90.88 353 GLU A C 1
ATOM 2658 O O . GLU A 1 353 ? 16.981 12.733 -13.645 1.00 90.88 353 GLU A O 1
ATOM 2663 N N . ILE A 1 354 ? 16.509 11.028 -12.232 1.00 91.50 354 ILE A N 1
ATOM 2664 C CA . ILE A 1 354 ? 15.206 10.655 -12.806 1.00 91.50 354 ILE A CA 1
ATOM 2665 C C . ILE A 1 354 ? 14.206 11.804 -12.638 1.00 91.50 354 ILE A C 1
ATOM 2667 O O . ILE A 1 354 ? 13.505 12.165 -13.583 1.00 91.50 354 ILE A O 1
ATOM 2671 N N . PHE A 1 355 ? 14.151 12.394 -11.444 1.00 90.31 355 PHE A N 1
ATOM 2672 C CA . PHE A 1 355 ? 13.242 13.469 -11.066 1.00 90.31 355 PHE A CA 1
ATOM 2673 C C . PHE A 1 355 ? 13.983 14.566 -10.272 1.00 90.31 355 PHE A C 1
ATOM 2675 O O . PHE A 1 355 ? 14.101 14.512 -9.043 1.00 90.31 355 PHE A O 1
ATOM 2682 N N . PRO A 1 356 ? 14.480 15.619 -10.943 1.00 89.44 356 PRO A N 1
ATOM 2683 C CA . PRO A 1 356 ? 15.227 16.683 -10.281 1.00 89.44 356 PRO A CA 1
ATOM 2684 C C . PRO A 1 356 ? 14.437 17.386 -9.168 1.00 89.44 356 PRO A C 1
ATOM 2686 O O . PRO A 1 356 ? 13.390 17.984 -9.408 1.00 89.44 356 PRO A O 1
ATOM 2689 N N . GLY A 1 357 ? 14.994 17.386 -7.953 1.00 88.06 357 GLY A N 1
ATOM 2690 C CA . GLY A 1 357 ? 14.385 18.005 -6.769 1.00 88.06 357 GLY A CA 1
ATOM 2691 C C . GLY A 1 357 ? 13.506 17.065 -5.939 1.00 88.06 357 GLY A C 1
ATOM 2692 O O . GLY A 1 357 ? 12.957 17.510 -4.929 1.00 88.06 357 GLY A O 1
ATOM 2693 N N . ALA A 1 358 ? 13.384 15.796 -6.335 1.00 91.25 358 ALA A N 1
ATOM 2694 C CA . ALA A 1 358 ? 12.874 14.733 -5.479 1.00 91.25 358 ALA A CA 1
ATOM 2695 C C . ALA A 1 358 ? 13.879 14.382 -4.374 1.00 91.25 358 ALA A C 1
ATOM 2697 O O . ALA A 1 358 ? 15.088 14.520 -4.561 1.00 91.25 358 ALA A O 1
ATOM 2698 N N . PHE A 1 359 ? 13.368 13.933 -3.231 1.00 88.38 359 PHE A N 1
ATOM 2699 C CA . PHE A 1 359 ? 14.184 13.453 -2.110 1.00 88.38 359 PHE A CA 1
ATOM 2700 C C . PHE A 1 359 ? 13.672 12.147 -1.493 1.00 88.38 359 PHE A C 1
ATOM 2702 O O . PHE A 1 359 ? 14.381 11.533 -0.704 1.00 88.38 359 PHE A O 1
ATOM 2709 N N . GLU A 1 360 ? 12.448 11.722 -1.813 1.00 90.69 360 GLU A N 1
ATOM 2710 C CA . GLU A 1 360 ? 11.889 10.463 -1.323 1.00 90.69 360 GLU A CA 1
ATOM 2711 C C . GLU A 1 360 ? 10.838 9.936 -2.300 1.00 90.69 360 GLU A C 1
ATOM 2713 O O . GLU A 1 360 ? 9.989 10.703 -2.761 1.00 90.69 360 GLU A O 1
ATOM 2718 N N . VAL A 1 361 ? 10.861 8.628 -2.567 1.00 92.31 361 VAL A N 1
ATOM 2719 C CA . VAL A 1 361 ? 9.683 7.919 -3.078 1.00 92.31 361 VAL A CA 1
ATOM 2720 C C . VAL A 1 361 ? 8.946 7.300 -1.897 1.00 92.31 361 VAL A C 1
ATOM 2722 O O . VAL A 1 361 ? 9.556 6.612 -1.075 1.00 92.31 361 VAL A O 1
ATOM 2725 N N . VAL A 1 362 ? 7.653 7.593 -1.808 1.00 92.25 362 VAL A N 1
ATOM 2726 C CA . VAL A 1 362 ? 6.764 7.181 -0.717 1.00 92.25 362 VAL A CA 1
ATOM 2727 C C . VAL A 1 362 ? 6.122 5.840 -1.025 1.00 92.25 362 VAL A C 1
ATOM 2729 O O . VAL A 1 362 ? 6.180 4.946 -0.193 1.00 92.25 362 VAL A O 1
ATOM 2732 N N . SER A 1 363 ? 5.557 5.703 -2.221 1.00 93.25 363 SER A N 1
ATOM 2733 C CA . SER A 1 363 ? 4.923 4.479 -2.702 1.00 93.25 363 SER A CA 1
ATOM 2734 C C . SER A 1 363 ? 4.908 4.438 -4.220 1.00 93.25 363 SER A C 1
ATOM 2736 O O . SER A 1 363 ? 5.127 5.457 -4.890 1.00 93.25 363 SER A O 1
ATOM 2738 N N . MET A 1 364 ? 4.702 3.244 -4.762 1.00 94.31 364 MET A N 1
ATOM 2739 C CA . MET A 1 364 ? 4.610 2.998 -6.190 1.00 94.31 364 MET A CA 1
ATOM 2740 C C . MET A 1 364 ? 3.459 2.039 -6.484 1.00 94.31 364 MET A C 1
ATOM 2742 O O . MET A 1 364 ? 3.155 1.156 -5.691 1.00 94.31 364 MET A O 1
ATOM 2746 N N . ASP A 1 365 ? 2.847 2.177 -7.650 1.00 93.25 365 ASP A N 1
ATOM 2747 C CA . ASP A 1 365 ? 1.839 1.232 -8.125 1.00 93.25 365 ASP A CA 1
ATOM 2748 C C . ASP A 1 365 ? 1.848 1.164 -9.656 1.00 93.25 365 ASP A C 1
ATOM 2750 O O . ASP A 1 365 ? 2.382 2.054 -10.322 1.00 93.25 365 ASP A O 1
ATOM 2754 N N . GLY A 1 366 ? 1.298 0.099 -10.230 1.00 91.44 366 GLY A N 1
ATOM 2755 C CA . GLY A 1 366 ? 1.428 -0.197 -11.655 1.00 91.44 366 GLY A CA 1
ATOM 2756 C C . GLY A 1 366 ? 0.878 0.915 -12.555 1.00 91.44 366 GLY A C 1
ATOM 2757 O O . GLY A 1 366 ? -0.296 1.271 -12.477 1.00 91.44 366 GLY A O 1
ATOM 2758 N N . ALA A 1 367 ? 1.719 1.438 -13.453 1.00 91.69 367 ALA A N 1
ATOM 2759 C CA . ALA A 1 367 ? 1.298 2.337 -14.535 1.00 91.69 367 ALA A CA 1
ATOM 2760 C C . ALA A 1 367 ? 1.210 1.620 -15.884 1.00 91.69 367 ALA A C 1
ATOM 2762 O O . ALA A 1 367 ? 0.479 2.046 -16.771 1.00 91.69 367 ALA A O 1
ATOM 2763 N N . GLY A 1 368 ? 1.957 0.533 -16.046 1.00 88.56 368 GLY A N 1
ATOM 2764 C CA . GLY A 1 368 ? 2.036 -0.233 -17.276 1.00 88.56 368 GLY A CA 1
ATOM 2765 C C . GLY A 1 368 ? 2.780 -1.539 -17.044 1.00 88.56 368 GLY A C 1
ATOM 2766 O O . GLY A 1 368 ? 3.059 -1.916 -15.909 1.00 88.56 368 GLY A O 1
ATOM 2767 N N . GLN A 1 369 ? 3.112 -2.239 -18.127 1.00 89.62 369 GLN A N 1
ATOM 2768 C CA . GLN A 1 369 ? 3.820 -3.522 -18.041 1.00 89.62 369 GLN A CA 1
ATOM 2769 C C . GLN A 1 369 ? 5.213 -3.374 -17.424 1.00 89.62 369 GLN A C 1
ATOM 2771 O O . GLN A 1 369 ? 5.656 -4.244 -16.692 1.00 89.62 369 GLN A O 1
ATOM 2776 N N . THR A 1 370 ? 5.908 -2.272 -17.692 1.00 92.69 370 THR A N 1
ATOM 2777 C CA . THR A 1 370 ? 7.267 -2.032 -17.184 1.00 92.69 370 THR A CA 1
ATOM 2778 C C . THR A 1 370 ? 7.429 -0.609 -16.650 1.00 92.69 370 THR A C 1
ATOM 2780 O O . THR A 1 370 ? 8.499 -0.003 -16.717 1.00 92.69 370 THR A O 1
ATOM 2783 N N . SER A 1 371 ? 6.339 -0.048 -16.128 1.00 93.81 371 SER A N 1
ATOM 2784 C CA . SER A 1 371 ? 6.301 1.299 -15.567 1.00 93.81 371 SER A CA 1
ATOM 2785 C C . SER A 1 371 ? 5.397 1.364 -14.340 1.00 93.81 371 SER A C 1
ATOM 2787 O O . SER A 1 371 ? 4.428 0.609 -14.207 1.00 93.81 371 SER A O 1
ATOM 2789 N N . VAL A 1 372 ? 5.710 2.302 -13.448 1.00 95.44 372 VAL A N 1
ATOM 2790 C CA . VAL A 1 372 ? 4.958 2.567 -12.216 1.00 95.44 372 VAL A CA 1
ATOM 2791 C C . VAL A 1 372 ? 4.594 4.038 -12.102 1.00 95.44 372 VAL A C 1
ATOM 2793 O O . VAL A 1 372 ? 5.334 4.915 -12.551 1.00 95.44 372 VAL A O 1
ATOM 2796 N N . PHE A 1 373 ? 3.461 4.318 -11.472 1.00 96.50 373 PHE A N 1
ATOM 2797 C CA . PHE A 1 373 ? 3.187 5.612 -10.876 1.00 96.50 373 PHE A CA 1
ATOM 2798 C C . PHE A 1 373 ? 3.858 5.636 -9.511 1.00 96.50 373 PHE A C 1
ATOM 2800 O O . PHE A 1 373 ? 3.650 4.741 -8.702 1.00 96.50 373 PHE A O 1
ATOM 2807 N N . ALA A 1 374 ? 4.660 6.658 -9.255 1.00 96.00 374 ALA A N 1
ATOM 2808 C CA . ALA A 1 374 ? 5.367 6.856 -8.005 1.00 96.00 374 ALA A CA 1
ATOM 2809 C C . ALA A 1 374 ? 4.840 8.114 -7.314 1.00 96.00 374 ALA A C 1
ATOM 2811 O O . ALA A 1 374 ? 4.826 9.196 -7.913 1.00 96.00 374 ALA A O 1
ATOM 2812 N N . LEU A 1 375 ? 4.456 7.983 -6.044 1.00 96.56 375 LEU A N 1
ATOM 2813 C CA . LEU A 1 375 ? 4.251 9.120 -5.158 1.00 96.56 375 LEU A CA 1
ATOM 2814 C C . LEU A 1 375 ? 5.613 9.583 -4.635 1.00 96.56 375 LEU A C 1
ATOM 2816 O O . LEU A 1 375 ? 6.293 8.877 -3.894 1.00 96.56 375 LEU A O 1
ATOM 2820 N N . ILE A 1 376 ? 6.009 10.790 -5.014 1.00 95.12 376 ILE A N 1
ATOM 2821 C CA . ILE A 1 376 ? 7.322 11.368 -4.748 1.00 95.12 376 ILE A CA 1
ATOM 2822 C C . ILE A 1 376 ? 7.160 12.612 -3.878 1.00 95.12 376 ILE A C 1
ATOM 2824 O O . ILE A 1 376 ? 6.308 13.467 -4.136 1.00 95.12 376 ILE A O 1
ATOM 2828 N N . GLN A 1 377 ? 8.019 12.756 -2.872 1.00 93.88 377 GLN A N 1
ATOM 2829 C CA . GLN A 1 377 ? 8.189 14.018 -2.160 1.00 93.88 377 GLN A CA 1
ATOM 2830 C C . GLN A 1 377 ? 9.333 14.813 -2.791 1.00 93.88 377 GLN A C 1
ATOM 2832 O O . GLN A 1 377 ? 10.469 14.337 -2.905 1.00 93.88 377 GLN A O 1
ATOM 2837 N N . ALA A 1 378 ? 9.018 16.037 -3.210 1.00 92.44 378 ALA A N 1
ATOM 2838 C CA . ALA A 1 378 ? 9.934 16.932 -3.902 1.00 92.44 378 ALA A CA 1
ATOM 2839 C C . ALA A 1 378 ? 9.921 18.346 -3.302 1.00 92.44 378 ALA A C 1
ATOM 2841 O O . ALA A 1 378 ? 9.101 18.687 -2.447 1.00 92.44 378 ALA A O 1
ATOM 2842 N N . GLU A 1 379 ? 10.828 19.216 -3.755 1.00 90.62 379 GLU A N 1
ATOM 2843 C CA . GLU A 1 379 ? 10.873 20.627 -3.326 1.00 90.62 379 GLU A CA 1
ATOM 2844 C C . GLU A 1 379 ? 9.556 21.390 -3.581 1.00 90.62 379 GLU A C 1
ATOM 2846 O O . GLU A 1 379 ? 9.280 22.395 -2.917 1.00 90.62 379 GLU A O 1
ATOM 2851 N N . SER A 1 380 ? 8.749 20.924 -4.539 1.00 89.00 380 SER A N 1
ATOM 2852 C CA . SER A 1 380 ? 7.409 21.431 -4.856 1.00 89.00 380 SER A CA 1
ATOM 2853 C C . SER A 1 380 ? 6.298 20.863 -3.962 1.00 89.00 380 SER A C 1
ATOM 2855 O O . SER A 1 380 ? 5.182 21.376 -4.034 1.00 89.00 380 SER A O 1
ATOM 2857 N N . GLY A 1 381 ? 6.612 19.883 -3.107 1.00 92.38 381 GLY A N 1
ATOM 2858 C CA . GLY A 1 381 ? 5.706 19.082 -2.280 1.00 92.38 381 GLY A CA 1
ATOM 2859 C C . GLY A 1 381 ? 5.405 17.717 -2.910 1.00 92.38 381 GLY A C 1
ATOM 2860 O O . GLY A 1 381 ? 6.290 17.159 -3.561 1.00 92.38 381 GLY A O 1
ATOM 2861 N N . SER A 1 382 ? 4.216 17.150 -2.684 1.00 95.62 382 SER A N 1
ATOM 2862 C CA . SER A 1 382 ? 3.890 15.813 -3.204 1.00 95.62 382 SER A CA 1
ATOM 2863 C C . SER A 1 382 ? 3.615 15.839 -4.712 1.00 95.62 382 SER A C 1
ATOM 2865 O O . SER A 1 382 ? 2.919 16.719 -5.231 1.00 95.62 382 SER A O 1
ATOM 2867 N N . VAL A 1 383 ? 4.172 14.861 -5.421 1.00 95.94 383 VAL A N 1
ATOM 2868 C CA . VAL A 1 383 ? 4.059 14.698 -6.872 1.00 95.94 383 VAL A CA 1
ATOM 2869 C C . VAL A 1 383 ? 3.740 13.241 -7.180 1.00 95.94 383 VAL A C 1
ATOM 2871 O O . VAL A 1 383 ? 4.347 12.355 -6.593 1.00 95.94 383 VAL A O 1
ATOM 2874 N N . ILE A 1 384 ? 2.829 12.988 -8.117 1.00 96.62 384 ILE A N 1
ATOM 2875 C CA . ILE A 1 384 ? 2.699 11.671 -8.750 1.00 96.62 384 ILE A CA 1
ATOM 2876 C C . ILE A 1 384 ? 3.361 11.762 -10.117 1.00 96.62 384 ILE A C 1
ATOM 2878 O O . ILE A 1 384 ? 2.978 12.600 -10.939 1.00 96.62 384 ILE A O 1
ATOM 2882 N N . ALA A 1 385 ? 4.361 10.920 -10.352 1.00 95.06 385 ALA A N 1
ATOM 2883 C CA . ALA A 1 385 ? 5.061 10.822 -11.625 1.00 95.06 385 ALA A CA 1
ATOM 2884 C C . ALA A 1 385 ? 5.027 9.383 -12.131 1.00 95.06 385 ALA A C 1
ATOM 2886 O O . ALA A 1 385 ? 5.077 8.448 -11.336 1.00 95.06 385 ALA A O 1
ATOM 2887 N N . ARG A 1 386 ? 4.973 9.195 -13.446 1.00 95.00 386 ARG A N 1
ATOM 2888 C CA . ARG A 1 386 ? 5.232 7.887 -14.047 1.00 95.00 386 ARG A CA 1
ATOM 2889 C C . ARG A 1 386 ? 6.739 7.706 -14.192 1.00 95.00 386 ARG A C 1
ATOM 2891 O O . ARG A 1 386 ? 7.400 8.633 -14.651 1.00 95.00 386 ARG A O 1
ATOM 2898 N N . ILE A 1 387 ? 7.262 6.537 -13.834 1.00 95.25 387 ILE A N 1
ATOM 2899 C CA . ILE A 1 387 ? 8.659 6.132 -14.038 1.00 95.25 387 ILE A CA 1
ATOM 2900 C C . ILE A 1 387 ? 8.666 4.859 -14.891 1.00 95.25 387 ILE A C 1
ATOM 2902 O O . ILE A 1 387 ? 7.953 3.904 -14.580 1.00 95.25 387 ILE A O 1
ATOM 2906 N N . SER A 1 388 ? 9.447 4.853 -15.972 1.00 94.75 388 SER A N 1
ATOM 2907 C CA . SER A 1 388 ? 9.629 3.684 -16.846 1.00 94.75 388 SER A CA 1
ATOM 2908 C C . SER A 1 388 ? 10.883 2.887 -16.490 1.00 94.75 388 SER A C 1
ATOM 2910 O O . SER A 1 388 ? 11.805 3.405 -15.851 1.00 94.75 388 SER A O 1
ATOM 2912 N N . GLU A 1 389 ? 10.962 1.639 -16.955 1.00 94.06 389 GLU A N 1
ATOM 2913 C CA . GLU A 1 389 ? 12.155 0.794 -16.794 1.00 94.06 389 GLU A CA 1
ATOM 2914 C C . GLU A 1 389 ? 13.428 1.358 -17.464 1.00 94.06 389 GLU A C 1
ATOM 2916 O O . GLU A 1 389 ? 14.541 0.930 -17.159 1.00 94.06 389 GLU A O 1
ATOM 2921 N N . GLU A 1 390 ? 13.277 2.337 -18.359 1.00 93.00 390 GLU A N 1
ATOM 2922 C CA . GLU A 1 390 ? 14.381 3.038 -19.029 1.00 93.00 390 GLU A CA 1
ATOM 2923 C C . GLU A 1 390 ? 14.849 4.283 -18.250 1.00 93.00 390 GLU A C 1
ATOM 2925 O O . GLU A 1 390 ? 15.721 5.027 -18.707 1.00 93.00 390 GLU A O 1
ATOM 2930 N N . GLY A 1 391 ? 14.254 4.548 -17.080 1.00 91.06 391 GLY A N 1
ATOM 2931 C CA . GLY A 1 391 ? 14.583 5.692 -16.226 1.00 91.06 391 GLY A CA 1
ATOM 2932 C C . GLY A 1 391 ? 14.047 7.028 -16.733 1.00 91.06 391 GLY A C 1
ATOM 2933 O O . GLY A 1 391 ? 14.491 8.086 -16.281 1.00 91.06 391 GLY A O 1
ATOM 2934 N N . THR A 1 392 ? 13.089 7.009 -17.663 1.00 92.19 392 THR A N 1
ATOM 2935 C CA . THR A 1 392 ? 12.346 8.216 -18.042 1.00 92.19 392 THR A CA 1
ATOM 2936 C C . THR A 1 392 ? 11.246 8.486 -17.026 1.00 92.19 392 THR A C 1
ATOM 2938 O O . THR A 1 392 ? 10.639 7.549 -16.504 1.00 92.19 392 THR A O 1
ATOM 2941 N N . SER A 1 393 ? 10.970 9.764 -16.758 1.00 92.38 393 SER A N 1
ATOM 2942 C CA . SER A 1 393 ? 9.874 10.159 -15.880 1.00 92.38 393 SER A CA 1
ATOM 2943 C C . SER A 1 393 ? 9.028 11.286 -16.457 1.00 92.38 393 SER A C 1
ATOM 2945 O O . SER A 1 393 ? 9.547 12.198 -17.106 1.00 92.38 393 SER A O 1
ATOM 2947 N N . ASP A 1 394 ? 7.726 11.225 -16.176 1.00 90.94 394 ASP A N 1
ATOM 2948 C CA . ASP A 1 394 ? 6.745 12.236 -16.563 1.00 90.94 394 ASP A CA 1
ATOM 2949 C C . ASP A 1 394 ? 5.879 12.606 -15.356 1.00 90.94 394 ASP A C 1
ATOM 2951 O O . ASP A 1 394 ? 5.276 11.743 -14.714 1.00 90.94 394 ASP A O 1
ATOM 2955 N N . THR A 1 395 ? 5.794 13.899 -15.037 1.00 93.62 395 THR A N 1
ATOM 2956 C CA . THR A 1 395 ? 4.899 14.385 -13.981 1.00 93.62 395 THR A CA 1
ATOM 2957 C C . THR A 1 395 ? 3.443 14.234 -14.409 1.00 93.62 395 THR A C 1
ATOM 2959 O O . THR A 1 395 ? 3.031 14.824 -15.408 1.00 93.62 395 THR A O 1
ATOM 2962 N N . VAL A 1 396 ? 2.652 13.523 -13.605 1.00 93.94 396 VAL A N 1
ATOM 2963 C CA . VAL A 1 396 ? 1.205 13.359 -13.801 1.00 93.94 396 VAL A CA 1
ATOM 2964 C C . VAL A 1 396 ? 0.456 14.387 -12.959 1.00 93.94 396 VAL A C 1
ATOM 2966 O O . VAL A 1 396 ? -0.292 15.207 -13.485 1.00 93.94 396 VAL A O 1
ATOM 2969 N N . ILE A 1 397 ? 0.714 14.408 -11.648 1.00 94.62 397 ILE A N 1
ATOM 2970 C CA . ILE A 1 397 ? 0.057 15.324 -10.713 1.00 94.62 397 ILE A CA 1
ATOM 2971 C C . ILE A 1 397 ? 1.090 16.069 -9.878 1.00 94.62 397 ILE A C 1
ATOM 2973 O O . ILE A 1 397 ? 1.942 15.460 -9.246 1.00 94.62 397 ILE A O 1
ATOM 2977 N N . GLU A 1 398 ? 0.943 17.389 -9.785 1.00 93.38 398 GLU A N 1
ATOM 2978 C CA . GLU A 1 398 ? 1.595 18.199 -8.756 1.00 93.38 398 GLU A CA 1
ATOM 2979 C C . GLU A 1 398 ? 0.561 18.602 -7.698 1.00 93.38 398 GLU A C 1
ATOM 2981 O O . GLU A 1 398 ? -0.344 19.400 -7.971 1.00 93.38 398 GLU A O 1
ATOM 2986 N N . ALA A 1 399 ? 0.694 18.080 -6.476 1.00 90.25 399 ALA A N 1
ATOM 2987 C CA . ALA A 1 399 ? -0.144 18.481 -5.342 1.00 90.25 399 ALA A CA 1
ATOM 2988 C C . ALA A 1 399 ? 0.244 19.873 -4.806 1.00 90.25 399 ALA A C 1
ATOM 2990 O O . ALA A 1 399 ? -0.502 20.509 -4.059 1.00 90.25 399 ALA A O 1
ATOM 2991 N N . GLY A 1 400 ? 1.421 20.375 -5.191 1.00 88.06 400 GLY A N 1
ATOM 2992 C CA . GLY A 1 400 ? 2.017 21.540 -4.556 1.00 88.06 400 GLY A CA 1
ATOM 2993 C C . GLY A 1 400 ? 2.357 21.220 -3.102 1.00 88.06 400 GLY A C 1
ATOM 2994 O O . GLY A 1 400 ? 2.730 20.103 -2.780 1.00 88.06 400 GLY A O 1
ATOM 2995 N N . TRP A 1 401 ? 2.186 22.188 -2.201 1.00 87.12 401 TRP A N 1
ATOM 2996 C CA . TRP A 1 401 ? 2.571 22.060 -0.786 1.00 87.12 401 TRP A CA 1
ATOM 2997 C C . TRP A 1 401 ? 1.708 21.101 0.047 1.00 87.12 401 TRP A C 1
ATOM 2999 O O . TRP A 1 401 ? 1.926 21.007 1.258 1.00 87.12 401 TRP A O 1
ATOM 3009 N N . ASP A 1 402 ? 0.722 20.447 -0.563 1.00 88.81 402 ASP A N 1
ATOM 3010 C CA . ASP A 1 402 ? -0.046 19.399 0.095 1.00 88.81 402 ASP A CA 1
ATOM 3011 C C . ASP A 1 402 ? 0.834 18.151 0.249 1.00 88.81 402 ASP A C 1
ATOM 3013 O O . ASP A 1 402 ? 1.601 17.801 -0.647 1.00 88.81 402 ASP A O 1
ATOM 3017 N N . TYR A 1 403 ? 0.750 17.515 1.418 1.00 91.69 403 TYR A N 1
ATOM 3018 C CA . TYR A 1 403 ? 1.500 16.303 1.734 1.00 91.69 403 TYR A CA 1
ATOM 3019 C C . TYR A 1 403 ? 0.565 15.100 1.670 1.00 91.69 403 TYR A C 1
ATOM 3021 O O . TYR A 1 403 ? -0.427 15.047 2.405 1.00 91.69 403 TYR A O 1
ATOM 3029 N N . TRP A 1 404 ? 0.882 14.154 0.793 1.00 95.88 404 TRP A N 1
ATOM 3030 C CA . TRP A 1 404 ? 0.189 12.873 0.672 1.00 95.88 404 TRP A CA 1
ATOM 3031 C C . TRP A 1 404 ? 1.028 11.778 1.319 1.00 95.88 404 TRP A C 1
ATOM 3033 O O . TRP A 1 404 ? 2.240 11.719 1.112 1.00 95.88 404 TRP A O 1
ATOM 3043 N N . TYR A 1 405 ? 0.376 10.971 2.151 1.00 95.06 405 TYR A N 1
ATOM 3044 C CA . TYR A 1 405 ? 1.025 9.948 2.971 1.00 95.06 405 TYR A CA 1
ATOM 3045 C C . TYR A 1 405 ? 1.238 8.649 2.211 1.00 95.06 405 TYR A C 1
ATOM 3047 O O . TYR A 1 405 ? 2.220 7.972 2.475 1.00 95.06 405 TYR A O 1
ATOM 3055 N N . ASP A 1 406 ? 0.324 8.331 1.297 1.00 96.62 406 ASP A N 1
ATOM 3056 C CA . ASP A 1 406 ? 0.372 7.136 0.468 1.00 96.62 406 ASP A CA 1
ATOM 3057 C C . ASP A 1 406 ? -0.568 7.285 -0.744 1.00 96.62 406 ASP A C 1
ATOM 3059 O O . ASP A 1 406 ? -1.378 8.226 -0.794 1.00 96.62 406 ASP A O 1
ATOM 3063 N N . MET A 1 407 ? -0.458 6.379 -1.713 1.00 96.69 407 MET A N 1
ATOM 3064 C CA . MET A 1 407 ? -1.196 6.365 -2.970 1.00 96.69 407 MET A CA 1
ATOM 3065 C C . MET A 1 407 ? -1.435 4.929 -3.447 1.00 96.69 407 MET A C 1
ATOM 3067 O O . MET A 1 407 ? -0.519 4.117 -3.439 1.00 96.69 407 MET A O 1
ATOM 3071 N N . VAL A 1 408 ? -2.629 4.681 -3.985 1.00 95.75 408 VAL A N 1
ATOM 3072 C CA . VAL A 1 408 ? -2.958 3.484 -4.775 1.00 95.75 408 VAL A CA 1
ATOM 3073 C C . VAL A 1 408 ? -3.695 3.880 -6.062 1.00 95.75 408 VAL A C 1
ATOM 3075 O O . VAL A 1 408 ? -4.403 4.900 -6.097 1.00 95.75 408 VAL A O 1
ATOM 3078 N N . VAL A 1 409 ? -3.507 3.115 -7.137 1.00 94.25 409 VAL A N 1
ATOM 3079 C CA . VAL A 1 409 ? -4.145 3.330 -8.448 1.00 94.25 409 VAL A CA 1
ATOM 3080 C C . VAL A 1 409 ? -5.460 2.534 -8.524 1.00 94.25 409 VAL A C 1
ATOM 3082 O O . VAL A 1 409 ? -5.530 1.406 -8.046 1.00 94.25 409 VAL A O 1
ATOM 3085 N N . LEU A 1 410 ? -6.521 3.129 -9.096 1.00 92.38 410 LEU A N 1
ATOM 3086 C CA . LEU A 1 410 ? -7.904 2.596 -9.102 1.00 92.38 410 LEU A CA 1
ATOM 3087 C C . LEU A 1 410 ? -8.487 2.252 -10.473 1.00 92.38 410 LEU A C 1
ATOM 3089 O O . LEU A 1 410 ? -8.332 3.062 -11.418 1.00 92.38 410 LEU A O 1
#

Solvent-accessible surface area (backbone atoms only — not comparable to full-atom values): 24195 Å² total; per-residue (Å²): 133,90,85,89,88,88,88,87,88,88,87,82,94,76,84,88,80,80,92,74,90,63,85,74,53,78,95,68,68,62,83,88,64,61,86,66,69,85,76,71,76,82,87,78,86,78,87,75,94,79,93,77,89,81,83,83,69,82,64,51,67,48,68,69,82,51,22,61,91,72,46,23,78,37,50,80,39,66,63,26,26,68,76,37,77,70,57,56,72,76,78,54,58,16,26,48,80,87,61,55,55,71,61,82,67,79,76,78,86,84,81,84,88,78,93,81,89,83,90,78,90,78,89,83,83,89,82,90,78,92,77,80,90,77,93,75,83,73,75,68,75,57,70,75,56,50,52,78,73,38,30,36,40,31,34,31,68,77,82,80,65,23,22,28,42,36,33,24,40,41,85,61,46,80,75,43,77,27,73,43,66,34,73,52,51,52,42,51,38,73,44,94,93,66,35,33,40,37,27,25,54,41,37,36,29,41,33,41,82,87,16,53,66,46,78,42,31,57,29,69,34,71,68,41,50,71,70,74,41,77,53,50,37,52,43,57,30,59,28,58,32,81,88,63,30,39,39,34,13,9,51,38,28,36,39,31,23,44,91,81,39,47,79,61,26,64,46,80,52,70,35,27,47,26,42,45,23,60,50,58,87,93,44,88,33,30,39,36,33,36,86,66,77,58,55,58,82,53,94,58,81,59,96,44,95,46,53,75,42,54,41,49,33,34,53,78,42,47,62,37,31,40,22,69,66,51,32,38,34,31,40,28,85,84,37,35,33,35,38,32,52,96,63,43,83,44,80,38,44,46,37,52,75,48,40,76,56,42,78,43,77,69,26,29,28,54,59,36,60,62,20,28,37,31,38,29,40,31,84,64,25,25,29,37,28,39,40,39,72,84,36,50,60,48,84,52,33,78,59,33,84,46,66,62,60,28,50,36,74,104

Mean predicted aligned error: 17.68 Å

Radius of gyration: 29.63 Å; Cα contacts (8 Å, |Δi|>4): 849; chains: 1; bounding box: 114×67×108 Å